Protein AF-A0A959HSR7-F1 (afdb_monomer_lite)

Radius of gyration: 31.54 Å; chains: 1; bounding box: 76×34×88 Å

Secondary structure (DSSP, 8-state):
-EETTEE--GGG--TT-EEEEE-TTT--EEEEEEEEEEEEEEEEEEEEEEETTEEEEE-TT-EEEETTEEEEGGG--TT-EEEBTTSSEEE--EEEEEEEEEEEEEEEESS-SEEEETTTTEEEE---GGGGGTT-HHHHHHHHTS-HHHHHHHHHHHTT--HHHHHHHHH-TTHHHHHHHHHHTT-TTGGG-HHHHHHHHHHHT-TTHHHHT--HHHHHHHHHHHHHH--SHHHHHHHHHHHHHHHHTT-EEESHHHHHHHHHH-HHHHHHHHHHHHHHHH-HHHHTT-EEEEEEEETTEEEEEEETTEEEEEE--SSSSPTTHHHHHHHHHHH-SSGGGEEEEE-TTT-TT-S-HHHHHHHHHHHTT----HHHHHTTSTT--HHHHHHHHHHTHHHHEEE-

Sequence (404 aa):
MYTEKGKEPIENISVSEKVLSYNDKTKEKEYRPVTALKTYIVSAILAIVFNAQDTLWATPNHPFWHKGHYVEASALHTGDTIEALEGGYDRIQQIIPFSGERRVYNFTVAENSNYYVGSRGLLVHNDCFLKRLTDSPELIARIDALPDALKGQFIQDFYEAGEDVIKVLKEKPGCVKAREGLYEAGYSKLRKNPVSLQKSSTLLENPALINSGLDETLVKRAIAGNRNAGAGAAALDALTDGLNSLVNSGTTFENFPRLLSDLEKGGGFAEGAGWIQKYIVTNTSEFAGKKLEFEIGVISGRVDLRIGSNLFEFKSVSTLPPSSFTNQVARDLKNVTSLDQIKWYFDGSKLPNGISQTDKDAMLSALESMDLTPDVINKFVPQGTIQDLVNVIETKFTLIFQVK

pLDDT: mean 90.11, std 8.33, range [57.59, 98.5]

Foldseek 3Di:
DQFPVGDDDQVPADFQTWAWAAQPVVRDIDTFGWHWKDKDKDFKWKWFDLDPVWTDIGRQQWWFDAPNDTDGNVPDDQQGWFAFPVGDTGGGNDIDMDGGIDMDIATDTPNGQWGFDIPRTTITGRDQVVVLCPVQVLLVVLLVPDDPVLNVVVSVLCVVPDPVLSVLCRVQSLLSVQLVLCVVLVVSPLSNPSVLSNLSSCQQPDPLCVQQQHHNVNSSLQLSLQCLQDNDPVSSNLLSQLSSQQSVLQEHEAPSVVLSVLSVVHDPSVNQSNQVSNVCSNPVVVRGNWYWYAQDDAVQGTAGTDTPQATEHEAAALDPPDPCLLVVVLRNLVRHLDLLSAAYEYACVSVVPWQDPVRLVVSLVSNLPHDHDPVSQCSYPNVDDSNVVSVVCSVCVCSRHDYD

Structure (mmCIF, N/CA/C/O backbone):
data_AF-A0A959HSR7-F1
#
_entry.id   AF-A0A959HSR7-F1
#
loop_
_atom_site.group_PDB
_atom_site.id
_atom_site.type_symbol
_atom_site.label_atom_id
_atom_site.label_alt_id
_atom_site.label_comp_id
_atom_site.label_asym_id
_atom_site.label_entity_id
_atom_site.label_seq_id
_atom_site.pdbx_PDB_ins_code
_atom_site.Cartn_x
_atom_site.Cartn_y
_atom_site.Cartn_z
_atom_site.occupancy
_atom_site.B_iso_or_equiv
_atom_site.auth_seq_id
_atom_site.auth_comp_id
_atom_site.auth_asym_id
_atom_site.auth_atom_id
_atom_site.pdbx_PDB_model_num
ATOM 1 N N . MET A 1 1 ? 28.323 9.655 -37.001 1.00 93.69 1 MET A N 1
ATOM 2 C CA . MET A 1 1 ? 27.796 8.368 -37.498 1.00 93.69 1 MET A CA 1
ATOM 3 C C . MET A 1 1 ? 28.570 7.946 -38.723 1.00 93.69 1 MET A C 1
ATOM 5 O O . MET A 1 1 ? 28.918 8.820 -39.501 1.00 93.69 1 MET A O 1
ATOM 9 N N . TYR A 1 2 ? 28.856 6.656 -38.889 1.00 96.44 2 TYR A N 1
ATOM 10 C CA . TYR A 1 2 ? 29.450 6.118 -40.120 1.00 96.44 2 TYR A CA 1
ATOM 11 C C . TYR A 1 2 ? 28.334 5.668 -41.068 1.00 96.44 2 TYR A C 1
ATOM 13 O O . TYR A 1 2 ? 27.569 4.773 -40.711 1.00 96.44 2 TYR A O 1
ATOM 21 N N . THR A 1 3 ? 28.236 6.278 -42.247 1.00 96.38 3 THR A N 1
ATOM 22 C CA . THR A 1 3 ? 27.254 5.952 -43.296 1.00 96.38 3 THR A CA 1
ATOM 23 C C . THR A 1 3 ? 27.971 5.552 -44.587 1.00 96.38 3 THR A C 1
ATOM 25 O O . THR A 1 3 ? 29.175 5.777 -44.726 1.00 96.38 3 THR A O 1
ATOM 28 N N . GLU A 1 4 ? 27.251 4.979 -45.557 1.00 94.19 4 GLU A N 1
ATOM 29 C CA . GLU A 1 4 ? 27.826 4.667 -46.882 1.00 94.19 4 GLU A CA 1
ATOM 30 C C . GLU A 1 4 ? 28.366 5.916 -47.611 1.00 94.19 4 GLU A C 1
ATOM 32 O O . GLU A 1 4 ? 29.222 5.799 -48.486 1.00 94.19 4 GLU A O 1
ATOM 37 N N . LYS A 1 5 ? 27.893 7.117 -47.248 1.00 92.25 5 LYS A N 1
ATOM 38 C CA . LYS A 1 5 ? 28.304 8.399 -47.848 1.00 92.25 5 LYS A CA 1
ATOM 39 C C . LYS A 1 5 ? 29.453 9.078 -47.094 1.00 92.25 5 LYS A C 1
ATOM 41 O O . LYS A 1 5 ? 29.922 10.129 -47.525 1.00 92.25 5 LYS A O 1
ATOM 46 N N . GLY A 1 6 ? 29.896 8.512 -45.972 1.00 92.94 6 GLY A N 1
ATOM 47 C CA . GLY A 1 6 ? 30.906 9.099 -45.096 1.00 92.94 6 GLY A CA 1
ATOM 48 C C . GLY A 1 6 ? 30.388 9.349 -43.681 1.00 92.94 6 GLY A C 1
ATOM 49 O O . GLY A 1 6 ? 29.461 8.695 -43.209 1.00 92.94 6 GLY A O 1
ATOM 50 N N . LYS A 1 7 ? 31.036 10.263 -42.951 1.00 94.31 7 LYS A N 1
ATOM 51 C CA . LYS A 1 7 ? 30.646 10.572 -41.571 1.00 94.31 7 LYS A CA 1
ATOM 52 C C . LYS A 1 7 ? 29.605 11.677 -41.527 1.00 94.31 7 LYS A C 1
ATOM 54 O O . LYS A 1 7 ? 29.820 12.741 -42.095 1.00 94.31 7 LYS A O 1
ATOM 59 N N . GLU A 1 8 ? 28.544 11.448 -40.767 1.00 95.06 8 GLU A N 1
ATOM 60 C CA . GLU A 1 8 ? 27.431 12.386 -40.631 1.00 95.06 8 GLU A CA 1
ATOM 61 C C . GLU A 1 8 ? 26.997 12.553 -39.162 1.00 95.06 8 GLU A C 1
ATOM 63 O O . GLU A 1 8 ? 27.097 11.589 -38.390 1.00 95.06 8 GLU A O 1
ATOM 68 N N . PRO A 1 9 ? 26.552 13.747 -38.724 1.00 95.31 9 PRO A N 1
ATOM 69 C CA . PRO A 1 9 ? 25.928 13.933 -37.413 1.00 95.31 9 PRO A CA 1
ATOM 70 C C . PRO A 1 9 ? 24.682 13.053 -37.229 1.00 95.31 9 PRO A C 1
ATOM 72 O O . PRO A 1 9 ? 23.972 12.758 -38.186 1.00 95.31 9 PRO A O 1
ATOM 75 N N . ILE A 1 10 ? 24.412 12.609 -35.998 1.00 94.75 10 ILE A N 1
ATOM 76 C CA . ILE A 1 10 ? 23.311 11.666 -35.722 1.00 94.75 10 ILE A CA 1
ATOM 77 C C . ILE A 1 10 ? 21.931 12.288 -35.966 1.00 94.75 10 ILE A C 1
ATOM 79 O O . ILE A 1 10 ? 21.002 11.594 -36.363 1.00 94.75 10 ILE A O 1
ATOM 83 N N . GLU A 1 11 ? 21.815 13.595 -35.770 1.00 94.62 11 GLU A N 1
ATOM 84 C CA . GLU A 1 11 ? 20.611 14.391 -35.984 1.00 94.62 11 GLU A CA 1
ATOM 85 C C . GLU A 1 11 ? 20.202 14.517 -37.459 1.00 94.62 11 GLU A C 1
ATOM 87 O O . GLU A 1 11 ? 19.050 14.849 -37.729 1.00 94.62 11 GLU A O 1
ATOM 92 N N . ASN A 1 12 ? 21.112 14.226 -38.397 1.00 95.94 12 ASN A N 1
ATOM 93 C CA . ASN A 1 12 ? 20.848 14.311 -39.836 1.00 95.94 12 ASN A CA 1
ATOM 94 C C . ASN A 1 12 ? 20.527 12.947 -40.474 1.00 95.94 12 ASN A C 1
ATOM 96 O O . ASN A 1 12 ? 20.074 12.893 -41.617 1.00 95.94 12 ASN A O 1
ATOM 100 N N . ILE A 1 13 ? 20.716 11.849 -39.736 1.00 96.12 13 ILE A N 1
ATOM 101 C CA . ILE A 1 13 ? 20.458 10.496 -40.236 1.00 96.12 13 ILE A CA 1
ATOM 102 C C . ILE A 1 13 ? 18.972 10.308 -40.538 1.00 96.12 13 ILE A C 1
ATOM 104 O O . ILE A 1 13 ? 18.111 10.605 -39.709 1.00 96.12 13 ILE A O 1
ATOM 108 N N . SER A 1 14 ? 18.678 9.745 -41.710 1.00 93.50 14 SER A N 1
ATOM 109 C CA . SER A 1 14 ? 17.309 9.485 -42.167 1.00 93.50 14 SER A CA 1
ATOM 110 C C . SER A 1 14 ? 16.933 8.000 -42.138 1.00 93.50 14 SER A C 1
ATOM 112 O O . SER A 1 14 ? 17.780 7.110 -42.186 1.00 93.50 14 SER A O 1
ATOM 114 N N . VAL A 1 15 ? 15.630 7.702 -42.090 1.00 91.56 15 VAL A N 1
ATOM 115 C CA . VAL A 1 15 ? 15.135 6.326 -42.284 1.00 91.56 15 VAL A CA 1
ATOM 116 C C . VAL A 1 15 ? 15.555 5.821 -43.670 1.00 91.56 15 VAL A C 1
ATOM 118 O O . VAL A 1 15 ? 15.620 6.588 -44.627 1.00 91.56 15 VAL A O 1
ATOM 121 N N . SER A 1 16 ? 15.859 4.526 -43.758 1.00 92.75 16 SER A N 1
ATOM 122 C CA . SER A 1 16 ? 16.412 3.828 -44.927 1.00 92.75 16 SER A CA 1
ATOM 123 C C . SER A 1 16 ? 17.858 4.178 -45.284 1.00 92.75 16 SER A C 1
ATOM 125 O O . SER A 1 16 ? 18.459 3.461 -46.085 1.00 92.75 16 SER A O 1
ATOM 127 N N . GLU A 1 17 ? 18.457 5.198 -44.667 1.00 96.94 17 GLU A N 1
ATOM 128 C CA . GLU A 1 17 ? 19.892 5.437 -44.782 1.00 96.94 17 GLU A CA 1
ATOM 129 C C . GLU A 1 17 ? 20.672 4.302 -44.133 1.00 96.94 17 GLU A C 1
ATOM 131 O O . GLU A 1 17 ? 20.294 3.796 -43.076 1.00 96.94 17 GLU A O 1
ATOM 136 N N . LYS A 1 18 ? 21.757 3.870 -44.772 1.00 96.94 18 LYS A N 1
ATOM 137 C CA . LYS A 1 18 ? 22.558 2.772 -44.253 1.00 96.94 18 LYS A CA 1
ATOM 138 C C . LYS A 1 18 ? 23.705 3.281 -43.402 1.00 96.94 18 LYS A C 1
ATOM 140 O O . LYS A 1 18 ? 24.531 4.079 -43.846 1.00 96.94 18 LYS A O 1
ATOM 145 N N . VAL A 1 19 ? 23.774 2.740 -42.197 1.00 97.50 19 VAL A N 1
ATOM 146 C CA . VAL A 1 19 ? 24.805 3.034 -41.206 1.00 97.50 19 VAL A CA 1
ATOM 147 C C . VAL A 1 19 ? 25.641 1.792 -40.947 1.00 97.50 19 VAL A C 1
ATOM 149 O O . VAL A 1 19 ? 25.148 0.667 -41.051 1.00 97.50 19 VAL A O 1
ATOM 152 N N . LEU A 1 20 ? 26.914 1.995 -40.622 1.00 97.81 20 LEU A N 1
ATOM 153 C CA . LEU A 1 20 ? 27.812 0.904 -40.283 1.00 97.81 20 LEU A CA 1
ATOM 154 C C . LEU A 1 20 ? 27.435 0.330 -38.915 1.00 97.81 20 LEU A C 1
ATOM 156 O O . LEU A 1 20 ? 27.369 1.053 -37.916 1.00 97.81 20 LEU A O 1
ATOM 160 N N . SER A 1 21 ? 27.230 -0.979 -38.887 1.00 95.69 21 SER A N 1
ATOM 161 C CA . SER A 1 21 ? 26.875 -1.770 -37.711 1.00 95.69 21 SER A CA 1
ATOM 162 C C . SER A 1 21 ? 27.726 -3.038 -37.650 1.00 95.69 21 SER A C 1
ATOM 164 O O . SER A 1 21 ? 28.453 -3.359 -38.590 1.00 95.69 21 SER A O 1
ATOM 166 N N . TYR A 1 22 ? 27.659 -3.737 -36.526 1.00 93.31 22 TYR A N 1
ATOM 167 C CA . TYR A 1 22 ? 28.343 -4.993 -36.266 1.00 93.31 22 TYR A CA 1
ATOM 168 C C . TYR A 1 22 ? 27.324 -6.116 -36.078 1.00 93.31 22 TYR A C 1
ATOM 170 O O . TYR A 1 22 ? 26.440 -6.037 -35.220 1.00 93.31 22 TYR A O 1
ATOM 178 N N . ASN A 1 23 ? 27.452 -7.171 -36.874 1.00 89.94 23 ASN A N 1
ATOM 179 C CA . ASN A 1 23 ? 26.587 -8.333 -36.794 1.00 89.94 23 ASN A CA 1
ATOM 180 C C . ASN A 1 23 ? 27.153 -9.337 -35.790 1.00 89.94 23 ASN A C 1
ATOM 182 O O . ASN A 1 23 ? 28.133 -10.031 -36.056 1.00 89.94 23 ASN A O 1
ATOM 186 N N . ASP A 1 24 ? 26.508 -9.461 -34.633 1.00 79.19 24 ASP A N 1
ATOM 187 C CA . ASP A 1 24 ? 26.978 -10.347 -33.566 1.00 79.19 24 ASP A CA 1
ATOM 188 C C . ASP A 1 24 ? 26.949 -11.837 -33.941 1.00 79.19 24 ASP A C 1
ATOM 190 O O . ASP A 1 24 ? 27.660 -12.627 -33.313 1.00 79.19 24 ASP A O 1
ATOM 194 N N . LYS A 1 25 ? 26.159 -12.241 -34.947 1.00 80.44 25 LYS A N 1
ATOM 195 C CA . LYS A 1 25 ? 26.052 -13.641 -35.389 1.00 80.44 25 LYS A CA 1
ATOM 196 C C . LYS A 1 25 ? 27.162 -14.009 -36.365 1.00 80.44 25 LYS A C 1
ATOM 198 O O . LYS A 1 25 ? 27.792 -15.048 -36.195 1.00 80.44 25 LYS A O 1
ATOM 203 N N . THR A 1 26 ? 27.393 -13.170 -37.373 1.00 90.88 26 THR A N 1
ATOM 204 C CA . THR A 1 26 ? 28.410 -13.425 -38.408 1.00 90.88 26 THR A CA 1
ATOM 205 C C . THR A 1 26 ? 29.787 -12.896 -38.022 1.00 90.88 26 THR A C 1
ATOM 207 O O . THR A 1 26 ? 30.781 -13.319 -38.600 1.00 90.88 26 THR A O 1
ATOM 210 N N . LYS A 1 27 ? 29.855 -12.015 -37.013 1.00 88.12 27 LYS A N 1
ATOM 211 C CA . LYS A 1 27 ? 31.058 -11.290 -36.578 1.00 88.12 27 LYS A CA 1
ATOM 212 C C . LYS A 1 27 ? 31.611 -10.330 -37.637 1.00 88.12 27 LYS A C 1
ATOM 214 O O . LYS A 1 27 ? 32.776 -9.942 -37.568 1.00 88.12 27 LYS A O 1
ATOM 219 N N . GLU A 1 28 ? 30.769 -9.906 -38.577 1.00 94.19 28 GLU A N 1
ATOM 220 C CA . GLU A 1 28 ? 31.128 -8.997 -39.666 1.00 94.19 28 GLU A CA 1
ATOM 221 C C . GLU A 1 28 ? 30.594 -7.578 -39.440 1.00 94.19 28 GLU A C 1
ATOM 223 O O . GLU A 1 28 ? 29.584 -7.357 -38.769 1.00 94.19 28 GLU A O 1
ATOM 228 N N . LYS A 1 29 ? 31.286 -6.598 -40.027 1.00 94.94 29 LYS A N 1
ATOM 229 C CA . LYS A 1 29 ? 30.842 -5.201 -40.084 1.00 94.94 29 LYS A CA 1
ATOM 230 C C . LYS A 1 29 ? 30.040 -5.004 -41.360 1.00 94.94 29 LYS A C 1
ATOM 232 O O . LYS A 1 29 ? 30.514 -5.348 -42.439 1.00 94.94 29 LYS A O 1
ATOM 237 N N . GLU A 1 30 ? 28.860 -4.418 -41.249 1.00 96.44 30 GLU A N 1
ATOM 238 C CA . GLU A 1 30 ? 27.945 -4.290 -42.378 1.00 96.44 30 GLU A CA 1
ATOM 239 C C . GLU A 1 30 ? 27.125 -3.002 -42.319 1.00 96.44 30 GLU A C 1
ATOM 241 O O . GLU A 1 30 ? 26.721 -2.525 -41.253 1.00 96.44 30 GLU A O 1
ATOM 246 N N . TYR A 1 31 ? 26.872 -2.441 -43.500 1.00 97.62 31 TYR A N 1
ATOM 247 C CA . TYR A 1 31 ? 25.987 -1.299 -43.674 1.00 97.62 31 TYR A CA 1
ATOM 248 C C . TYR A 1 31 ? 24.540 -1.776 -43.725 1.00 97.62 31 TYR A C 1
ATOM 250 O O . TYR A 1 31 ? 24.135 -2.482 -44.652 1.00 97.62 31 TYR A O 1
ATOM 258 N N . ARG A 1 32 ? 23.747 -1.368 -42.736 1.00 96.19 32 ARG A N 1
ATOM 259 C CA . ARG A 1 32 ? 22.342 -1.764 -42.608 1.00 96.19 32 ARG A CA 1
ATOM 260 C C . ARG A 1 32 ? 21.434 -0.541 -42.539 1.00 96.19 32 ARG A C 1
ATOM 262 O O . ARG A 1 32 ? 21.834 0.478 -41.972 1.00 96.19 32 ARG A O 1
ATOM 269 N N . PRO A 1 33 ? 20.229 -0.614 -43.130 1.00 92.69 33 PRO A N 1
ATOM 270 C CA . PRO A 1 33 ? 19.323 0.521 -43.171 1.00 92.69 33 PRO A CA 1
ATOM 271 C C . PRO A 1 33 ? 18.813 0.869 -41.774 1.00 92.69 33 PRO A C 1
ATOM 273 O O . PRO A 1 33 ? 18.479 -0.006 -40.970 1.00 92.69 33 PRO A O 1
ATOM 276 N N . VAL A 1 34 ? 18.701 2.162 -41.506 1.00 90.56 34 VAL A N 1
ATOM 277 C CA . VAL A 1 34 ? 17.990 2.696 -40.352 1.00 90.56 34 VAL A CA 1
ATOM 278 C C . VAL A 1 34 ? 16.493 2.465 -40.546 1.00 90.56 34 VAL A C 1
ATOM 280 O O . VAL A 1 34 ? 15.928 2.760 -41.594 1.00 90.56 34 VAL A O 1
ATOM 283 N N . THR A 1 35 ? 15.839 1.924 -39.527 1.00 81.62 35 THR A N 1
ATOM 284 C CA . THR A 1 35 ? 14.418 1.545 -39.530 1.00 81.62 35 THR A CA 1
ATOM 285 C C . THR A 1 35 ? 13.548 2.501 -38.720 1.00 81.62 35 THR A C 1
ATOM 287 O O . THR A 1 35 ? 12.355 2.600 -38.983 1.00 81.62 35 THR A O 1
ATOM 290 N N . ALA A 1 36 ? 14.126 3.221 -37.754 1.00 77.81 36 ALA A N 1
ATOM 291 C CA . ALA A 1 36 ? 13.415 4.203 -36.938 1.00 77.81 36 ALA A CA 1
ATOM 292 C C . ALA A 1 36 ? 14.379 5.231 -36.338 1.00 77.81 36 ALA A C 1
ATOM 294 O O . ALA A 1 36 ? 15.461 4.856 -35.890 1.00 77.81 36 ALA A O 1
ATOM 295 N N . LEU A 1 37 ? 13.960 6.493 -36.251 1.00 82.94 37 LEU A N 1
ATOM 296 C CA . LEU A 1 37 ? 14.675 7.568 -35.554 1.00 82.94 37 LEU A CA 1
ATOM 297 C C . LEU A 1 37 ? 14.027 7.826 -34.190 1.00 82.94 37 LEU A C 1
ATOM 299 O O . LEU A 1 37 ? 12.813 7.693 -34.040 1.00 82.94 37 LEU A O 1
ATOM 303 N N . LYS A 1 38 ? 14.829 8.177 -33.186 1.00 77.25 38 LYS A N 1
ATOM 304 C CA . LYS A 1 38 ? 14.393 8.427 -31.807 1.00 77.25 38 LYS A CA 1
ATOM 305 C C . LYS A 1 38 ? 15.037 9.708 -31.290 1.00 77.25 38 LYS A C 1
ATOM 307 O O . LYS A 1 38 ? 16.226 9.953 -31.490 1.00 77.25 38 LYS A O 1
ATOM 312 N N . THR A 1 39 ? 14.257 10.516 -30.585 1.00 78.44 39 THR A N 1
ATOM 313 C CA . THR A 1 39 ? 14.723 11.765 -29.978 1.00 78.44 39 THR A CA 1
ATOM 314 C C . THR A 1 39 ? 14.155 11.880 -28.573 1.00 78.44 39 THR A C 1
ATOM 316 O O . THR A 1 39 ? 12.969 11.636 -28.366 1.00 78.44 39 THR A O 1
ATOM 319 N N . TYR A 1 40 ? 14.999 12.256 -27.615 1.00 75.06 40 TYR A N 1
ATOM 320 C CA . TYR A 1 40 ? 14.633 12.380 -26.205 1.00 75.06 40 TYR A CA 1
ATOM 321 C C . TYR A 1 40 ? 15.118 13.714 -25.640 1.00 75.06 40 TYR A C 1
ATOM 323 O O . TYR A 1 40 ? 16.128 14.249 -26.096 1.00 75.06 40 TYR A O 1
ATOM 331 N N . ILE A 1 41 ? 14.421 14.227 -24.626 1.00 73.44 41 ILE A N 1
ATOM 332 C CA . ILE A 1 41 ? 14.941 15.276 -23.745 1.00 73.44 41 ILE A CA 1
ATOM 333 C C . ILE A 1 41 ? 15.380 14.604 -22.445 1.00 73.44 41 ILE A C 1
ATOM 335 O O . ILE A 1 41 ? 14.589 13.909 -21.810 1.00 73.44 41 ILE A O 1
ATOM 339 N N . VAL A 1 42 ? 16.643 14.782 -22.070 1.00 73.06 42 VAL A N 1
ATOM 340 C CA . VAL A 1 42 ? 17.256 14.198 -20.869 1.00 73.06 42 VAL A CA 1
ATOM 341 C C . VAL A 1 42 ? 17.850 15.296 -19.999 1.00 73.06 42 VAL A C 1
ATOM 343 O O . VAL A 1 42 ? 18.225 16.350 -20.503 1.00 73.06 42 VAL A O 1
ATOM 346 N N . SER A 1 43 ? 17.953 15.053 -18.695 1.00 76.25 43 SER A N 1
ATOM 347 C CA . SER A 1 43 ? 18.486 16.019 -17.726 1.00 76.25 43 SER A CA 1
ATOM 348 C C . SER A 1 43 ? 19.964 15.808 -17.385 1.00 76.25 43 SER A C 1
ATOM 350 O O . SER A 1 43 ? 20.503 16.553 -16.568 1.00 76.25 43 SER A O 1
ATOM 352 N N . ALA A 1 44 ? 20.606 14.778 -17.943 1.00 72.38 44 ALA A N 1
ATOM 353 C CA . ALA A 1 44 ? 22.004 14.451 -17.684 1.00 72.38 44 ALA A CA 1
ATOM 354 C C . ALA A 1 44 ? 22.665 13.784 -18.898 1.00 72.38 44 ALA A C 1
ATOM 356 O O . ALA A 1 44 ? 22.069 12.912 -19.535 1.00 72.38 44 ALA A O 1
ATOM 357 N N . ILE A 1 45 ? 23.907 14.176 -19.181 1.00 87.38 45 ILE A N 1
ATOM 358 C CA . ILE A 1 45 ? 24.785 13.571 -20.192 1.00 87.38 45 ILE A CA 1
ATOM 359 C C . ILE A 1 45 ? 26.224 13.507 -19.665 1.00 87.38 45 ILE A C 1
ATOM 361 O O . ILE A 1 45 ? 26.597 14.250 -18.757 1.00 87.38 45 ILE A O 1
ATOM 365 N N . LEU A 1 46 ? 27.038 12.637 -20.249 1.00 88.69 46 LEU A N 1
ATOM 366 C CA . LEU A 1 46 ? 28.477 12.550 -20.026 1.00 88.69 46 LEU A CA 1
ATOM 367 C C . LEU A 1 46 ? 29.210 13.007 -21.288 1.00 88.69 46 LEU A C 1
ATOM 369 O O . LEU A 1 46 ? 28.855 12.589 -22.392 1.00 88.69 46 LEU A O 1
ATOM 373 N N . ALA A 1 47 ? 30.241 13.832 -21.118 1.00 95.12 47 ALA A N 1
ATOM 374 C CA . ALA A 1 47 ? 31.262 14.044 -22.136 1.00 95.12 47 ALA A CA 1
ATOM 375 C C . ALA A 1 47 ? 32.407 13.059 -21.895 1.00 95.12 47 ALA A C 1
ATOM 377 O O . ALA A 1 47 ? 33.115 13.159 -20.891 1.00 95.12 47 ALA A O 1
ATOM 378 N N . ILE A 1 48 ? 32.576 12.111 -22.810 1.00 96.00 48 ILE A N 1
ATOM 379 C CA . ILE A 1 48 ? 33.663 11.135 -22.819 1.00 96.00 48 ILE A CA 1
ATOM 380 C C . ILE A 1 48 ? 34.739 11.681 -23.756 1.00 96.00 48 ILE A C 1
ATOM 382 O O . ILE A 1 48 ? 34.561 11.709 -24.975 1.00 96.00 48 ILE A O 1
ATOM 386 N N . VAL A 1 49 ? 35.830 12.172 -23.176 1.00 96.19 49 VAL A N 1
ATOM 387 C CA . VAL A 1 49 ? 36.907 12.871 -23.882 1.00 96.19 49 VAL A CA 1
ATOM 388 C C . VAL A 1 49 ? 38.032 11.889 -24.184 1.00 96.19 49 VAL A C 1
ATOM 390 O O . VAL A 1 49 ? 38.647 11.342 -23.266 1.00 96.19 49 VAL A O 1
ATOM 393 N N . PHE A 1 50 ? 38.333 11.705 -25.466 1.00 92.25 50 PHE A N 1
ATOM 394 C CA . PHE A 1 50 ? 39.446 10.877 -25.943 1.00 92.25 50 PHE A CA 1
ATOM 395 C C . PHE A 1 50 ? 40.663 11.735 -26.300 1.00 92.25 50 PHE A C 1
ATOM 397 O O . PHE A 1 50 ? 41.807 11.358 -26.053 1.00 92.25 50 PHE A O 1
ATOM 404 N N . ASN A 1 51 ? 40.426 12.932 -26.836 1.00 88.31 51 ASN A N 1
ATOM 405 C CA . ASN A 1 51 ? 41.426 13.982 -27.018 1.00 88.31 51 ASN A CA 1
ATOM 406 C C . ASN A 1 51 ? 40.730 15.348 -27.181 1.00 88.31 51 ASN A C 1
ATOM 408 O O . ASN A 1 51 ? 39.504 15.435 -27.166 1.00 88.31 51 ASN A O 1
ATOM 412 N N . ALA A 1 52 ? 41.508 16.422 -27.347 1.00 80.31 52 ALA A N 1
ATOM 413 C CA . ALA A 1 52 ? 40.981 17.786 -27.442 1.00 80.31 52 ALA A CA 1
ATOM 414 C C . ALA A 1 52 ? 40.032 18.026 -28.636 1.00 80.31 52 ALA A C 1
ATOM 416 O O . ALA A 1 52 ? 39.293 19.008 -28.631 1.00 80.31 52 ALA A O 1
ATOM 417 N N . GLN A 1 53 ? 40.046 17.159 -29.652 1.00 84.56 53 GLN A N 1
ATOM 418 C CA . GLN A 1 53 ? 39.207 17.250 -30.848 1.00 84.56 53 GLN A CA 1
ATOM 419 C C . GLN A 1 53 ? 38.180 16.110 -30.956 1.00 84.56 53 GLN A C 1
ATOM 421 O O . GLN A 1 53 ? 37.350 16.141 -31.862 1.00 84.56 53 GLN A O 1
ATOM 426 N N . ASP A 1 54 ? 38.209 15.125 -30.052 1.00 86.88 54 ASP A N 1
ATOM 427 C CA . ASP A 1 54 ? 37.318 13.964 -30.081 1.00 86.88 54 ASP A CA 1
ATOM 428 C C . ASP A 1 54 ? 36.665 13.749 -28.717 1.00 86.88 54 ASP A C 1
ATOM 430 O O . ASP A 1 54 ? 37.285 13.317 -27.739 1.00 86.88 54 ASP A O 1
ATOM 434 N N . THR A 1 55 ? 35.387 14.107 -28.657 1.00 93.75 55 THR A N 1
ATOM 435 C CA . THR A 1 55 ? 34.539 13.978 -27.476 1.00 93.75 55 THR A CA 1
ATOM 436 C C . THR A 1 55 ? 33.209 13.384 -27.896 1.00 93.75 55 THR A C 1
ATOM 438 O O . THR A 1 55 ? 32.541 13.903 -28.794 1.00 93.75 55 THR A O 1
ATOM 441 N N . LEU A 1 56 ? 32.803 12.317 -27.214 1.00 93.69 56 LEU A N 1
ATOM 442 C CA . LEU A 1 56 ? 31.482 11.730 -27.372 1.00 93.69 56 LEU A CA 1
ATOM 443 C C . LEU A 1 56 ? 30.560 12.190 -26.256 1.00 93.69 56 LEU A C 1
ATOM 445 O O . LEU A 1 56 ? 30.921 12.173 -25.083 1.00 93.69 56 LEU A O 1
ATOM 449 N N . TRP A 1 57 ? 29.349 12.568 -26.645 1.00 92.56 57 TRP A N 1
ATOM 450 C CA . TRP A 1 57 ? 28.293 12.972 -25.731 1.00 92.56 57 TRP A CA 1
ATOM 451 C C . TRP A 1 57 ? 27.240 11.880 -25.696 1.00 92.56 57 TRP A C 1
ATOM 453 O O . TRP A 1 57 ? 26.644 11.557 -26.724 1.00 92.56 57 TRP A O 1
ATOM 463 N N . ALA A 1 58 ? 27.024 11.306 -24.521 1.00 89.88 58 ALA A N 1
ATOM 464 C CA . ALA A 1 58 ? 26.103 10.196 -24.345 1.00 89.88 58 ALA A CA 1
ATOM 465 C C . ALA A 1 58 ? 25.318 10.350 -23.045 1.00 89.88 58 ALA A C 1
ATOM 467 O O . ALA A 1 58 ? 25.762 11.015 -22.110 1.00 89.88 58 ALA A O 1
ATOM 468 N N . THR A 1 59 ? 24.144 9.730 -22.962 1.00 83.31 59 THR A N 1
ATOM 469 C CA . THR A 1 59 ? 23.488 9.557 -21.663 1.00 83.31 59 THR A CA 1
ATOM 470 C C . THR A 1 59 ? 24.348 8.641 -20.782 1.00 83.31 59 THR A C 1
ATOM 472 O O . THR A 1 59 ? 25.039 7.772 -21.321 1.00 83.31 59 THR A O 1
ATOM 475 N N . PRO A 1 60 ? 24.324 8.791 -19.443 1.00 78.94 60 PRO A N 1
ATOM 476 C CA . PRO A 1 60 ? 25.136 7.963 -18.544 1.00 78.94 60 PRO A CA 1
ATOM 477 C C . PRO A 1 60 ? 24.952 6.451 -18.742 1.00 78.94 60 PRO A C 1
ATOM 479 O O . PRO A 1 60 ? 25.871 5.674 -18.530 1.00 78.94 60 PRO A O 1
ATOM 482 N N . ASN A 1 61 ? 23.783 6.037 -19.204 1.00 66.81 61 ASN A N 1
ATOM 483 C CA . ASN A 1 61 ? 23.401 4.646 -19.409 1.00 66.81 61 ASN A CA 1
ATOM 484 C C . ASN A 1 61 ? 23.568 4.155 -20.857 1.00 66.81 61 ASN A C 1
ATOM 486 O O . ASN A 1 61 ? 23.185 3.032 -21.171 1.00 66.81 61 ASN A O 1
ATOM 490 N N . HIS A 1 62 ? 24.114 4.973 -21.763 1.00 84.12 62 HIS A N 1
ATOM 491 C CA . HIS A 1 62 ? 24.318 4.542 -23.144 1.00 84.12 62 HIS A CA 1
ATOM 492 C C . HIS A 1 62 ? 25.432 3.481 -23.203 1.00 84.12 62 HIS A C 1
ATOM 494 O O . HIS A 1 62 ? 26.540 3.772 -22.742 1.00 84.12 62 HIS A O 1
ATOM 500 N N . PRO A 1 63 ? 25.194 2.274 -23.752 1.00 85.62 63 PRO A N 1
ATOM 501 C CA . PRO A 1 63 ? 26.200 1.217 -23.717 1.00 85.62 63 PRO A CA 1
ATOM 502 C C . PRO A 1 63 ? 27.271 1.367 -24.806 1.00 85.62 63 PRO A C 1
ATOM 504 O O . PRO A 1 63 ? 26.963 1.512 -25.991 1.00 85.62 63 PRO A O 1
ATOM 507 N N . PHE A 1 64 ? 28.531 1.238 -24.400 1.00 92.06 64 PHE A N 1
ATOM 508 C CA . PHE A 1 64 ? 29.727 1.177 -25.238 1.00 92.06 64 PHE A CA 1
ATOM 509 C C . PHE A 1 64 ? 30.304 -0.236 -25.229 1.00 92.06 64 PHE A C 1
ATOM 511 O O . PHE A 1 64 ? 30.330 -0.900 -24.195 1.00 92.06 64 PHE A O 1
ATOM 518 N N . TRP A 1 65 ? 30.801 -0.704 -26.369 1.00 91.00 65 TRP A N 1
ATOM 519 C CA . TRP A 1 65 ? 31.533 -1.965 -26.434 1.00 91.00 65 TRP A CA 1
ATOM 520 C C . TRP A 1 65 ? 32.910 -1.826 -25.772 1.00 91.00 65 TRP A C 1
ATOM 522 O O . TRP A 1 65 ? 33.759 -1.063 -26.234 1.00 91.00 65 TRP A O 1
ATOM 532 N N . HIS A 1 66 ? 33.154 -2.574 -24.700 1.00 89.50 66 HIS A N 1
ATOM 533 C CA . HIS A 1 66 ? 34.412 -2.571 -23.962 1.00 89.50 66 HIS A CA 1
ATOM 534 C C . HIS A 1 66 ? 34.785 -3.996 -23.535 1.00 89.50 66 HIS A C 1
ATOM 536 O O . HIS A 1 66 ? 34.013 -4.685 -22.878 1.00 89.50 66 HIS A O 1
ATOM 542 N N . LYS A 1 67 ? 35.992 -4.455 -23.901 1.00 85.38 67 LYS A N 1
ATOM 543 C CA . LYS A 1 67 ? 36.541 -5.772 -23.505 1.00 85.38 67 LYS A CA 1
ATOM 544 C C . LYS A 1 67 ? 35.565 -6.944 -23.738 1.00 85.38 67 LYS A C 1
ATOM 546 O O . LYS A 1 67 ? 35.355 -7.780 -22.860 1.00 85.38 67 LYS A O 1
ATOM 551 N N . GLY A 1 68 ? 34.962 -7.006 -24.925 1.00 81.94 68 GLY A N 1
ATOM 552 C CA . GLY A 1 68 ? 34.127 -8.138 -25.343 1.00 81.94 68 GLY A CA 1
ATOM 553 C C . GLY A 1 68 ? 32.683 -8.133 -24.826 1.00 81.94 68 GLY A C 1
ATOM 554 O O . GLY A 1 68 ? 31.987 -9.130 -25.005 1.00 81.94 68 GLY A O 1
ATOM 555 N N . HIS A 1 69 ? 32.232 -7.056 -24.181 1.00 79.94 69 HIS A N 1
ATOM 556 C CA . HIS A 1 69 ? 30.848 -6.885 -23.733 1.00 79.94 69 HIS A CA 1
ATOM 557 C C . HIS A 1 69 ? 30.437 -5.405 -23.760 1.00 79.94 69 HIS A C 1
ATOM 559 O O . HIS A 1 69 ? 31.273 -4.525 -23.956 1.00 79.94 69 HIS A O 1
ATOM 565 N N . TYR A 1 70 ? 29.145 -5.115 -23.588 1.00 83.12 70 TYR A N 1
ATOM 566 C CA . TYR A 1 70 ? 28.652 -3.740 -23.488 1.00 83.12 70 TYR A CA 1
ATOM 567 C C . TYR A 1 70 ? 28.704 -3.243 -22.041 1.00 83.12 70 TYR A C 1
ATOM 569 O O . TYR A 1 70 ? 28.261 -3.934 -21.126 1.00 83.12 70 TYR A O 1
ATOM 577 N N . VAL A 1 71 ? 29.228 -2.035 -21.858 1.00 81.19 71 VAL A N 1
ATOM 578 C CA . VAL A 1 71 ? 29.376 -1.343 -20.574 1.00 81.19 71 VAL A CA 1
ATOM 579 C C . VAL A 1 71 ? 28.741 0.036 -20.695 1.00 81.19 71 VAL A C 1
ATOM 581 O O . VAL A 1 71 ? 28.919 0.718 -21.701 1.00 81.19 71 VAL A O 1
ATOM 584 N N . GLU A 1 72 ? 27.982 0.458 -19.689 1.00 79.44 72 GLU A N 1
ATOM 585 C CA . GLU A 1 72 ? 27.380 1.793 -19.668 1.00 79.44 72 GLU A CA 1
ATOM 586 C C . GLU A 1 72 ? 28.439 2.900 -19.654 1.00 79.44 72 GLU A C 1
ATOM 588 O O . GLU A 1 72 ? 29.485 2.767 -19.019 1.00 79.44 72 GLU A O 1
ATOM 593 N N . ALA A 1 73 ? 28.138 4.035 -20.287 1.00 85.88 73 ALA A N 1
ATOM 594 C CA . ALA A 1 73 ? 29.003 5.212 -20.291 1.00 85.88 73 ALA A CA 1
ATOM 595 C C . ALA A 1 73 ? 29.428 5.673 -18.881 1.00 85.88 73 ALA A C 1
ATOM 597 O O . ALA A 1 73 ? 30.545 6.150 -18.700 1.00 85.88 73 ALA A O 1
ATOM 598 N N . SER A 1 74 ? 28.548 5.527 -17.888 1.00 79.75 74 SER A N 1
ATOM 599 C CA . SER A 1 74 ? 28.767 5.879 -16.480 1.00 79.75 74 SER A CA 1
ATOM 600 C C . SER A 1 74 ? 29.731 4.942 -15.753 1.00 79.75 74 SER A C 1
ATOM 602 O O . SER A 1 74 ? 30.337 5.347 -14.763 1.00 79.75 74 SER A O 1
ATOM 604 N N . ALA A 1 75 ? 29.872 3.710 -16.242 1.00 79.81 75 ALA A N 1
ATOM 605 C CA . ALA A 1 75 ? 30.754 2.688 -15.692 1.00 79.81 75 ALA A CA 1
ATOM 606 C C . ALA A 1 75 ? 32.140 2.685 -16.357 1.00 79.81 75 ALA A C 1
ATOM 608 O O . ALA A 1 75 ? 33.026 1.940 -15.934 1.00 79.81 75 ALA A O 1
ATOM 609 N N . LEU A 1 76 ? 32.339 3.509 -17.389 1.00 89.81 76 LEU A N 1
ATOM 610 C CA . LEU A 1 76 ? 33.654 3.776 -17.954 1.00 89.81 76 LEU A CA 1
ATOM 611 C C . LEU A 1 76 ? 34.456 4.673 -17.009 1.00 89.81 76 LEU A C 1
ATOM 613 O O . LEU A 1 76 ? 33.909 5.533 -16.318 1.00 89.81 76 LEU A O 1
ATOM 617 N N . HIS A 1 77 ? 35.773 4.506 -17.018 1.00 91.06 77 HIS A N 1
ATOM 618 C CA . HIS A 1 77 ? 36.694 5.282 -16.201 1.00 91.06 77 HIS A CA 1
ATOM 619 C C . HIS A 1 77 ? 37.778 5.934 -17.057 1.00 91.06 77 HIS A C 1
ATOM 621 O O . HIS A 1 77 ? 38.169 5.439 -18.117 1.00 91.06 77 HIS A O 1
ATOM 627 N N . THR A 1 78 ? 38.329 7.044 -16.564 1.00 95.25 78 THR A N 1
ATOM 628 C CA . THR A 1 78 ? 39.558 7.607 -17.129 1.00 95.25 78 THR A CA 1
ATOM 629 C C . THR A 1 78 ? 40.648 6.540 -17.160 1.00 95.25 78 THR A C 1
ATOM 631 O O . THR A 1 78 ? 40.969 5.923 -16.146 1.00 95.25 78 THR A O 1
ATOM 634 N N . GLY A 1 79 ? 41.255 6.360 -18.328 1.00 95.31 79 GLY A N 1
ATOM 635 C CA . GLY A 1 79 ? 42.270 5.348 -18.572 1.00 95.31 79 GLY A CA 1
ATOM 636 C C . GLY A 1 79 ? 41.759 4.099 -19.280 1.00 95.31 79 GLY A C 1
ATOM 637 O O . GLY A 1 79 ? 42.594 3.398 -19.853 1.00 95.31 79 GLY A O 1
ATOM 638 N N . ASP A 1 80 ? 40.445 3.855 -19.310 1.00 95.38 80 ASP A N 1
ATOM 639 C CA . ASP A 1 80 ? 39.881 2.747 -20.078 1.00 95.38 80 ASP A CA 1
ATOM 640 C C . ASP A 1 80 ? 40.170 2.901 -21.573 1.00 95.38 80 ASP A C 1
ATOM 642 O O . ASP A 1 80 ? 40.229 4.004 -22.126 1.00 95.38 80 ASP A O 1
ATOM 646 N N . THR A 1 81 ? 40.364 1.760 -22.227 1.00 94.12 81 THR A N 1
ATOM 647 C CA . THR A 1 81 ? 40.642 1.650 -23.656 1.00 94.12 81 THR A CA 1
ATOM 648 C C . THR A 1 81 ? 39.457 1.013 -24.379 1.00 94.12 81 THR A C 1
ATOM 650 O O . THR A 1 81 ? 39.050 -0.107 -24.066 1.00 94.12 81 THR A O 1
ATOM 653 N N . ILE A 1 82 ? 38.893 1.722 -25.353 1.00 94.12 82 ILE A N 1
ATOM 654 C CA . ILE A 1 82 ? 37.742 1.294 -26.157 1.00 94.12 82 ILE A CA 1
ATOM 655 C C . ILE A 1 82 ? 38.237 0.840 -27.527 1.00 94.12 82 ILE A C 1
ATOM 657 O O . ILE A 1 82 ? 39.091 1.489 -28.124 1.00 94.12 82 ILE A O 1
ATOM 661 N N . GLU A 1 83 ? 37.736 -0.289 -28.019 1.00 93.31 83 GLU A N 1
ATOM 662 C CA . GLU A 1 83 ? 38.124 -0.819 -29.328 1.00 93.31 83 GLU A CA 1
ATOM 663 C C . GLU A 1 83 ? 37.632 0.103 -30.457 1.00 93.31 83 GLU A C 1
ATOM 665 O O . GLU A 1 83 ? 36.472 0.524 -30.471 1.00 93.31 83 GLU A O 1
ATOM 670 N N . ALA A 1 84 ? 38.524 0.427 -31.396 1.00 93.12 84 ALA A N 1
ATOM 671 C CA . ALA A 1 84 ? 38.228 1.288 -32.541 1.00 93.12 84 ALA A CA 1
ATOM 672 C C . ALA A 1 84 ? 37.923 0.473 -33.810 1.00 93.12 84 ALA A C 1
ATOM 674 O O . ALA A 1 84 ? 38.391 -0.654 -33.975 1.00 93.12 84 ALA A O 1
ATOM 675 N N . LEU A 1 85 ? 37.184 1.071 -34.750 1.00 91.19 85 LEU A N 1
ATOM 676 C CA . LEU A 1 85 ? 36.689 0.410 -35.962 1.00 91.19 85 LEU A CA 1
ATOM 677 C C . LEU A 1 85 ? 37.798 -0.224 -36.817 1.00 91.19 85 LEU A C 1
ATOM 679 O O . LEU A 1 85 ? 37.640 -1.356 -37.275 1.00 91.19 85 LEU A O 1
ATOM 683 N N . GLU A 1 86 ? 38.908 0.487 -37.017 1.00 87.50 86 GLU A N 1
ATOM 684 C CA . GLU A 1 86 ? 40.063 0.045 -37.824 1.00 87.50 86 GLU A CA 1
ATOM 685 C C . GLU A 1 86 ? 41.061 -0.815 -37.022 1.00 87.50 86 GLU A C 1
ATOM 687 O O . GLU A 1 86 ? 42.191 -1.050 -37.449 1.00 87.50 86 GLU A O 1
ATOM 692 N N . GLY A 1 87 ? 40.657 -1.280 -35.837 1.00 81.56 87 GLY A N 1
ATOM 693 C CA . GLY A 1 87 ? 41.525 -1.964 -34.889 1.00 81.56 87 GLY A CA 1
ATOM 694 C C . GLY A 1 87 ? 42.302 -1.007 -33.979 1.00 81.56 87 GLY A C 1
ATOM 695 O O . GLY A 1 87 ? 42.299 0.220 -34.129 1.00 81.56 87 GLY A O 1
ATOM 696 N N . GLY A 1 88 ? 42.961 -1.595 -32.980 1.00 89.00 88 GLY A N 1
ATOM 697 C CA . GLY A 1 88 ? 43.590 -0.853 -31.890 1.00 89.00 88 GLY A CA 1
ATOM 698 C C . GLY A 1 88 ? 42.572 -0.312 -30.884 1.00 89.00 88 GLY A C 1
ATOM 699 O O . GLY A 1 88 ? 41.411 -0.719 -30.859 1.00 89.00 88 GLY A O 1
ATOM 700 N N . TYR A 1 89 ? 43.026 0.611 -30.039 1.00 90.69 89 TYR A N 1
ATOM 701 C CA . TYR A 1 89 ? 42.223 1.145 -28.945 1.00 90.69 89 TYR A CA 1
ATOM 702 C C . TYR A 1 89 ? 42.301 2.665 -28.870 1.00 90.69 89 TYR A C 1
ATOM 704 O O . TYR A 1 89 ? 43.343 3.251 -29.165 1.00 90.69 89 TYR A O 1
ATOM 712 N N . ASP A 1 90 ? 41.209 3.283 -28.434 1.00 91.56 90 ASP A N 1
ATOM 713 C CA . ASP A 1 90 ? 41.148 4.687 -28.055 1.00 91.56 90 ASP A CA 1
ATOM 714 C C . ASP A 1 90 ? 41.035 4.824 -26.536 1.00 91.56 90 ASP A C 1
ATOM 716 O O . ASP A 1 90 ? 40.265 4.106 -25.896 1.00 91.56 90 ASP A O 1
ATOM 720 N N . ARG A 1 91 ? 41.837 5.708 -25.941 1.00 94.94 91 ARG A N 1
ATOM 721 C CA . ARG A 1 91 ? 41.958 5.820 -24.483 1.00 94.94 91 ARG A CA 1
ATOM 722 C C . ARG A 1 91 ? 41.153 7.004 -23.975 1.00 94.94 91 ARG A C 1
ATOM 724 O O . ARG A 1 91 ? 41.409 8.138 -24.372 1.00 94.94 91 ARG A O 1
ATOM 731 N N . ILE A 1 92 ? 40.265 6.750 -23.021 1.00 96.69 92 ILE A N 1
ATOM 732 C CA . ILE A 1 92 ? 39.497 7.794 -22.345 1.00 96.69 92 ILE A CA 1
ATOM 733 C C . ILE A 1 92 ? 40.445 8.627 -21.478 1.00 96.69 92 ILE A C 1
ATOM 735 O O . ILE A 1 92 ? 41.071 8.115 -20.547 1.00 96.69 92 ILE A O 1
ATOM 739 N N . GLN A 1 93 ? 40.549 9.918 -21.779 1.00 97.00 93 GLN A N 1
ATOM 740 C CA . GLN A 1 93 ? 41.349 10.883 -21.020 1.00 97.00 93 GLN A CA 1
ATOM 741 C C . GLN A 1 93 ? 40.546 11.485 -19.871 1.00 97.00 93 GLN A C 1
ATOM 743 O O . GLN A 1 93 ? 41.087 11.742 -18.797 1.00 97.00 93 GLN A O 1
ATOM 748 N N . GLN A 1 94 ? 39.251 11.714 -20.091 1.00 96.19 94 GLN A N 1
ATOM 749 C CA . GLN A 1 94 ? 38.382 12.325 -19.097 1.00 96.19 94 GLN A CA 1
ATOM 750 C C . GLN A 1 94 ? 36.922 11.936 -19.323 1.00 96.19 94 GLN A C 1
ATOM 752 O O . GLN A 1 94 ? 36.485 11.769 -20.460 1.00 96.19 94 GLN A O 1
ATOM 757 N N . ILE A 1 95 ? 36.160 11.849 -18.234 1.00 93.94 95 ILE A N 1
ATOM 758 C CA . ILE A 1 95 ? 34.699 11.757 -18.259 1.00 93.94 95 ILE A CA 1
ATOM 759 C C . ILE A 1 95 ? 34.156 12.916 -17.432 1.00 93.94 95 ILE A C 1
ATOM 761 O O . ILE A 1 95 ? 34.522 13.078 -16.268 1.00 93.94 95 ILE A O 1
ATOM 765 N N . ILE A 1 96 ? 33.317 13.750 -18.045 1.00 94.19 96 ILE A N 1
ATOM 766 C CA . ILE A 1 96 ? 32.770 14.955 -17.416 1.00 94.19 96 ILE A CA 1
ATOM 767 C C . ILE A 1 96 ? 31.243 14.850 -17.394 1.00 94.19 96 ILE A C 1
ATOM 769 O O . ILE A 1 96 ? 30.629 14.814 -18.464 1.00 94.19 96 ILE A O 1
ATOM 773 N N . PRO A 1 97 ? 30.606 14.809 -16.213 1.00 87.88 97 PRO A N 1
ATOM 774 C CA . PRO A 1 97 ? 29.156 14.836 -16.118 1.00 87.88 97 PRO A CA 1
ATOM 775 C C . PRO A 1 97 ? 28.610 16.249 -16.334 1.00 87.88 97 PRO A C 1
ATOM 777 O O . PRO A 1 97 ? 29.144 17.229 -15.815 1.00 87.88 97 PRO A O 1
ATOM 780 N N . PHE A 1 98 ? 27.497 16.342 -17.057 1.00 84.06 98 PHE A N 1
ATOM 781 C CA . PHE A 1 98 ? 26.741 17.572 -17.256 1.00 84.06 98 PHE A CA 1
ATOM 782 C C . PHE A 1 98 ? 25.280 17.358 -16.883 1.00 84.06 98 PHE A C 1
ATOM 784 O O . PHE A 1 98 ? 24.635 16.433 -17.378 1.00 84.06 98 PHE A O 1
ATOM 791 N N . SER A 1 99 ? 24.752 18.264 -16.064 1.00 79.56 99 SER A N 1
ATOM 792 C CA . SER A 1 99 ? 23.343 18.298 -15.669 1.00 79.56 99 SER A CA 1
ATOM 793 C C . SER A 1 99 ? 22.630 19.466 -16.349 1.00 79.56 99 SER A C 1
ATOM 795 O O . SER A 1 99 ? 23.156 20.578 -16.406 1.00 79.56 99 SER A O 1
ATOM 797 N N . GLY A 1 100 ? 21.429 19.218 -16.864 1.00 71.00 100 GLY A N 1
ATOM 798 C CA . GLY A 1 100 ? 20.592 20.188 -17.569 1.00 71.00 100 GLY A CA 1
ATOM 799 C C . GLY A 1 100 ? 19.810 19.541 -18.709 1.00 71.00 100 GLY A C 1
ATOM 800 O O . GLY A 1 100 ? 20.204 18.492 -19.217 1.00 71.00 100 GLY A O 1
ATOM 801 N N . GLU A 1 101 ? 18.705 20.164 -19.117 1.00 73.00 101 GLU A N 1
ATOM 802 C CA . GLU A 1 101 ? 17.900 19.658 -20.230 1.00 73.00 101 GLU A CA 1
ATOM 803 C C . GLU A 1 101 ? 18.692 19.688 -21.543 1.00 73.00 101 GLU A C 1
ATOM 805 O O . GLU A 1 101 ? 19.283 20.703 -21.943 1.00 73.00 101 GLU A O 1
ATOM 810 N N . ARG A 1 102 ? 18.738 18.534 -22.204 1.00 81.19 102 ARG A N 1
ATOM 811 C CA . ARG A 1 102 ? 19.473 18.301 -23.443 1.00 81.19 102 ARG A CA 1
ATOM 812 C C . ARG A 1 102 ? 18.660 17.401 -24.349 1.00 81.19 102 ARG A C 1
ATOM 814 O O . ARG A 1 102 ? 18.095 16.404 -23.910 1.00 81.19 102 ARG A O 1
ATOM 821 N N . ARG A 1 103 ? 18.635 17.744 -25.632 1.00 84.50 103 ARG A N 1
ATOM 822 C CA . ARG A 1 103 ? 18.097 16.868 -26.665 1.00 84.50 103 ARG A CA 1
ATOM 823 C C . ARG A 1 103 ? 19.160 15.848 -27.055 1.00 84.50 103 ARG A C 1
ATOM 825 O O . ARG A 1 103 ? 20.282 16.235 -27.366 1.00 84.50 103 ARG A O 1
ATOM 832 N N . VAL A 1 104 ? 18.797 14.572 -27.051 1.00 85.69 104 VAL A N 1
ATOM 833 C CA . VAL A 1 104 ? 19.652 13.459 -27.479 1.00 85.69 104 VAL A CA 1
ATOM 834 C C . VAL A 1 104 ? 18.953 12.641 -28.558 1.00 85.69 104 VAL A C 1
ATOM 836 O O . VAL A 1 104 ? 17.722 12.625 -28.643 1.00 85.69 104 VAL A O 1
ATOM 839 N N . TYR A 1 105 ? 19.750 11.962 -29.377 1.00 87.75 105 TYR A N 1
ATOM 840 C CA . TYR A 1 105 ? 19.295 11.219 -30.547 1.00 87.75 105 TYR A CA 1
ATOM 841 C C . TYR A 1 105 ? 19.725 9.757 -30.451 1.00 87.75 105 TYR A C 1
ATOM 843 O O . TYR A 1 105 ? 20.778 9.442 -29.900 1.00 87.75 105 TYR A O 1
ATOM 851 N N . ASN A 1 106 ? 18.902 8.866 -30.991 1.00 86.62 106 ASN A N 1
ATOM 852 C CA . ASN A 1 106 ? 19.195 7.447 -31.160 1.00 86.62 106 ASN A CA 1
ATOM 853 C C . ASN A 1 106 ? 18.425 6.948 -32.397 1.00 86.62 106 ASN A C 1
ATOM 855 O O . ASN A 1 106 ? 17.507 7.617 -32.869 1.00 86.62 106 ASN A O 1
ATOM 859 N N . PHE A 1 107 ? 18.753 5.785 -32.940 1.00 86.31 107 PHE A N 1
ATOM 860 C CA . PHE A 1 107 ? 18.011 5.197 -34.050 1.00 86.31 107 PHE A CA 1
ATOM 861 C C . PHE A 1 107 ? 18.134 3.678 -34.054 1.00 86.31 107 PHE A C 1
ATOM 863 O O . PHE A 1 107 ? 19.059 3.101 -33.492 1.00 86.31 107 PHE A O 1
ATOM 870 N N . THR A 1 108 ? 17.197 3.008 -34.724 1.00 80.56 108 THR A N 1
ATOM 871 C CA . THR A 1 108 ? 17.222 1.554 -34.897 1.00 80.56 108 THR A CA 1
ATOM 872 C C . THR A 1 108 ? 17.794 1.148 -36.237 1.00 80.56 108 THR A C 1
ATOM 874 O O . THR A 1 108 ? 17.366 1.654 -37.262 1.00 80.56 108 THR A O 1
ATOM 877 N N . VAL A 1 109 ? 18.741 0.215 -36.220 1.00 85.69 109 VAL A N 1
ATOM 878 C CA . VAL A 1 109 ? 19.356 -0.392 -37.405 1.00 85.69 109 VAL A CA 1
ATOM 879 C C . VAL A 1 109 ? 18.648 -1.714 -37.704 1.00 85.69 109 VAL A C 1
ATOM 881 O O . VAL A 1 109 ? 18.254 -2.422 -36.777 1.00 85.69 109 VAL A O 1
ATOM 884 N N . ALA A 1 110 ? 18.417 -2.031 -38.977 1.00 78.75 110 ALA A N 1
ATOM 885 C CA . ALA A 1 110 ? 17.859 -3.321 -39.374 1.00 78.75 110 ALA A CA 1
ATOM 886 C C . ALA A 1 110 ? 18.818 -4.462 -39.007 1.00 78.75 110 ALA A C 1
ATOM 888 O O . ALA A 1 110 ? 20.021 -4.344 -39.220 1.00 78.75 110 ALA A O 1
ATOM 889 N N . GLU A 1 111 ? 18.265 -5.560 -38.484 1.00 79.94 111 GLU A N 1
ATOM 890 C CA . GLU A 1 111 ? 18.961 -6.816 -38.136 1.00 79.94 111 GLU A CA 1
ATOM 891 C C . GLU A 1 111 ? 20.022 -6.725 -37.017 1.00 79.94 111 GLU A C 1
ATOM 893 O O . GLU A 1 111 ? 20.259 -7.730 -36.351 1.00 79.94 111 GLU A O 1
ATOM 898 N N . ASN A 1 112 ? 20.561 -5.535 -36.728 1.00 85.00 112 ASN A N 1
ATOM 899 C CA . ASN A 1 112 ? 21.575 -5.288 -35.700 1.00 85.00 112 ASN A CA 1
ATOM 900 C C . ASN A 1 112 ? 21.086 -4.306 -34.620 1.00 85.00 112 ASN A C 1
ATOM 902 O O . ASN A 1 112 ? 20.199 -3.472 -34.824 1.00 85.00 112 ASN A O 1
ATOM 906 N N . SER A 1 113 ? 21.689 -4.383 -33.433 1.00 85.06 113 SER A N 1
ATOM 907 C CA . SER A 1 113 ? 21.346 -3.525 -32.289 1.00 85.06 113 SER A CA 1
ATOM 908 C C . SER A 1 113 ? 22.478 -2.583 -31.897 1.00 85.06 113 SER A C 1
ATOM 910 O O . SER A 1 113 ? 22.524 -2.115 -30.772 1.00 85.06 113 SER A O 1
ATOM 912 N N . ASN A 1 114 ? 23.370 -2.251 -32.820 1.00 90.88 114 ASN A N 1
ATOM 913 C CA . ASN A 1 114 ? 24.528 -1.406 -32.558 1.00 90.88 114 ASN A CA 1
ATOM 914 C C . ASN A 1 114 ? 24.876 -0.567 -33.798 1.00 90.88 114 ASN A C 1
ATOM 916 O O . ASN A 1 114 ? 24.350 -0.803 -34.890 1.00 90.88 114 ASN A O 1
ATOM 920 N N . TYR A 1 115 ? 25.723 0.440 -33.616 1.00 94.94 115 TYR A N 1
ATOM 921 C CA . TYR A 1 115 ? 26.238 1.282 -34.695 1.00 94.94 115 TYR A CA 1
ATOM 922 C C . TYR A 1 115 ? 27.563 1.942 -34.296 1.00 94.94 115 TYR A C 1
ATOM 924 O O . TYR A 1 115 ? 27.872 2.079 -33.111 1.00 94.94 115 TYR A O 1
ATOM 932 N N . TYR A 1 116 ? 28.350 2.368 -35.287 1.00 95.56 116 TYR A N 1
ATOM 933 C CA . TYR A 1 116 ? 29.649 3.011 -35.055 1.00 95.56 116 TYR A CA 1
ATOM 934 C C . TYR A 1 116 ? 29.562 4.548 -34.984 1.00 95.56 116 TYR A C 1
ATOM 936 O O . TYR A 1 116 ? 28.957 5.206 -35.844 1.00 95.56 116 TYR A O 1
ATOM 944 N N . VAL A 1 117 ? 30.216 5.135 -33.973 1.00 94.38 117 VAL A N 1
ATOM 945 C CA . VAL A 1 117 ? 30.208 6.581 -33.663 1.00 94.38 117 VAL A CA 1
ATOM 946 C C . VAL A 1 117 ? 31.609 7.177 -33.491 1.00 94.38 117 VAL A C 1
ATOM 948 O O . VAL A 1 117 ? 32.595 6.461 -33.359 1.00 94.38 117 VAL A O 1
ATOM 951 N N . GLY A 1 118 ? 31.698 8.509 -33.454 1.00 92.19 118 GLY A N 1
ATOM 952 C CA . GLY A 1 118 ? 32.942 9.226 -33.145 1.00 92.19 118 GLY A CA 1
ATOM 953 C C . GLY A 1 118 ? 33.963 9.258 -34.276 1.00 92.19 118 GLY A C 1
ATOM 954 O O . GLY A 1 118 ? 33.716 8.779 -35.387 1.00 92.19 118 GLY A O 1
ATOM 955 N N . SER A 1 119 ? 35.126 9.856 -34.012 1.00 90.31 119 SER A N 1
ATOM 956 C CA . SER A 1 119 ? 36.159 10.003 -35.040 1.00 90.31 119 SER A CA 1
ATOM 957 C C . SER A 1 119 ? 36.876 8.682 -35.347 1.00 90.31 119 SER A C 1
ATOM 959 O O . SER A 1 119 ? 37.291 8.466 -36.487 1.00 90.31 119 SER A O 1
ATOM 961 N N . ARG A 1 120 ? 36.960 7.775 -34.368 1.00 91.25 120 ARG A N 1
ATOM 962 C CA . ARG A 1 120 ? 37.643 6.479 -34.492 1.00 91.25 120 ARG A CA 1
ATOM 963 C C . ARG A 1 120 ? 36.717 5.278 -34.681 1.00 91.25 120 ARG A C 1
ATOM 965 O O . ARG A 1 120 ? 37.205 4.165 -34.853 1.00 91.25 120 ARG A O 1
ATOM 972 N N . GLY A 1 121 ? 35.402 5.493 -34.694 1.00 93.00 121 GLY A N 1
ATOM 973 C CA . GLY A 1 121 ? 34.428 4.425 -34.897 1.00 93.00 121 GLY A CA 1
ATOM 974 C C . GLY A 1 121 ? 34.366 3.512 -33.684 1.00 93.00 121 GLY A C 1
ATOM 975 O O . GLY A 1 121 ? 34.853 2.389 -33.720 1.00 93.00 121 GLY A O 1
ATOM 976 N N . LEU A 1 122 ? 33.761 4.002 -32.609 1.00 94.75 122 LEU A N 1
ATOM 977 C CA . LEU A 1 122 ? 33.480 3.211 -31.417 1.00 94.75 122 LEU A CA 1
ATOM 978 C C . LEU A 1 122 ? 32.118 2.545 -31.574 1.00 94.75 122 LEU A C 1
ATOM 980 O O . LEU A 1 122 ? 31.177 3.173 -32.067 1.00 94.75 122 LEU A O 1
ATOM 984 N N . LEU A 1 123 ? 32.017 1.281 -31.177 1.00 94.56 123 LEU A N 1
ATOM 985 C CA . LEU A 1 123 ? 30.769 0.532 -31.255 1.00 94.56 123 LEU A CA 1
ATOM 986 C C . LEU A 1 123 ? 29.897 0.856 -30.038 1.00 94.56 123 LEU A C 1
ATOM 988 O O . LEU A 1 123 ? 30.305 0.632 -28.896 1.00 94.56 123 LEU A O 1
ATOM 992 N N . VAL A 1 124 ? 28.695 1.368 -30.284 1.00 91.88 124 VAL A N 1
ATOM 993 C CA . VAL A 1 124 ? 27.694 1.637 -29.244 1.00 91.88 124 VAL A CA 1
ATOM 994 C C . VAL A 1 124 ? 26.415 0.871 -29.531 1.00 91.88 124 VAL A C 1
ATOM 996 O O . VAL A 1 124 ? 26.103 0.572 -30.688 1.00 91.88 124 VAL A O 1
ATOM 999 N N . HIS A 1 125 ? 25.674 0.534 -28.481 1.00 86.88 125 HIS A N 1
ATOM 1000 C CA . HIS A 1 125 ? 24.438 -0.224 -28.611 1.00 86.88 125 HIS A CA 1
ATOM 1001 C C . HIS A 1 125 ? 23.220 0.705 -28.714 1.00 86.88 125 HIS A C 1
ATOM 1003 O O . HIS A 1 125 ? 23.055 1.659 -27.960 1.00 86.88 125 HIS A O 1
ATOM 1009 N N . ASN A 1 126 ? 22.294 0.357 -29.598 1.00 73.44 126 ASN A N 1
ATOM 1010 C CA . ASN A 1 126 ? 20.965 0.949 -29.733 1.00 73.44 126 ASN A CA 1
ATOM 1011 C C . ASN A 1 126 ? 20.014 0.416 -28.641 1.00 73.44 126 ASN A C 1
ATOM 1013 O O . ASN A 1 126 ? 18.811 0.359 -28.890 1.00 73.44 126 ASN A O 1
ATOM 1017 N N . ASP A 1 127 ? 20.474 -0.052 -27.462 1.00 63.00 127 ASP A N 1
ATOM 1018 C CA . ASP A 1 127 ? 19.498 -0.713 -26.582 1.00 63.00 127 ASP A CA 1
ATOM 1019 C C . ASP A 1 127 ? 18.482 0.293 -26.071 1.00 63.00 127 ASP A C 1
ATOM 1021 O O . ASP A 1 127 ? 18.738 1.229 -25.311 1.00 63.00 127 ASP A O 1
ATOM 1025 N N . CYS A 1 128 ? 17.296 0.074 -26.602 1.00 57.59 128 CYS A N 1
ATOM 1026 C CA . CYS A 1 128 ? 16.073 0.723 -26.283 1.00 57.59 128 CYS A CA 1
ATOM 1027 C C . CYS A 1 128 ? 15.432 -0.304 -25.383 1.00 57.59 128 CYS A C 1
ATOM 1029 O O . CYS A 1 128 ? 15.036 -1.351 -25.876 1.00 57.59 128 CYS A O 1
ATOM 1031 N N . PHE A 1 129 ? 15.373 -0.018 -24.090 1.00 66.56 129 PHE A N 1
ATOM 1032 C CA . PHE A 1 129 ? 14.636 -0.769 -23.077 1.00 66.56 129 PHE A CA 1
ATOM 1033 C C . PHE A 1 129 ? 13.416 -1.560 -23.614 1.00 66.56 129 PHE A C 1
ATOM 1035 O O . PHE A 1 129 ? 13.237 -2.720 -23.268 1.00 66.56 129 PHE A O 1
ATOM 1042 N N . LEU A 1 130 ? 12.640 -0.995 -24.547 1.00 63.81 130 LEU A N 1
ATOM 1043 C CA . LEU A 1 130 ? 11.507 -1.653 -25.209 1.00 63.81 130 LEU A CA 1
ATOM 1044 C C . LEU A 1 130 ? 11.849 -2.936 -25.999 1.00 63.81 130 LEU A C 1
ATOM 1046 O O . LEU A 1 130 ? 11.037 -3.854 -26.006 1.00 63.81 130 LEU A O 1
ATOM 1050 N N . LYS A 1 131 ? 13.029 -3.053 -26.627 1.00 67.06 131 LYS A N 1
ATOM 1051 C CA . LYS A 1 131 ? 13.481 -4.286 -27.306 1.00 67.06 131 LYS A CA 1
ATOM 1052 C C . LYS A 1 131 ? 13.572 -5.458 -26.330 1.00 67.06 131 LYS A C 1
ATOM 1054 O O . LYS A 1 131 ? 13.140 -6.557 -26.673 1.00 67.06 131 LYS A O 1
ATOM 1059 N N . ARG A 1 132 ? 14.039 -5.201 -25.101 1.00 74.19 132 ARG A N 1
ATOM 1060 C CA . ARG A 1 132 ? 14.129 -6.197 -24.019 1.00 74.19 132 ARG A CA 1
ATOM 1061 C C . ARG A 1 132 ? 12.762 -6.737 -23.599 1.00 74.19 132 ARG A C 1
ATOM 1063 O O . ARG A 1 132 ? 12.723 -7.765 -22.937 1.00 74.19 132 ARG A O 1
ATOM 1070 N N . LEU A 1 133 ? 11.665 -6.069 -23.968 1.00 80.50 133 LEU A N 1
ATOM 1071 C CA . LEU A 1 133 ? 10.292 -6.424 -23.597 1.00 80.50 133 LEU A CA 1
ATOM 1072 C C . LEU A 1 133 ? 9.480 -7.047 -24.747 1.00 80.50 133 LEU A C 1
ATOM 1074 O O . LEU A 1 133 ? 8.333 -7.427 -24.538 1.00 80.50 133 LEU A O 1
ATOM 1078 N N . THR A 1 134 ? 10.041 -7.131 -25.960 1.00 75.88 134 THR A N 1
ATOM 1079 C CA . THR A 1 134 ? 9.304 -7.540 -27.179 1.00 75.88 134 THR A CA 1
ATOM 1080 C C . THR A 1 134 ? 8.782 -8.978 -27.158 1.00 75.88 134 THR A C 1
ATOM 1082 O O . THR A 1 134 ? 7.833 -9.294 -27.869 1.00 75.88 134 THR A O 1
ATOM 1085 N N . ASP A 1 135 ? 9.359 -9.834 -26.319 1.00 84.81 135 ASP A N 1
ATOM 1086 C CA . ASP A 1 135 ? 8.911 -11.200 -26.042 1.00 84.81 135 ASP A CA 1
ATOM 1087 C C . ASP A 1 135 ? 7.731 -11.272 -25.051 1.00 84.81 135 ASP A C 1
ATOM 1089 O O . ASP A 1 135 ? 7.234 -12.363 -24.776 1.00 84.81 135 ASP A O 1
ATOM 1093 N N . SER A 1 136 ? 7.242 -10.132 -24.543 1.00 91.25 136 SER A N 1
ATOM 1094 C CA . SER A 1 136 ? 6.056 -10.029 -23.681 1.00 91.25 136 SER A CA 1
ATOM 1095 C C . SER A 1 136 ? 5.003 -9.083 -24.291 1.00 91.25 136 SER A C 1
ATOM 1097 O O . SER A 1 136 ? 4.936 -7.899 -23.944 1.00 91.25 136 SER A O 1
ATOM 1099 N N . PRO A 1 137 ? 4.145 -9.586 -25.205 1.00 89.69 137 PRO A N 1
ATOM 1100 C CA . PRO A 1 137 ? 3.144 -8.767 -25.892 1.00 89.69 137 PRO A CA 1
ATOM 1101 C C . PRO A 1 137 ? 2.148 -8.084 -24.948 1.00 89.69 137 PRO A C 1
ATOM 1103 O O . PRO A 1 137 ? 1.755 -6.947 -25.193 1.00 89.69 137 PRO A O 1
ATOM 1106 N N . GLU A 1 138 ? 1.757 -8.746 -23.853 1.00 95.12 138 GLU A N 1
ATOM 1107 C CA . GLU A 1 138 ? 0.836 -8.163 -22.868 1.00 95.12 138 GLU A CA 1
ATOM 1108 C C . GLU A 1 138 ? 1.469 -6.974 -22.134 1.00 95.12 138 GLU A C 1
ATOM 1110 O O . GLU A 1 138 ? 0.826 -5.937 -21.962 1.00 95.12 138 GLU A O 1
ATOM 1115 N N . LEU A 1 139 ? 2.739 -7.093 -21.730 1.00 94.12 139 LEU A N 1
ATOM 1116 C CA . LEU A 1 139 ? 3.467 -5.997 -21.094 1.00 94.12 139 LEU A CA 1
ATOM 1117 C C . LEU A 1 139 ? 3.584 -4.799 -22.038 1.00 94.12 139 LEU A C 1
ATOM 1119 O O . LEU A 1 139 ? 3.299 -3.675 -21.628 1.00 94.12 139 LEU A O 1
ATOM 1123 N N . ILE A 1 140 ? 3.947 -5.040 -23.301 1.00 87.88 140 ILE A N 1
ATOM 1124 C CA . ILE A 1 140 ? 4.003 -3.992 -24.327 1.00 87.88 140 ILE A CA 1
ATOM 1125 C C . ILE A 1 140 ? 2.639 -3.321 -24.493 1.00 87.88 140 ILE A C 1
ATOM 1127 O O . ILE A 1 140 ? 2.567 -2.098 -24.419 1.00 87.88 140 ILE A O 1
ATOM 1131 N N . ALA A 1 141 ? 1.556 -4.092 -24.617 1.00 90.00 141 ALA A N 1
ATOM 1132 C CA . ALA A 1 141 ? 0.210 -3.540 -24.758 1.00 90.00 141 ALA A CA 1
ATOM 1133 C C . ALA A 1 141 ? -0.185 -2.647 -23.569 1.00 90.00 141 ALA A C 1
ATOM 1135 O O . ALA A 1 141 ? -0.760 -1.577 -23.761 1.00 90.00 141 ALA A O 1
ATOM 1136 N N . ARG A 1 142 ? 0.165 -3.041 -22.336 1.00 94.62 142 ARG A N 1
ATOM 1137 C CA . ARG A 1 142 ? -0.088 -2.224 -21.137 1.00 94.62 142 ARG A CA 1
ATOM 1138 C C . ARG A 1 142 ? 0.760 -0.952 -21.100 1.00 94.62 142 ARG A C 1
ATOM 1140 O O . ARG A 1 142 ? 0.257 0.080 -20.671 1.00 94.62 142 ARG A O 1
ATOM 1147 N N . ILE A 1 143 ? 2.014 -1.004 -21.551 1.00 86.75 143 ILE A N 1
ATOM 1148 C CA . ILE A 1 143 ? 2.881 0.182 -21.675 1.00 86.75 143 ILE A CA 1
ATOM 1149 C C . ILE A 1 143 ? 2.361 1.122 -22.770 1.00 86.75 143 ILE A C 1
ATOM 1151 O O . ILE A 1 143 ? 2.377 2.338 -22.591 1.00 86.75 143 ILE A O 1
ATOM 1155 N N . ASP A 1 144 ? 1.896 0.577 -23.893 1.00 82.81 144 ASP A N 1
ATOM 1156 C CA . ASP A 1 144 ? 1.351 1.345 -25.014 1.00 82.81 144 ASP A CA 1
ATOM 1157 C C . ASP A 1 144 ? 0.001 1.989 -24.691 1.00 82.81 144 ASP A C 1
ATOM 1159 O O . ASP A 1 144 ? -0.309 3.042 -25.240 1.00 82.81 144 ASP A O 1
ATOM 1163 N N . ALA A 1 145 ? -0.766 1.405 -23.769 1.00 87.94 145 ALA A N 1
ATOM 1164 C CA . ALA A 1 145 ? -2.010 1.977 -23.263 1.00 87.94 145 ALA A CA 1
ATOM 1165 C C . ALA A 1 145 ? -1.802 3.162 -22.297 1.00 87.94 145 ALA A C 1
ATOM 1167 O O . ALA A 1 145 ? -2.769 3.849 -21.966 1.00 87.94 145 ALA A O 1
ATOM 1168 N N . LEU A 1 146 ? -0.573 3.411 -21.825 1.00 81.56 146 LEU A N 1
ATOM 1169 C CA . LEU A 1 146 ? -0.287 4.556 -20.961 1.00 81.56 146 LEU A CA 1
ATOM 1170 C C . LEU A 1 146 ? -0.355 5.878 -21.746 1.00 81.56 146 LEU A C 1
ATOM 1172 O O . LEU A 1 146 ? 0.136 5.944 -22.874 1.00 81.56 146 LEU A O 1
ATOM 1176 N N . PRO A 1 147 ? -0.830 6.974 -21.123 1.00 82.38 147 PRO A N 1
ATOM 1177 C CA . PRO A 1 147 ? -0.629 8.322 -21.648 1.00 82.38 147 PRO A CA 1
ATOM 1178 C C . PRO A 1 147 ? 0.858 8.612 -21.906 1.00 82.38 147 PRO A C 1
ATOM 1180 O O . PRO A 1 147 ? 1.706 8.203 -21.111 1.00 82.38 147 PRO A O 1
ATOM 1183 N N . ASP A 1 148 ? 1.181 9.384 -22.949 1.00 67.25 148 ASP A N 1
ATOM 1184 C CA . ASP A 1 148 ? 2.568 9.637 -23.388 1.00 67.25 148 ASP A CA 1
ATOM 1185 C C . ASP A 1 148 ? 3.505 10.083 -22.256 1.00 67.25 148 ASP A C 1
ATOM 1187 O O . ASP A 1 148 ? 4.633 9.596 -22.136 1.00 67.25 148 ASP A O 1
ATOM 1191 N N . ALA A 1 149 ? 3.027 10.968 -21.375 1.00 70.56 149 ALA A N 1
ATOM 1192 C CA . ALA A 1 149 ? 3.793 11.431 -20.221 1.00 70.56 149 ALA A CA 1
ATOM 1193 C C . ALA A 1 149 ? 4.139 10.283 -19.255 1.00 70.56 149 ALA A C 1
ATOM 1195 O O . ALA A 1 149 ? 5.282 10.158 -18.810 1.00 70.56 149 ALA A O 1
ATOM 1196 N N . LEU A 1 150 ? 3.172 9.410 -18.956 1.00 78.81 150 LEU A N 1
ATOM 1197 C CA . LEU A 1 150 ? 3.367 8.262 -18.072 1.00 78.81 150 LEU A CA 1
ATOM 1198 C C . LEU A 1 150 ? 4.192 7.161 -18.737 1.00 78.81 150 LEU A C 1
ATOM 1200 O O . LEU A 1 150 ? 5.006 6.534 -18.060 1.00 78.81 150 LEU A O 1
ATOM 1204 N N . LYS A 1 151 ? 4.057 6.978 -20.053 1.00 76.38 151 LYS A N 1
ATOM 1205 C CA . LYS A 1 151 ? 4.888 6.075 -20.854 1.00 76.38 151 LYS A CA 1
ATOM 1206 C C . LYS A 1 151 ? 6.355 6.502 -20.842 1.00 76.38 151 LYS A C 1
ATOM 1208 O O . LYS A 1 151 ? 7.229 5.684 -20.559 1.00 76.38 151 LYS A O 1
ATOM 1213 N N . GLY A 1 152 ? 6.633 7.787 -21.070 1.00 68.94 152 GLY A N 1
ATOM 1214 C CA . GLY A 1 152 ? 7.986 8.342 -20.970 1.00 68.94 152 GLY A CA 1
ATOM 1215 C C . GLY A 1 152 ? 8.582 8.152 -19.573 1.00 68.94 152 GLY A C 1
ATOM 1216 O O . GLY A 1 152 ? 9.723 7.715 -19.434 1.00 68.94 152 GLY A O 1
ATOM 1217 N N . GLN A 1 153 ? 7.778 8.386 -18.535 1.00 76.25 153 GLN A N 1
ATOM 1218 C CA . GLN A 1 153 ? 8.173 8.167 -17.144 1.00 76.25 153 GLN A CA 1
ATOM 1219 C C . GLN A 1 153 ? 8.394 6.683 -16.794 1.00 76.25 153 GLN A C 1
ATOM 1221 O O . GLN A 1 153 ? 9.297 6.373 -16.020 1.00 76.25 153 GLN A O 1
ATOM 1226 N N . PHE A 1 154 ? 7.606 5.762 -17.356 1.00 85.12 154 PHE A N 1
ATOM 1227 C CA . PHE A 1 154 ? 7.811 4.318 -17.207 1.00 85.12 154 PHE A CA 1
ATOM 1228 C C . PHE A 1 154 ? 9.145 3.896 -17.828 1.00 85.12 154 PHE A C 1
ATOM 1230 O O . PHE A 1 154 ? 9.945 3.229 -17.178 1.00 85.12 154 PHE A O 1
ATOM 1237 N N . ILE A 1 155 ? 9.411 4.335 -19.063 1.00 77.56 155 ILE A N 1
ATOM 1238 C CA . ILE A 1 155 ? 10.681 4.057 -19.741 1.00 77.56 155 ILE A CA 1
ATOM 1239 C C . ILE A 1 155 ? 11.838 4.615 -18.913 1.00 77.56 155 ILE A C 1
ATOM 1241 O O . ILE A 1 155 ? 12.798 3.897 -18.678 1.00 77.56 155 ILE A O 1
ATOM 1245 N N . GLN A 1 156 ? 11.736 5.848 -18.411 1.00 75.94 156 GLN A N 1
ATOM 1246 C CA . GLN A 1 156 ? 12.772 6.450 -17.569 1.00 75.94 156 GLN A CA 1
ATOM 1247 C C . GLN A 1 156 ? 13.037 5.652 -16.281 1.00 75.94 156 GLN A C 1
ATOM 1249 O O . GLN A 1 156 ? 14.187 5.529 -15.869 1.00 75.94 156 GLN A O 1
ATOM 1254 N N . ASP A 1 157 ? 11.997 5.110 -15.644 1.00 82.00 157 ASP A N 1
ATOM 1255 C CA . ASP A 1 157 ? 12.129 4.355 -14.394 1.00 82.00 157 ASP A CA 1
ATOM 1256 C C . ASP A 1 157 ? 12.838 3.012 -14.554 1.00 82.00 157 ASP A C 1
ATOM 1258 O O . ASP A 1 157 ? 13.526 2.578 -13.628 1.00 82.00 157 ASP A O 1
ATOM 1262 N N . PHE A 1 158 ? 12.659 2.365 -15.705 1.00 81.56 158 PHE A N 1
ATOM 1263 C CA . PHE A 1 158 ? 13.137 1.004 -15.937 1.00 81.56 158 PHE A CA 1
ATOM 1264 C C . PHE A 1 158 ? 14.194 0.896 -17.034 1.00 81.56 158 PHE A C 1
ATOM 1266 O O . PHE A 1 158 ? 14.663 -0.206 -17.309 1.00 81.56 158 PHE A O 1
ATOM 1273 N N . TYR A 1 159 ? 14.616 2.014 -17.631 1.00 67.62 159 TYR A N 1
ATOM 1274 C CA . TYR A 1 159 ? 15.652 2.015 -18.663 1.00 67.62 159 TYR A CA 1
ATOM 1275 C C . TYR A 1 159 ? 16.927 1.291 -18.195 1.00 67.62 159 TYR A C 1
ATOM 1277 O O . TYR A 1 159 ? 17.466 0.469 -18.931 1.00 67.62 159 TYR A O 1
ATOM 1285 N N . GLU A 1 160 ? 17.337 1.543 -16.947 1.00 58.94 160 GLU A N 1
ATOM 1286 C CA . GLU A 1 160 ? 18.519 0.973 -16.272 1.00 58.94 160 GLU A CA 1
ATOM 1287 C C . GLU A 1 160 ? 18.185 -0.279 -15.435 1.00 58.94 160 GLU A C 1
ATOM 1289 O O . GLU A 1 160 ? 18.970 -0.715 -14.595 1.00 58.94 160 GLU A O 1
ATOM 1294 N N . ALA A 1 161 ? 16.988 -0.852 -15.590 1.00 71.38 161 ALA A N 1
ATOM 1295 C CA . ALA A 1 161 ? 16.569 -1.989 -14.779 1.00 71.38 161 ALA A CA 1
ATOM 1296 C C . ALA A 1 161 ? 17.367 -3.256 -15.135 1.00 71.38 161 ALA A C 1
ATOM 1298 O O . ALA A 1 161 ? 17.503 -3.606 -16.313 1.00 71.38 161 ALA A O 1
ATOM 1299 N N . GLY A 1 162 ? 17.850 -3.967 -14.111 1.00 72.94 162 GLY A N 1
ATOM 1300 C CA . GLY A 1 162 ? 18.489 -5.276 -14.251 1.00 72.94 162 GLY A CA 1
ATOM 1301 C C . GLY A 1 162 ? 17.531 -6.351 -14.776 1.00 72.94 162 GLY A C 1
ATOM 1302 O O . GLY A 1 162 ? 16.309 -6.183 -14.760 1.00 72.94 162 GLY A O 1
ATOM 1303 N N . GLU A 1 163 ? 18.082 -7.466 -15.265 1.00 77.00 163 GLU A N 1
ATOM 1304 C CA . GLU A 1 163 ? 17.293 -8.584 -15.814 1.00 77.00 163 GLU A CA 1
ATOM 1305 C C . GLU A 1 163 ? 16.303 -9.183 -14.803 1.00 77.00 163 GLU A C 1
ATOM 1307 O O . GLU A 1 163 ? 15.239 -9.659 -15.187 1.00 77.00 163 GLU A O 1
ATOM 1312 N N . ASP A 1 164 ? 16.608 -9.110 -13.509 1.00 78.75 164 ASP A N 1
ATOM 1313 C CA . ASP A 1 164 ? 15.722 -9.516 -12.418 1.00 78.75 164 ASP A CA 1
ATOM 1314 C C . ASP A 1 164 ? 14.430 -8.684 -12.377 1.00 78.75 164 ASP A C 1
ATOM 1316 O O . ASP A 1 164 ? 13.332 -9.234 -12.279 1.00 78.75 164 ASP A O 1
ATOM 1320 N N . VAL A 1 165 ? 14.540 -7.363 -12.528 1.00 84.44 165 VAL A N 1
ATOM 1321 C CA . VAL A 1 165 ? 13.388 -6.454 -12.571 1.00 84.44 165 VAL A CA 1
ATOM 1322 C C . VAL A 1 165 ? 12.617 -6.623 -13.878 1.00 84.44 165 VAL A C 1
ATOM 1324 O O . VAL A 1 165 ? 11.387 -6.684 -13.861 1.00 84.44 165 VAL A O 1
ATOM 1327 N N . ILE A 1 166 ? 13.320 -6.744 -15.010 1.00 87.00 166 ILE A N 1
ATOM 1328 C CA . ILE A 1 166 ? 12.683 -6.994 -16.311 1.00 87.00 166 ILE A CA 1
ATOM 1329 C C . ILE A 1 166 ? 11.881 -8.291 -16.285 1.00 87.00 166 ILE A C 1
ATOM 1331 O O . ILE A 1 166 ? 10.739 -8.313 -16.745 1.00 87.00 166 ILE A O 1
ATOM 1335 N N . LYS A 1 167 ? 12.442 -9.355 -15.706 1.00 89.12 167 LYS A N 1
ATOM 1336 C CA . LYS A 1 167 ? 11.751 -10.631 -15.532 1.00 89.12 167 LYS A CA 1
ATOM 1337 C C . LYS A 1 167 ? 10.441 -10.455 -14.760 1.00 89.12 167 LYS A C 1
ATOM 1339 O O . LYS A 1 167 ? 9.411 -10.926 -15.229 1.00 89.12 167 LYS A O 1
ATOM 1344 N N . VAL A 1 168 ? 10.445 -9.704 -13.655 1.00 93.88 168 VAL A N 1
ATOM 1345 C CA . VAL A 1 168 ? 9.223 -9.419 -12.877 1.00 93.88 168 VAL A CA 1
ATOM 1346 C C . VAL A 1 168 ? 8.184 -8.650 -13.695 1.00 93.88 168 VAL A C 1
ATOM 1348 O O . VAL A 1 168 ? 7.002 -8.986 -13.646 1.00 93.88 168 VAL A O 1
ATOM 1351 N N . LEU A 1 169 ? 8.595 -7.646 -14.477 1.00 94.31 169 LEU A N 1
ATOM 1352 C CA . LEU A 1 169 ? 7.674 -6.904 -15.347 1.00 94.31 169 LEU A CA 1
ATOM 1353 C C . LEU A 1 169 ? 7.039 -7.812 -16.411 1.00 94.31 169 LEU A C 1
ATOM 1355 O O . LEU A 1 169 ? 5.847 -7.683 -16.687 1.00 94.31 169 LEU A O 1
ATOM 1359 N N . LYS A 1 170 ? 7.816 -8.740 -16.986 1.00 94.06 170 LYS A N 1
ATOM 1360 C CA . LYS A 1 170 ? 7.334 -9.707 -17.985 1.00 94.06 170 LYS A CA 1
ATOM 1361 C C . LYS A 1 170 ? 6.384 -10.741 -17.388 1.00 94.06 170 LYS A C 1
ATOM 1363 O O . LYS A 1 170 ? 5.362 -11.037 -17.996 1.00 94.06 170 LYS A O 1
ATOM 1368 N N . GLU A 1 171 ? 6.720 -11.287 -16.221 1.00 94.75 171 GLU A N 1
ATOM 1369 C CA . GLU A 1 171 ? 5.916 -12.299 -15.521 1.00 94.75 171 GLU A CA 1
ATOM 1370 C C . GLU A 1 171 ? 4.638 -11.709 -14.912 1.00 94.75 171 GLU A C 1
ATOM 1372 O O . GLU A 1 171 ? 3.637 -12.409 -14.758 1.00 94.75 171 GLU A O 1
ATOM 1377 N N . LYS A 1 172 ? 4.654 -10.413 -14.575 1.00 95.94 172 LYS A N 1
ATOM 1378 C CA . LYS A 1 172 ? 3.519 -9.698 -13.988 1.00 95.94 172 LYS A CA 1
ATOM 1379 C C . LYS A 1 172 ? 3.290 -8.357 -14.708 1.00 95.94 172 LYS A C 1
ATOM 1381 O O . LYS A 1 172 ? 3.609 -7.304 -14.151 1.00 95.94 172 LYS A O 1
ATOM 1386 N N . PRO A 1 173 ? 2.672 -8.354 -15.907 1.00 96.00 173 PRO A N 1
ATOM 1387 C CA . PRO A 1 173 ? 2.396 -7.129 -16.667 1.00 96.00 173 PRO A CA 1
ATOM 1388 C C . PRO A 1 173 ? 1.565 -6.076 -15.909 1.00 96.00 173 PRO A C 1
ATOM 1390 O O . PRO A 1 173 ? 1.668 -4.878 -16.181 1.00 96.00 173 PRO A O 1
ATOM 1393 N N . GLY A 1 174 ? 0.781 -6.485 -14.904 1.00 95.88 174 GLY A N 1
ATOM 1394 C CA . GLY A 1 174 ? 0.088 -5.583 -13.975 1.00 95.88 174 GLY A CA 1
ATOM 1395 C C . GLY A 1 174 ? 0.984 -4.644 -13.173 1.00 95.88 174 GLY A C 1
ATOM 1396 O O . GLY A 1 174 ? 0.512 -3.604 -12.704 1.00 95.88 174 GLY A O 1
ATOM 1397 N N . CYS A 1 175 ? 2.288 -4.919 -13.106 1.00 96.75 175 CYS A N 1
ATOM 1398 C CA . CYS A 1 175 ? 3.272 -4.013 -12.529 1.00 96.75 175 CYS A CA 1
ATOM 1399 C C . CYS A 1 175 ? 3.278 -2.629 -13.202 1.00 96.75 175 CYS A C 1
ATOM 1401 O O . CYS A 1 175 ? 3.611 -1.649 -12.542 1.00 96.75 175 CYS A O 1
ATOM 1403 N N . VAL A 1 176 ? 2.851 -2.506 -14.467 1.00 95.88 176 VAL A N 1
ATOM 1404 C CA . VAL A 1 176 ? 2.692 -1.203 -15.144 1.00 95.88 176 VAL A CA 1
ATOM 1405 C C . VAL A 1 176 ? 1.695 -0.308 -14.397 1.00 95.88 176 VAL A C 1
ATOM 1407 O O . VAL A 1 176 ? 1.989 0.848 -14.094 1.00 95.88 176 VAL A O 1
ATOM 1410 N N . LYS A 1 177 ? 0.543 -0.874 -14.024 1.00 93.88 177 LYS A N 1
ATOM 1411 C CA . LYS A 1 177 ? -0.528 -0.190 -13.287 1.00 93.88 177 LYS A CA 1
ATOM 1412 C C . LYS A 1 177 ? -0.139 0.078 -11.834 1.00 93.88 177 LYS A C 1
ATOM 1414 O O . LYS A 1 177 ? -0.385 1.158 -11.303 1.00 93.88 177 LYS A O 1
ATOM 1419 N N . ALA A 1 178 ? 0.519 -0.889 -11.196 1.00 95.44 178 ALA A N 1
ATOM 1420 C CA . ALA A 1 178 ? 1.077 -0.703 -9.861 1.00 95.44 178 ALA A CA 1
ATOM 1421 C C . ALA A 1 178 ? 2.085 0.455 -9.822 1.00 95.44 178 ALA A C 1
ATOM 1423 O O . ALA A 1 178 ? 2.046 1.287 -8.917 1.00 95.44 178 ALA A O 1
ATOM 1424 N N . ARG A 1 179 ? 2.959 0.542 -10.833 1.00 95.69 179 ARG A N 1
ATOM 1425 C CA . ARG A 1 179 ? 3.937 1.621 -10.962 1.00 95.69 179 ARG A CA 1
ATOM 1426 C C . ARG A 1 179 ? 3.263 2.982 -11.090 1.00 95.69 179 ARG A C 1
ATOM 1428 O O . ARG A 1 179 ? 3.748 3.933 -10.486 1.00 95.69 179 ARG A O 1
ATOM 1435 N N . GLU A 1 180 ? 2.184 3.091 -11.865 1.00 93.19 180 GLU A N 1
ATOM 1436 C CA . GLU A 1 180 ? 1.394 4.325 -11.981 1.00 93.19 180 GLU A CA 1
ATOM 1437 C C . GLU A 1 180 ? 0.856 4.764 -10.614 1.00 93.19 180 GLU A C 1
ATOM 1439 O O . GLU A 1 180 ? 1.163 5.872 -10.178 1.00 93.19 180 GLU A O 1
ATOM 1444 N N . GLY A 1 181 ? 0.173 3.874 -9.885 1.00 92.19 181 GLY A N 1
ATOM 1445 C CA . GLY A 1 181 ? -0.346 4.199 -8.551 1.00 92.19 181 GLY A CA 1
ATOM 1446 C C . GLY A 1 181 ? 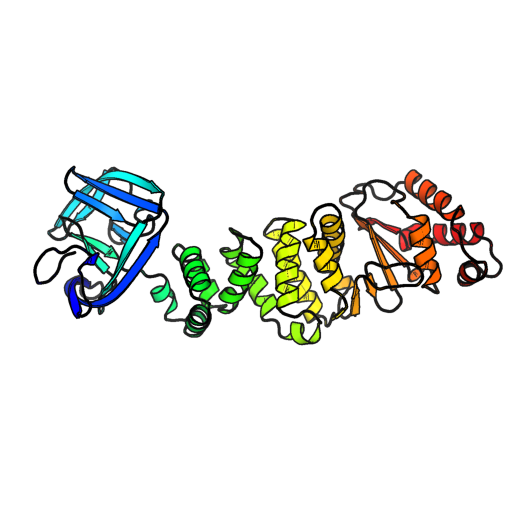0.755 4.620 -7.566 1.00 92.19 181 GLY A C 1
ATOM 1447 O O . GLY A 1 181 ? 0.587 5.568 -6.803 1.00 92.19 181 GLY A O 1
ATOM 1448 N N . LEU A 1 182 ? 1.926 3.976 -7.618 1.00 93.94 182 LEU A N 1
ATOM 1449 C CA . LEU A 1 182 ? 3.082 4.354 -6.794 1.00 93.94 182 LEU A CA 1
ATOM 1450 C C . LEU A 1 182 ? 3.726 5.679 -7.229 1.00 93.94 182 LEU A C 1
ATOM 1452 O O . LEU A 1 182 ? 4.271 6.400 -6.390 1.00 93.94 182 LEU A O 1
ATOM 1456 N N . TYR A 1 183 ? 3.683 6.004 -8.521 1.00 91.81 183 TYR A N 1
ATOM 1457 C CA . TYR A 1 183 ? 4.146 7.284 -9.046 1.00 91.81 183 TYR A CA 1
ATOM 1458 C C . TYR A 1 183 ? 3.251 8.433 -8.577 1.00 91.81 183 TYR A C 1
ATOM 1460 O O . TYR A 1 183 ? 3.769 9.405 -8.029 1.00 91.81 183 TYR A O 1
ATOM 1468 N N . GLU A 1 184 ? 1.935 8.285 -8.716 1.00 89.38 184 GLU A N 1
ATOM 1469 C CA . GLU A 1 184 ? 0.931 9.252 -8.252 1.00 89.38 184 GLU A CA 1
ATOM 1470 C C . GLU A 1 184 ? 1.006 9.460 -6.735 1.00 89.38 184 GLU A C 1
ATOM 1472 O O . GLU A 1 184 ? 0.948 10.587 -6.248 1.00 89.38 184 GLU A O 1
ATOM 1477 N N . ALA A 1 185 ? 1.244 8.380 -5.988 1.00 88.44 185 ALA A N 1
ATO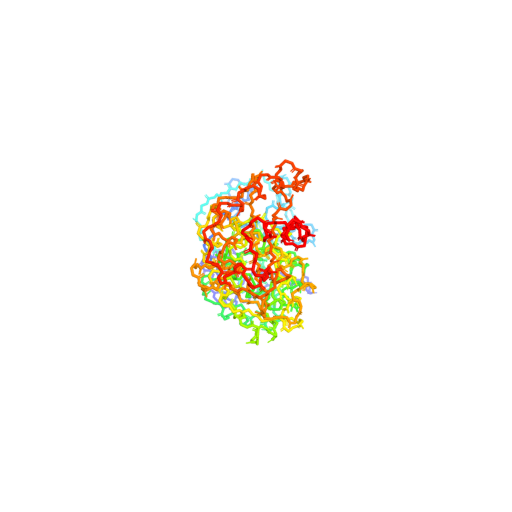M 1478 C CA . ALA A 1 185 ? 1.475 8.416 -4.549 1.00 88.44 185 ALA A CA 1
ATOM 1479 C C . ALA A 1 185 ? 2.822 9.052 -4.144 1.00 88.44 185 ALA A C 1
ATOM 1481 O O . ALA A 1 185 ? 3.073 9.245 -2.958 1.00 88.44 185 ALA A O 1
ATOM 1482 N N . GLY A 1 186 ? 3.729 9.359 -5.078 1.00 88.94 186 GLY A N 1
ATOM 1483 C CA . GLY A 1 186 ? 5.025 9.976 -4.775 1.00 88.94 186 GLY A CA 1
ATOM 1484 C C . GLY A 1 186 ? 6.080 9.020 -4.194 1.00 88.94 186 GLY A C 1
ATOM 1485 O O . GLY A 1 186 ? 7.028 9.460 -3.528 1.00 88.94 186 GLY A O 1
ATOM 1486 N N . TYR A 1 187 ? 5.959 7.709 -4.427 1.00 90.19 187 TYR A N 1
ATOM 1487 C CA . TYR A 1 187 ? 6.956 6.705 -4.038 1.00 90.19 187 TYR A CA 1
ATOM 1488 C C . TYR A 1 187 ? 8.077 6.565 -5.084 1.00 90.19 187 TYR A C 1
ATOM 1490 O O . TYR A 1 187 ? 8.200 5.548 -5.766 1.00 90.19 187 TYR A O 1
ATOM 1498 N N . SER A 1 188 ? 8.959 7.563 -5.182 1.00 87.81 188 SER A N 1
ATOM 1499 C CA . SER A 1 188 ? 10.030 7.607 -6.198 1.00 87.81 188 SER A CA 1
ATOM 1500 C C . SER A 1 188 ? 10.970 6.390 -6.207 1.00 87.81 188 SER A C 1
ATOM 1502 O O . SER A 1 188 ? 11.429 5.981 -7.274 1.00 87.81 188 SER A O 1
ATOM 1504 N N . LYS A 1 189 ? 11.245 5.797 -5.034 1.00 89.31 189 LYS A N 1
ATOM 1505 C CA . LYS A 1 189 ? 12.055 4.572 -4.897 1.00 89.31 189 LYS A CA 1
ATOM 1506 C C . LYS A 1 189 ? 11.229 3.297 -5.102 1.00 89.31 189 LYS A C 1
ATOM 1508 O O . LYS A 1 189 ? 11.652 2.428 -5.856 1.00 89.31 189 LYS A O 1
ATOM 1513 N N . LEU A 1 190 ? 10.061 3.184 -4.459 1.00 92.31 190 LEU A N 1
ATOM 1514 C CA . LEU A 1 190 ? 9.276 1.938 -4.479 1.00 92.31 190 LEU A CA 1
ATOM 1515 C C . LEU A 1 190 ? 8.598 1.681 -5.828 1.00 92.31 190 LEU A C 1
ATOM 1517 O O . LEU A 1 190 ? 8.434 0.525 -6.195 1.00 92.31 190 LEU A O 1
ATOM 1521 N N . ARG A 1 191 ? 8.302 2.723 -6.621 1.00 93.06 191 ARG A N 1
ATOM 1522 C CA . ARG A 1 191 ? 7.772 2.571 -7.991 1.00 93.06 191 ARG A CA 1
ATOM 1523 C C . ARG A 1 191 ? 8.725 1.840 -8.951 1.00 93.06 191 ARG A C 1
ATOM 1525 O O . ARG A 1 191 ? 8.305 1.453 -10.032 1.00 93.06 191 ARG A O 1
ATOM 1532 N N . LYS A 1 192 ? 9.997 1.677 -8.562 1.00 90.50 192 LYS A N 1
ATOM 1533 C CA . LYS A 1 192 ? 11.039 0.940 -9.297 1.00 90.50 192 LYS A CA 1
ATOM 1534 C C . LYS A 1 192 ? 11.406 -0.390 -8.633 1.00 90.50 192 LYS A C 1
ATOM 1536 O O . LYS A 1 192 ? 12.220 -1.135 -9.166 1.00 90.50 192 LYS A O 1
ATOM 1541 N N . ASN A 1 193 ? 10.864 -0.670 -7.447 1.00 91.12 193 ASN A N 1
ATOM 1542 C CA . ASN A 1 193 ? 11.201 -1.863 -6.687 1.00 91.12 193 ASN A CA 1
ATOM 1543 C C . ASN A 1 193 ? 10.329 -3.045 -7.153 1.00 91.12 193 ASN A C 1
ATOM 1545 O O . ASN A 1 193 ? 9.103 -2.951 -7.064 1.00 91.12 193 ASN A O 1
ATOM 1549 N N . PRO A 1 194 ? 10.922 -4.162 -7.609 1.00 91.31 194 PRO A N 1
ATOM 1550 C CA . PRO A 1 194 ? 10.163 -5.272 -8.185 1.00 91.31 194 PRO A CA 1
ATOM 1551 C C . PRO A 1 194 ? 9.190 -5.918 -7.188 1.00 91.31 194 PRO A C 1
ATOM 1553 O O . PRO A 1 194 ? 8.074 -6.262 -7.567 1.00 91.31 194 PRO A O 1
ATOM 1556 N N . VAL A 1 195 ? 9.564 -6.021 -5.908 1.00 92.81 195 VAL A N 1
ATOM 1557 C CA . VAL A 1 195 ? 8.715 -6.617 -4.862 1.00 92.81 195 VAL A CA 1
ATOM 1558 C C . VAL A 1 195 ? 7.498 -5.735 -4.587 1.00 92.81 195 VAL A C 1
ATOM 1560 O O . VAL A 1 195 ? 6.366 -6.217 -4.622 1.00 92.81 195 VAL A O 1
ATOM 1563 N N . SER A 1 196 ? 7.709 -4.430 -4.388 1.00 93.81 196 SER A N 1
ATOM 1564 C CA . SER A 1 196 ? 6.613 -3.480 -4.163 1.00 93.81 196 SER A CA 1
ATOM 1565 C C . SER A 1 196 ? 5.641 -3.433 -5.346 1.00 93.81 196 SER A C 1
ATOM 1567 O O . SER A 1 196 ? 4.425 -3.375 -5.145 1.00 93.81 196 SER A O 1
ATOM 1569 N N . LEU A 1 197 ? 6.162 -3.498 -6.577 1.00 95.31 197 LEU A N 1
ATOM 1570 C CA . LEU A 1 197 ? 5.353 -3.547 -7.796 1.00 95.31 197 LEU A CA 1
ATOM 1571 C C . LEU A 1 197 ? 4.527 -4.828 -7.878 1.00 95.31 197 LEU A C 1
ATOM 1573 O O . LEU A 1 197 ? 3.326 -4.757 -8.134 1.00 95.31 197 LEU A O 1
ATOM 1577 N N . GLN A 1 198 ? 5.139 -5.982 -7.612 1.00 95.50 198 GLN A N 1
ATOM 1578 C CA . GLN A 1 198 ? 4.467 -7.275 -7.680 1.00 95.50 198 GLN A CA 1
ATOM 1579 C C . GLN A 1 198 ? 3.349 -7.394 -6.639 1.00 95.50 198 GLN A C 1
ATOM 1581 O O . GLN A 1 198 ? 2.242 -7.821 -6.979 1.00 95.50 198 GLN A O 1
ATOM 1586 N N . LYS A 1 199 ? 3.593 -6.969 -5.393 1.00 95.25 199 LYS A N 1
ATOM 1587 C CA . LYS A 1 199 ? 2.573 -6.967 -4.331 1.00 95.25 199 LYS A CA 1
ATOM 1588 C C . LYS A 1 199 ? 1.415 -6.026 -4.654 1.00 95.25 199 LYS A C 1
ATOM 1590 O O . LYS A 1 199 ? 0.257 -6.441 -4.648 1.00 95.25 199 LYS A O 1
ATOM 1595 N N . SER A 1 200 ? 1.727 -4.790 -5.045 1.00 95.25 200 SER A N 1
ATOM 1596 C CA . SER A 1 200 ? 0.713 -3.802 -5.436 1.00 95.25 200 SER A CA 1
ATOM 1597 C C . SER A 1 200 ? -0.092 -4.266 -6.655 1.00 95.25 200 SER A C 1
ATOM 1599 O O . SER A 1 200 ? -1.312 -4.135 -6.676 1.00 95.25 200 SER A O 1
ATOM 1601 N N . SER A 1 201 ? 0.566 -4.867 -7.652 1.00 95.69 201 SER A N 1
ATOM 1602 C CA . SER A 1 201 ? -0.095 -5.452 -8.823 1.00 95.69 201 SER A CA 1
ATOM 1603 C C . SER A 1 201 ? -0.992 -6.620 -8.439 1.00 95.69 201 SER A C 1
ATOM 1605 O O . SER A 1 201 ? -2.068 -6.756 -9.006 1.00 95.69 201 SER A O 1
ATOM 1607 N N . THR A 1 202 ? -0.562 -7.467 -7.504 1.00 95.69 202 THR A N 1
ATOM 1608 C CA . THR A 1 202 ? -1.357 -8.608 -7.034 1.00 95.69 202 THR A CA 1
ATOM 1609 C C . THR A 1 202 ? -2.650 -8.136 -6.386 1.00 95.69 202 THR A C 1
ATOM 1611 O O . THR A 1 202 ? -3.705 -8.663 -6.721 1.00 95.69 202 THR A O 1
ATOM 1614 N N . LEU A 1 203 ? -2.586 -7.102 -5.541 1.00 95.44 203 LEU A N 1
ATOM 1615 C CA . LEU A 1 203 ? -3.778 -6.488 -4.965 1.00 95.44 203 LEU A CA 1
ATOM 1616 C C . LEU A 1 203 ? -4.663 -5.857 -6.049 1.00 95.44 203 LEU A C 1
ATOM 1618 O O . LEU A 1 203 ? -5.838 -6.185 -6.126 1.00 95.44 203 LEU A O 1
ATOM 1622 N N . LEU A 1 204 ? -4.112 -4.991 -6.907 1.00 93.94 204 LEU A N 1
ATOM 1623 C CA . LEU A 1 204 ? -4.875 -4.247 -7.925 1.00 93.94 204 LEU A CA 1
ATOM 1624 C C . LEU A 1 204 ? -5.539 -5.130 -8.992 1.00 93.94 204 LEU A C 1
ATOM 1626 O O . LEU A 1 204 ? -6.476 -4.686 -9.654 1.00 93.94 204 LEU A O 1
ATOM 1630 N N . GLU A 1 205 ? -5.031 -6.343 -9.197 1.00 93.00 205 GLU A N 1
ATOM 1631 C CA . GLU A 1 205 ? -5.594 -7.335 -10.119 1.00 93.00 205 GLU A CA 1
ATOM 1632 C C . GLU A 1 205 ? -6.425 -8.402 -9.400 1.00 93.00 205 GLU A C 1
ATOM 1634 O O . GLU A 1 205 ? -6.907 -9.335 -10.044 1.00 93.00 205 GLU A O 1
ATOM 1639 N N . ASN A 1 206 ? -6.595 -8.297 -8.080 1.00 94.62 206 ASN A N 1
ATOM 1640 C CA . ASN A 1 206 ? -7.372 -9.263 -7.328 1.00 94.62 206 ASN A CA 1
ATOM 1641 C C . ASN A 1 206 ? -8.867 -9.130 -7.687 1.00 94.62 206 ASN A C 1
ATOM 1643 O O . ASN A 1 206 ? -9.476 -8.100 -7.381 1.00 94.62 206 ASN A O 1
ATOM 1647 N N . PRO A 1 207 ? -9.500 -10.166 -8.271 1.00 93.44 207 PRO A N 1
ATOM 1648 C CA . PRO A 1 207 ? -10.914 -10.111 -8.637 1.00 93.44 207 PRO A CA 1
ATOM 1649 C C . PRO A 1 207 ? -11.849 -9.949 -7.427 1.00 93.44 207 PRO A C 1
ATOM 1651 O O . PRO A 1 207 ? -12.957 -9.437 -7.582 1.00 93.44 207 PRO A O 1
ATOM 1654 N N . ALA A 1 208 ? -11.416 -10.328 -6.219 1.00 94.38 208 ALA A N 1
ATOM 1655 C CA . ALA A 1 208 ? -12.189 -10.154 -4.991 1.00 94.38 208 ALA A CA 1
ATOM 1656 C C . ALA A 1 208 ? -12.395 -8.676 -4.608 1.00 94.38 208 ALA A C 1
ATOM 1658 O O . AL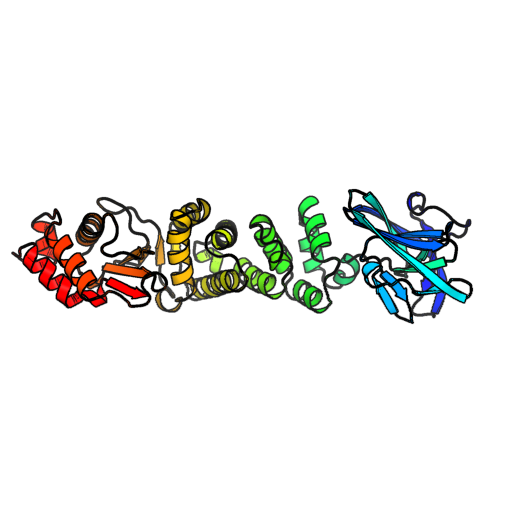A A 1 208 ? -13.334 -8.376 -3.871 1.00 94.38 208 ALA A O 1
ATOM 1659 N N . LEU A 1 209 ? -11.588 -7.744 -5.143 1.00 92.31 209 LEU A N 1
ATOM 1660 C CA . LEU A 1 209 ? -11.787 -6.302 -4.935 1.00 92.31 209 LEU A CA 1
ATOM 1661 C C . LEU A 1 209 ? -13.178 -5.832 -5.376 1.00 92.31 209 LEU A C 1
ATOM 1663 O O . LEU A 1 209 ? -13.808 -5.038 -4.684 1.00 92.31 209 LEU A O 1
ATOM 1667 N N . ILE A 1 210 ? -13.695 -6.377 -6.483 1.00 85.81 210 ILE A N 1
ATOM 1668 C CA . ILE A 1 210 ? -14.990 -5.978 -7.062 1.00 85.81 210 ILE A CA 1
ATOM 1669 C C . ILE A 1 210 ? -16.123 -6.100 -6.033 1.00 85.81 210 ILE A C 1
ATOM 1671 O O . ILE A 1 210 ? -17.014 -5.256 -5.986 1.00 85.81 210 ILE A O 1
ATOM 1675 N N . ASN A 1 211 ? -16.065 -7.127 -5.181 1.00 89.25 211 ASN A N 1
ATOM 1676 C CA . ASN A 1 211 ? -17.102 -7.418 -4.192 1.00 89.25 211 ASN A CA 1
ATOM 1677 C C . ASN A 1 211 ? -16.763 -6.907 -2.788 1.00 89.25 211 ASN A C 1
ATOM 1679 O O . ASN A 1 211 ? -17.597 -7.005 -1.890 1.00 89.25 211 ASN A O 1
ATOM 1683 N N . SER A 1 212 ? -15.559 -6.375 -2.571 1.00 94.50 212 SER A N 1
ATOM 1684 C CA . SER A 1 212 ? -15.126 -5.941 -1.245 1.00 94.50 212 SER A CA 1
ATOM 1685 C C . SER A 1 212 ? -15.554 -4.515 -0.910 1.00 94.50 212 SER A C 1
ATOM 1687 O O . SER A 1 212 ? -15.424 -4.113 0.238 1.00 94.50 212 SER A O 1
ATOM 1689 N N . GLY A 1 213 ? -16.044 -3.729 -1.872 1.00 93.06 213 GLY A N 1
ATOM 1690 C CA . GLY A 1 213 ? -16.269 -2.290 -1.679 1.00 93.06 213 GLY A CA 1
ATOM 1691 C C . GLY A 1 213 ? -14.986 -1.450 -1.762 1.00 93.06 213 GLY A C 1
ATOM 1692 O O . GLY A 1 213 ? -15.031 -0.243 -1.529 1.00 93.06 213 GLY A O 1
ATOM 1693 N N . LEU A 1 214 ? -13.851 -2.065 -2.121 1.00 92.81 214 LEU A N 1
ATOM 1694 C CA . LEU A 1 214 ? -12.614 -1.379 -2.486 1.00 92.81 214 LEU A CA 1
ATOM 1695 C C . LEU A 1 214 ? -12.434 -1.432 -4.003 1.00 92.81 214 LEU A C 1
ATOM 1697 O O . LEU A 1 214 ? -11.983 -2.436 -4.549 1.00 92.81 214 LEU A O 1
ATOM 1701 N N . ASP A 1 215 ? -12.761 -0.340 -4.687 1.00 90.31 215 ASP A N 1
ATOM 1702 C CA . ASP A 1 215 ? -12.391 -0.191 -6.092 1.00 90.31 215 ASP A CA 1
ATOM 1703 C C . ASP A 1 215 ? -10.905 0.186 -6.251 1.00 90.31 215 ASP A C 1
ATOM 1705 O O . ASP A 1 215 ? -10.180 0.470 -5.290 1.00 90.31 215 ASP A O 1
ATOM 1709 N N . GLU A 1 216 ? -10.438 0.195 -7.499 1.00 89.56 216 GLU A N 1
ATOM 1710 C CA . GLU A 1 216 ? -9.069 0.583 -7.835 1.00 89.56 216 GLU A CA 1
ATOM 1711 C C . GLU A 1 216 ? -8.695 1.975 -7.307 1.00 89.56 216 GLU A C 1
ATOM 1713 O O . GLU A 1 216 ? -7.581 2.171 -6.814 1.00 89.56 216 GLU A O 1
ATOM 1718 N N . THR A 1 217 ? -9.604 2.946 -7.415 1.00 91.06 217 THR A N 1
ATOM 1719 C CA . THR A 1 217 ? -9.369 4.325 -6.983 1.00 91.06 217 THR A CA 1
ATOM 1720 C C . THR A 1 217 ? -9.140 4.380 -5.477 1.00 91.06 217 THR A C 1
ATOM 1722 O O . THR A 1 217 ? -8.213 5.051 -5.020 1.00 91.06 217 THR A O 1
ATOM 1725 N N . LEU A 1 218 ? -9.922 3.637 -4.695 1.00 93.12 218 LEU A N 1
ATOM 1726 C CA . LEU A 1 218 ? -9.761 3.544 -3.247 1.00 93.12 218 LEU A CA 1
ATOM 1727 C C . LEU A 1 218 ? -8.468 2.830 -2.853 1.00 93.12 218 LEU A C 1
ATOM 1729 O O . LEU A 1 218 ? -7.801 3.278 -1.921 1.00 93.12 218 LEU A O 1
ATOM 1733 N N . VAL A 1 219 ? -8.062 1.785 -3.578 1.00 93.25 219 VAL A N 1
ATOM 1734 C CA . VAL A 1 219 ? -6.767 1.122 -3.345 1.00 93.25 219 VAL A CA 1
ATOM 1735 C C . VAL A 1 219 ? -5.602 2.075 -3.635 1.00 93.25 219 VAL A C 1
ATOM 1737 O O . VAL A 1 219 ? -4.696 2.199 -2.808 1.00 93.25 219 VAL A O 1
ATOM 1740 N N . LYS A 1 220 ? -5.632 2.806 -4.758 1.00 90.31 220 LYS A N 1
ATOM 1741 C CA . LYS A 1 220 ? -4.611 3.818 -5.091 1.00 90.31 220 LYS A CA 1
ATOM 1742 C C . LYS A 1 220 ? -4.545 4.924 -4.026 1.00 90.31 220 LYS A C 1
ATOM 1744 O O . LYS A 1 220 ? -3.452 5.276 -3.581 1.00 90.31 220 LYS A O 1
ATOM 1749 N N . ARG A 1 221 ? -5.696 5.408 -3.541 1.00 91.88 221 ARG A N 1
ATOM 1750 C CA . ARG A 1 221 ? -5.769 6.378 -2.430 1.00 91.88 221 ARG A CA 1
ATOM 1751 C C . ARG A 1 221 ? -5.220 5.816 -1.117 1.00 91.88 221 ARG A C 1
ATOM 1753 O O . ARG A 1 221 ? -4.490 6.518 -0.424 1.00 91.88 221 ARG A O 1
ATOM 1760 N N . ALA A 1 222 ? -5.501 4.554 -0.790 1.00 91.75 222 ALA A N 1
ATOM 1761 C CA . ALA A 1 222 ? -4.940 3.895 0.391 1.00 91.75 222 ALA A CA 1
ATOM 1762 C C . ALA A 1 222 ? -3.409 3.820 0.326 1.00 91.75 222 ALA A C 1
ATOM 1764 O O . ALA A 1 222 ? -2.742 4.147 1.305 1.00 91.75 222 ALA A O 1
ATOM 1765 N N . ILE A 1 223 ? -2.854 3.463 -0.838 1.00 90.62 223 ILE A N 1
ATOM 1766 C CA . ILE A 1 223 ? -1.406 3.457 -1.086 1.00 90.62 223 ILE A CA 1
ATOM 1767 C C . ILE A 1 223 ? -0.819 4.864 -0.899 1.00 90.62 223 ILE A C 1
ATOM 1769 O O . ILE A 1 223 ? 0.182 5.020 -0.200 1.00 90.62 223 ILE A O 1
ATOM 1773 N N . ALA A 1 224 ? -1.447 5.892 -1.476 1.00 87.25 224 ALA A N 1
ATOM 1774 C CA . ALA A 1 224 ? -0.992 7.276 -1.349 1.00 87.25 224 ALA A CA 1
ATOM 1775 C C . ALA A 1 224 ? -1.031 7.781 0.101 1.00 87.25 224 ALA A C 1
ATOM 1777 O O . ALA A 1 224 ? -0.041 8.320 0.596 1.00 87.25 224 ALA A O 1
ATOM 1778 N N . GLY A 1 225 ? -2.140 7.559 0.805 1.00 85.19 225 GLY A N 1
ATOM 1779 C CA . GLY A 1 225 ? -2.291 7.969 2.195 1.00 85.19 225 GLY A CA 1
ATOM 1780 C C . GLY A 1 225 ? -1.336 7.235 3.143 1.00 85.19 225 GLY A C 1
ATOM 1781 O O . GLY A 1 225 ? -0.772 7.853 4.045 1.00 85.19 225 GLY A O 1
ATOM 1782 N N . ASN A 1 226 ? -1.069 5.946 2.909 1.00 85.38 226 ASN A N 1
ATOM 1783 C CA . ASN A 1 226 ? -0.126 5.168 3.717 1.00 85.38 226 ASN A CA 1
ATOM 1784 C C . ASN A 1 226 ? 1.273 5.800 3.732 1.00 85.38 226 ASN A C 1
ATOM 1786 O O . ASN A 1 226 ? 1.926 5.823 4.770 1.00 85.38 226 ASN A O 1
ATOM 1790 N N . ARG A 1 227 ? 1.704 6.422 2.626 1.00 83.31 227 ARG A N 1
ATOM 1791 C CA . ARG A 1 227 ? 2.969 7.174 2.567 1.00 83.31 227 ARG A CA 1
ATOM 1792 C C . ARG A 1 227 ? 3.031 8.318 3.576 1.00 83.31 227 ARG A C 1
ATOM 1794 O O . ARG A 1 227 ? 4.111 8.589 4.096 1.00 83.31 227 ARG A O 1
ATOM 1801 N N . ASN A 1 228 ? 1.905 8.990 3.818 1.00 74.56 228 ASN A N 1
ATOM 1802 C CA . ASN A 1 228 ? 1.822 10.127 4.733 1.00 74.56 228 ASN A CA 1
ATOM 1803 C C . ASN A 1 228 ? 1.880 9.681 6.200 1.00 74.56 228 ASN A C 1
ATOM 1805 O O . ASN A 1 228 ? 2.477 10.381 7.013 1.00 74.56 228 ASN A O 1
ATOM 1809 N N . ALA A 1 229 ? 1.295 8.523 6.527 1.00 65.12 229 ALA A N 1
ATOM 1810 C CA . ALA A 1 229 ? 1.301 7.957 7.879 1.00 65.12 229 ALA A CA 1
ATOM 1811 C C . ALA A 1 229 ? 2.553 7.122 8.206 1.00 65.12 229 ALA A C 1
ATOM 1813 O O . ALA A 1 229 ? 2.902 6.948 9.372 1.00 65.12 229 ALA A O 1
ATOM 1814 N N . GLY A 1 230 ? 3.246 6.603 7.192 1.00 63.88 230 GLY A N 1
ATOM 1815 C CA . GLY A 1 230 ? 4.453 5.801 7.351 1.00 63.88 230 GLY A CA 1
ATOM 1816 C C . GLY A 1 230 ? 5.164 5.586 6.017 1.00 63.88 230 GLY A C 1
ATOM 1817 O O . GLY A 1 230 ? 4.685 4.886 5.127 1.00 63.88 230 GLY A O 1
ATOM 1818 N N . ALA A 1 231 ? 6.353 6.165 5.861 1.00 63.28 231 ALA A N 1
ATOM 1819 C CA . ALA A 1 231 ? 7.110 6.047 4.621 1.00 63.28 231 ALA A CA 1
ATOM 1820 C C . ALA A 1 231 ? 8.027 4.812 4.641 1.00 63.28 231 ALA A C 1
ATOM 1822 O O . ALA A 1 231 ? 9.006 4.770 5.385 1.00 63.28 231 ALA A O 1
ATOM 1823 N N . GLY A 1 232 ? 7.766 3.819 3.785 1.00 83.06 232 GLY A N 1
ATOM 1824 C CA . GLY A 1 232 ? 8.719 2.730 3.556 1.00 83.06 232 GLY A CA 1
ATOM 1825 C C . GLY A 1 232 ? 8.146 1.501 2.859 1.00 83.06 232 GLY A C 1
ATOM 1826 O O . GLY A 1 232 ? 6.933 1.346 2.743 1.00 83.06 232 GLY A O 1
ATOM 1827 N N . ALA A 1 233 ? 9.043 0.614 2.419 1.00 86.50 233 ALA A N 1
ATOM 1828 C CA . ALA A 1 233 ? 8.671 -0.643 1.770 1.00 86.50 233 ALA A CA 1
ATOM 1829 C C . ALA A 1 233 ? 7.864 -1.546 2.715 1.00 86.50 233 ALA A C 1
ATOM 1831 O O . ALA A 1 233 ? 6.813 -2.028 2.334 1.00 86.50 233 ALA A O 1
ATOM 1832 N N . ALA A 1 234 ? 8.285 -1.681 3.979 1.00 89.31 234 ALA A N 1
ATOM 1833 C CA . ALA A 1 234 ? 7.591 -2.520 4.958 1.00 89.31 234 ALA A CA 1
ATOM 1834 C C . ALA A 1 234 ? 6.139 -2.076 5.224 1.00 89.31 234 ALA A C 1
ATOM 1836 O O . ALA A 1 234 ? 5.259 -2.915 5.379 1.00 89.31 234 ALA A O 1
ATOM 1837 N N . ALA A 1 235 ? 5.879 -0.764 5.253 1.00 89.31 235 ALA A N 1
ATOM 1838 C CA . ALA A 1 235 ? 4.528 -0.237 5.437 1.00 89.31 235 ALA A CA 1
ATOM 1839 C C . ALA A 1 235 ? 3.648 -0.495 4.205 1.00 89.31 235 ALA A C 1
ATOM 1841 O O . ALA A 1 235 ? 2.493 -0.886 4.342 1.00 89.31 235 ALA A O 1
ATOM 1842 N N . LEU A 1 236 ? 4.190 -0.296 2.998 1.00 93.00 236 LEU A N 1
ATOM 1843 C CA . LEU A 1 236 ? 3.484 -0.609 1.754 1.00 93.00 236 LEU A CA 1
ATOM 1844 C C . LEU A 1 236 ? 3.209 -2.114 1.621 1.00 93.00 236 LEU A C 1
ATOM 1846 O O . LEU A 1 236 ? 2.122 -2.509 1.208 1.00 93.00 236 LEU A O 1
ATOM 1850 N N . ASP A 1 237 ? 4.172 -2.947 1.996 1.00 92.62 237 ASP A N 1
ATOM 1851 C CA . ASP A 1 237 ? 4.046 -4.399 1.999 1.00 92.62 237 ASP A CA 1
ATOM 1852 C C . ASP A 1 237 ? 2.942 -4.847 2.962 1.00 92.62 237 ASP A C 1
ATOM 1854 O O . ASP A 1 237 ? 2.038 -5.562 2.549 1.00 92.62 237 ASP A O 1
ATOM 1858 N N . ALA A 1 238 ? 2.947 -4.356 4.206 1.00 93.31 238 ALA A N 1
ATOM 1859 C CA . ALA A 1 238 ? 1.898 -4.661 5.178 1.00 93.31 238 ALA A CA 1
ATOM 1860 C C . ALA A 1 238 ? 0.505 -4.230 4.687 1.00 93.31 238 ALA A C 1
ATOM 1862 O O . ALA A 1 238 ? -0.455 -4.986 4.821 1.00 93.31 238 ALA A O 1
ATOM 1863 N N . LEU A 1 239 ? 0.399 -3.043 4.079 1.00 95.06 239 LEU A N 1
ATOM 1864 C CA . LEU A 1 239 ? -0.845 -2.565 3.476 1.00 95.06 239 LEU A CA 1
ATOM 1865 C C . LEU A 1 239 ? -1.318 -3.491 2.352 1.00 95.06 239 LEU A C 1
ATOM 1867 O O . LEU A 1 239 ? -2.473 -3.914 2.344 1.00 95.06 239 LEU A O 1
ATOM 1871 N N . THR A 1 240 ? -0.443 -3.779 1.389 1.00 95.19 240 THR A N 1
ATOM 1872 C CA . THR A 1 240 ? -0.809 -4.540 0.188 1.00 95.19 240 THR A CA 1
ATOM 1873 C C . THR A 1 240 ? -1.115 -5.998 0.511 1.00 95.19 240 THR A C 1
ATOM 1875 O O . THR A 1 240 ? -2.157 -6.496 0.085 1.00 95.19 240 THR A O 1
ATOM 1878 N N . ASP A 1 241 ? -0.286 -6.652 1.325 1.00 96.00 241 ASP A N 1
ATOM 1879 C CA . ASP A 1 241 ? -0.497 -8.032 1.770 1.00 96.00 241 ASP A CA 1
ATOM 1880 C C . ASP A 1 241 ? -1.753 -8.142 2.648 1.00 96.00 241 ASP A C 1
ATOM 1882 O O . ASP A 1 241 ? -2.572 -9.047 2.465 1.00 96.00 241 ASP A O 1
ATOM 1886 N N . GLY A 1 242 ? -1.949 -7.193 3.568 1.00 97.44 242 GLY A N 1
ATOM 1887 C CA . GLY A 1 242 ? -3.078 -7.197 4.489 1.00 97.44 242 GLY A CA 1
ATOM 1888 C C . GLY A 1 242 ? -4.418 -6.937 3.806 1.00 97.44 242 GLY A C 1
ATOM 1889 O O . GLY A 1 242 ? -5.364 -7.696 4.015 1.00 97.44 242 GLY A O 1
ATOM 1890 N N . LEU A 1 243 ? -4.506 -5.930 2.928 1.00 96.94 243 LEU A N 1
ATOM 1891 C CA . LEU A 1 243 ? -5.713 -5.705 2.123 1.00 96.94 243 LEU A CA 1
ATOM 1892 C C . LEU A 1 243 ? -6.018 -6.916 1.241 1.00 96.94 243 LEU A C 1
ATOM 1894 O O . LEU A 1 243 ? -7.168 -7.344 1.187 1.00 96.94 243 LEU A O 1
ATOM 1898 N N . ASN A 1 244 ? -5.000 -7.506 0.608 1.00 97.00 244 ASN A N 1
ATOM 1899 C CA . ASN A 1 244 ? -5.175 -8.688 -0.233 1.00 97.00 244 ASN A CA 1
ATOM 1900 C C . ASN A 1 244 ? -5.694 -9.893 0.575 1.00 97.00 244 ASN A C 1
ATOM 1902 O O . ASN A 1 244 ? -6.603 -10.591 0.131 1.00 97.00 244 ASN A O 1
ATOM 1906 N N . SER A 1 245 ? -5.164 -10.110 1.782 1.00 97.81 245 SER A N 1
ATOM 1907 C CA . SER A 1 245 ? -5.643 -11.140 2.715 1.00 97.81 245 SER A CA 1
ATOM 1908 C C . SER A 1 245 ? -7.109 -10.920 3.109 1.00 97.81 245 SER A C 1
ATOM 1910 O O . SER A 1 245 ? -7.927 -11.836 3.011 1.00 97.81 245 SER A O 1
ATOM 1912 N N . LEU A 1 246 ? -7.474 -9.687 3.477 1.00 98.12 246 LEU A N 1
ATOM 1913 C CA . LEU A 1 246 ? -8.835 -9.340 3.893 1.00 98.12 246 LEU A CA 1
ATOM 1914 C C . LEU A 1 246 ? -9.851 -9.577 2.776 1.00 98.12 246 LEU A C 1
ATOM 1916 O O . LEU A 1 246 ? -10.836 -10.283 2.991 1.00 98.12 246 LEU A O 1
ATOM 1920 N N . VAL A 1 247 ? -9.601 -9.061 1.572 1.00 97.31 247 VAL A N 1
ATOM 1921 C CA . VAL A 1 247 ? -10.552 -9.231 0.460 1.00 97.31 247 VAL A CA 1
ATOM 1922 C C . VAL A 1 247 ? -10.695 -10.700 0.056 1.00 97.31 247 VAL A C 1
ATOM 1924 O O . VAL A 1 247 ? -11.806 -11.153 -0.204 1.00 97.31 247 VAL A O 1
ATOM 1927 N N . ASN A 1 248 ? -9.610 -11.483 0.109 1.00 97.00 248 ASN A N 1
ATOM 1928 C CA . ASN A 1 248 ? -9.655 -12.925 -0.155 1.00 97.00 248 ASN A CA 1
ATOM 1929 C C . ASN A 1 248 ? -10.423 -13.708 0.914 1.00 97.00 248 ASN A C 1
ATOM 1931 O O . ASN A 1 248 ? -10.985 -14.760 0.620 1.00 97.00 248 ASN A O 1
ATOM 1935 N N . SER A 1 249 ? -10.477 -13.198 2.143 1.00 97.69 249 SER A N 1
ATOM 1936 C CA . SER A 1 249 ? -11.284 -13.790 3.212 1.00 97.69 249 SER A CA 1
ATOM 1937 C C . SER A 1 249 ? -12.779 -13.450 3.121 1.00 97.69 249 SER A C 1
ATOM 1939 O O . SER A 1 249 ? -13.562 -13.929 3.938 1.00 97.69 249 SER A O 1
ATOM 1941 N N . GLY A 1 250 ? -13.186 -12.624 2.149 1.00 97.38 250 GLY A N 1
ATOM 1942 C CA . GLY A 1 250 ? -14.558 -12.131 2.011 1.00 97.38 250 GLY A CA 1
ATOM 1943 C C . GLY A 1 250 ? -14.872 -10.909 2.879 1.00 97.38 250 GLY A C 1
ATOM 1944 O O . GLY A 1 250 ? -16.042 -10.570 3.043 1.00 97.38 250 GLY A O 1
ATOM 1945 N N . THR A 1 251 ? -13.861 -10.245 3.451 1.00 98.31 251 THR A N 1
ATOM 1946 C CA . THR A 1 251 ? -14.056 -8.982 4.175 1.00 98.31 251 THR A CA 1
ATOM 1947 C C . THR A 1 251 ? -14.517 -7.891 3.210 1.00 98.31 251 THR A C 1
ATOM 1949 O O . THR A 1 251 ? -13.928 -7.700 2.143 1.00 98.31 251 THR A O 1
ATOM 1952 N N . THR A 1 252 ? -15.539 -7.134 3.609 1.00 97.94 252 THR A N 1
ATOM 1953 C CA . THR A 1 252 ? -16.071 -6.000 2.838 1.00 97.94 252 THR A CA 1
ATOM 1954 C C . THR A 1 252 ? -15.904 -4.691 3.602 1.00 97.94 252 THR A C 1
ATOM 1956 O O . THR A 1 252 ? -16.003 -4.676 4.826 1.00 97.94 252 THR A O 1
ATOM 1959 N N . PHE A 1 253 ? -15.729 -3.586 2.889 1.00 96.69 253 PHE A N 1
ATOM 1960 C CA . PHE A 1 253 ? -15.426 -2.259 3.404 1.00 96.69 253 PHE A CA 1
ATOM 1961 C C . PHE A 1 253 ? -16.555 -1.297 3.021 1.00 96.69 253 PHE A C 1
ATOM 1963 O O . PHE A 1 253 ? -16.883 -1.142 1.847 1.00 96.69 253 PHE A O 1
ATOM 1970 N N . GLU A 1 254 ? -17.140 -0.620 4.005 1.00 95.19 254 GLU A N 1
ATOM 1971 C CA . GLU A 1 254 ? -18.146 0.423 3.802 1.00 95.19 254 GLU A CA 1
ATOM 1972 C C . GLU A 1 254 ? -17.655 1.740 4.400 1.00 95.19 254 GLU A C 1
ATOM 1974 O O . GLU A 1 254 ? -17.059 1.758 5.474 1.00 95.19 254 GLU A O 1
ATOM 1979 N N . ASN A 1 255 ? -17.900 2.859 3.712 1.00 93.62 255 ASN A N 1
ATOM 1980 C CA . ASN A 1 255 ? -17.470 4.200 4.132 1.00 93.62 255 ASN A CA 1
ATOM 1981 C C . ASN A 1 255 ? -15.946 4.378 4.296 1.00 93.62 255 ASN A C 1
ATOM 1983 O O . ASN A 1 255 ? -15.495 5.410 4.792 1.00 93.62 255 ASN A O 1
ATOM 1987 N N . PHE A 1 256 ? -15.146 3.449 3.764 1.00 92.88 256 PHE A N 1
ATOM 1988 C CA . PHE A 1 256 ? -13.684 3.536 3.708 1.00 92.88 256 PHE A CA 1
ATOM 1989 C C . PHE A 1 256 ? -13.126 4.871 3.166 1.00 92.88 256 PHE A C 1
ATOM 1991 O O . PHE A 1 256 ? -12.122 5.340 3.705 1.00 92.88 256 PHE A O 1
ATOM 1998 N N . PRO A 1 257 ? -13.767 5.567 2.192 1.00 92.69 257 PRO A N 1
ATOM 1999 C CA . PRO A 1 257 ? -13.308 6.886 1.750 1.00 92.69 257 PRO A CA 1
ATOM 2000 C C . PRO A 1 257 ? -13.140 7.921 2.869 1.00 92.69 257 PRO A C 1
ATOM 2002 O O . PRO A 1 257 ? -12.333 8.832 2.706 1.00 92.69 257 PRO A O 1
ATOM 2005 N N . ARG A 1 258 ? -13.880 7.800 3.982 1.00 91.00 258 ARG A N 1
ATOM 2006 C CA . ARG A 1 258 ? -13.772 8.716 5.126 1.00 91.00 258 ARG A CA 1
ATOM 2007 C C . ARG A 1 258 ? -12.447 8.547 5.866 1.00 91.00 258 ARG A C 1
ATOM 2009 O O . ARG A 1 258 ? -11.775 9.546 6.098 1.00 91.00 258 ARG A O 1
ATOM 2016 N N . LEU A 1 259 ? -12.040 7.300 6.125 1.00 91.81 259 LEU A N 1
ATOM 2017 C CA . LEU A 1 259 ? -10.726 6.993 6.695 1.00 91.81 259 LEU A CA 1
ATOM 2018 C C . LEU A 1 259 ? -9.605 7.527 5.791 1.00 91.81 259 LEU A C 1
ATOM 2020 O O . LEU A 1 259 ? -8.656 8.150 6.261 1.00 91.81 259 LEU A O 1
ATOM 2024 N N . LEU A 1 260 ? -9.742 7.329 4.476 1.00 91.31 260 LEU A N 1
ATOM 2025 C CA . LEU A 1 260 ? -8.771 7.828 3.499 1.00 91.31 260 LEU A CA 1
ATOM 2026 C C . LEU A 1 260 ? -8.670 9.356 3.507 1.00 91.31 260 LEU A C 1
ATOM 2028 O O . LEU A 1 260 ? -7.569 9.888 3.421 1.00 91.31 260 LEU A O 1
ATOM 2032 N N . SER A 1 261 ? -9.787 10.069 3.666 1.00 91.06 261 SER A N 1
ATOM 2033 C CA . SER A 1 261 ? -9.769 11.530 3.759 1.00 91.06 261 SER A CA 1
ATOM 2034 C C . SER A 1 261 ? -8.997 12.041 4.975 1.00 91.06 261 SER A C 1
ATOM 2036 O O . SER A 1 261 ? -8.332 13.068 4.866 1.00 91.06 261 SER A O 1
ATOM 2038 N N . ASP A 1 262 ? -9.040 11.351 6.115 1.00 89.81 262 ASP A N 1
ATOM 2039 C CA . ASP A 1 262 ? -8.231 11.733 7.280 1.00 89.81 262 ASP A CA 1
ATOM 2040 C C . ASP A 1 262 ? -6.751 11.381 7.096 1.00 89.81 262 ASP A C 1
ATOM 2042 O O . ASP A 1 262 ? -5.877 12.173 7.453 1.00 89.81 262 ASP A O 1
ATOM 2046 N N . LEU A 1 263 ? -6.469 10.265 6.422 1.00 88.06 263 LEU A N 1
ATOM 2047 C CA . LEU A 1 263 ? -5.119 9.868 6.025 1.00 88.06 263 LEU A CA 1
ATOM 2048 C C . LEU A 1 263 ? -4.462 10.871 5.051 1.00 88.06 263 LEU A C 1
ATOM 2050 O O . LEU A 1 263 ? -3.256 11.121 5.100 1.00 88.06 263 LEU A O 1
ATOM 2054 N N . GLU A 1 264 ? -5.262 11.488 4.183 1.00 87.00 264 GLU A N 1
ATOM 2055 C CA . GLU A 1 264 ? -4.830 12.486 3.197 1.00 87.00 264 GLU A CA 1
ATOM 2056 C C . GLU A 1 264 ? -4.606 13.886 3.802 1.00 87.00 264 GLU A C 1
ATOM 2058 O O . GLU A 1 264 ? -3.809 14.653 3.263 1.00 87.00 264 GLU A O 1
ATOM 2063 N N . LYS A 1 265 ? -5.247 14.226 4.933 1.00 84.94 265 LYS A N 1
ATOM 2064 C CA . LYS A 1 265 ? -5.120 15.548 5.590 1.00 84.94 265 LYS A CA 1
ATOM 2065 C C . LYS A 1 265 ? -3.735 15.825 6.186 1.00 84.94 265 LYS A C 1
ATOM 2067 O O . LYS A 1 265 ? -3.381 16.989 6.369 1.00 84.94 265 LYS A O 1
ATOM 2072 N N . GLY A 1 266 ? -2.962 14.786 6.503 1.00 77.19 266 GLY A N 1
ATOM 2073 C CA . GLY A 1 266 ? -1.684 14.916 7.209 1.00 77.19 266 GLY A CA 1
ATOM 2074 C C . GLY A 1 266 ? -1.833 15.242 8.706 1.00 77.19 266 GLY A C 1
ATOM 2075 O O . GLY A 1 266 ? -2.937 15.369 9.241 1.00 77.19 266 GLY A O 1
ATOM 2076 N N . GLY A 1 267 ? -0.701 15.361 9.406 1.00 84.12 267 GLY A N 1
ATOM 2077 C CA . GLY A 1 267 ? -0.665 15.664 10.844 1.00 84.12 267 GLY A CA 1
ATOM 2078 C C . GLY A 1 267 ? -1.350 14.600 11.712 1.00 84.12 267 GLY A C 1
ATOM 2079 O O . GLY A 1 267 ? -1.361 13.421 11.365 1.00 84.12 267 GLY A O 1
ATOM 2080 N N . GLY A 1 268 ? -1.948 15.023 12.833 1.00 82.81 268 GLY A N 1
ATOM 2081 C CA . GLY A 1 268 ? -2.592 14.110 13.789 1.00 82.81 268 GLY A CA 1
ATOM 2082 C C . GLY A 1 268 ? -3.776 13.318 13.214 1.00 82.81 268 GLY A C 1
ATOM 2083 O O . GLY A 1 268 ? -4.036 12.205 13.662 1.00 82.81 268 GLY A O 1
ATOM 2084 N N . PHE A 1 269 ? -4.454 13.842 12.185 1.00 83.75 269 PHE A N 1
ATOM 2085 C CA . PHE A 1 269 ? -5.508 13.104 11.475 1.00 83.75 269 PHE A CA 1
ATOM 2086 C C . PHE A 1 269 ? -4.935 11.904 10.718 1.00 83.75 269 PHE A C 1
ATOM 2088 O O . PHE A 1 269 ? -5.453 10.796 10.839 1.00 83.75 269 PHE A O 1
ATOM 2095 N N . ALA A 1 270 ? -3.827 12.105 9.997 1.00 86.50 270 ALA A N 1
ATOM 2096 C CA . ALA A 1 270 ? -3.175 11.023 9.271 1.00 86.50 270 ALA A CA 1
ATOM 2097 C C . ALA A 1 270 ? -2.515 10.004 10.203 1.00 86.50 270 ALA A C 1
ATOM 2099 O O . ALA A 1 270 ? -2.487 8.822 9.881 1.00 86.50 270 ALA A O 1
ATOM 2100 N N . GLU A 1 271 ? -2.024 10.437 11.365 1.00 87.25 271 GLU A N 1
ATOM 2101 C CA . GLU A 1 271 ? -1.497 9.534 12.390 1.00 87.25 271 GLU A CA 1
ATOM 2102 C C . GLU A 1 271 ? -2.593 8.612 12.947 1.00 87.25 271 GLU A C 1
ATOM 2104 O O . GLU A 1 271 ? -2.423 7.393 12.957 1.00 87.25 271 GLU A O 1
ATOM 2109 N N . GLY A 1 272 ? -3.751 9.169 13.325 1.00 88.69 272 GLY A N 1
ATOM 2110 C CA . GLY A 1 272 ? -4.892 8.388 13.813 1.00 88.69 272 GLY A CA 1
ATOM 2111 C C . GLY A 1 272 ? -5.467 7.442 12.754 1.00 88.69 272 GLY A C 1
ATOM 2112 O O . GLY A 1 272 ? -5.594 6.241 12.995 1.00 88.69 272 GLY A O 1
ATOM 2113 N N . ALA A 1 273 ? -5.744 7.950 11.550 1.00 90.94 273 ALA A N 1
ATOM 2114 C CA . ALA A 1 273 ? -6.233 7.129 10.440 1.00 90.94 273 ALA A CA 1
ATOM 2115 C C . ALA A 1 273 ? -5.208 6.066 10.006 1.00 90.94 273 ALA A C 1
ATOM 2117 O O . ALA A 1 273 ? -5.567 4.934 9.670 1.00 90.94 273 ALA A O 1
ATOM 2118 N N . GLY A 1 274 ? -3.922 6.415 10.050 1.00 91.62 274 GLY A N 1
ATOM 2119 C CA . GLY A 1 274 ? -2.811 5.515 9.769 1.00 91.62 274 GLY A CA 1
ATOM 2120 C C . GLY A 1 274 ? -2.708 4.384 10.784 1.00 91.62 274 GLY A C 1
ATOM 2121 O O . GLY A 1 274 ? -2.486 3.240 10.389 1.00 91.62 274 GLY A O 1
ATOM 2122 N N . TRP A 1 275 ? -2.935 4.668 12.070 1.00 92.50 275 TRP A N 1
ATOM 2123 C CA . TRP A 1 275 ? -3.022 3.645 13.113 1.00 92.50 275 TRP A CA 1
ATOM 2124 C C . TRP A 1 275 ? -4.155 2.650 12.836 1.00 92.50 275 TRP A C 1
ATOM 2126 O O . TRP A 1 275 ? -3.902 1.445 12.810 1.00 92.50 275 TRP A O 1
ATOM 2136 N N . ILE A 1 276 ? -5.366 3.138 12.539 1.00 94.81 276 ILE A N 1
ATOM 2137 C CA . ILE A 1 276 ? -6.524 2.289 12.202 1.00 94.81 276 ILE A CA 1
ATOM 2138 C C . ILE A 1 276 ? -6.198 1.391 11.003 1.00 94.81 276 ILE A C 1
ATOM 2140 O O . ILE A 1 276 ? -6.349 0.169 11.074 1.00 94.81 276 ILE A O 1
ATOM 2144 N N . GLN A 1 277 ? -5.709 1.986 9.908 1.00 94.31 277 GLN A N 1
ATOM 2145 C CA . GLN A 1 277 ? -5.348 1.250 8.698 1.00 94.31 277 GLN A CA 1
ATOM 2146 C C . GLN A 1 277 ? -4.293 0.183 9.000 1.00 94.31 277 GLN A C 1
ATOM 2148 O O . GLN A 1 277 ? -4.496 -0.983 8.663 1.00 94.31 277 GLN A O 1
ATOM 2153 N N . LYS A 1 278 ? -3.193 0.569 9.657 1.00 93.56 278 LYS A N 1
ATOM 2154 C CA . LYS A 1 278 ? -2.085 -0.325 9.997 1.00 93.56 278 LYS A CA 1
ATOM 2155 C C . LYS A 1 278 ? -2.564 -1.492 10.850 1.00 93.56 278 LYS A C 1
ATOM 2157 O O . LYS A 1 278 ? -2.266 -2.632 10.513 1.00 93.56 278 LYS A O 1
ATOM 2162 N N . TYR A 1 279 ? -3.327 -1.224 11.909 1.00 95.94 279 TYR A N 1
ATOM 2163 C CA . TYR A 1 279 ? -3.821 -2.270 12.796 1.00 95.94 279 TYR A CA 1
ATOM 2164 C C . TYR A 1 279 ? -4.665 -3.299 12.040 1.00 95.94 279 TYR A C 1
ATOM 2166 O O . TYR A 1 279 ? -4.438 -4.502 12.179 1.00 95.94 279 TYR A O 1
ATOM 2174 N N . ILE A 1 280 ? -5.589 -2.839 11.193 1.00 96.62 280 ILE A N 1
ATOM 2175 C CA . ILE A 1 280 ? -6.474 -3.717 10.419 1.00 96.62 280 ILE A CA 1
ATOM 2176 C C . ILE A 1 280 ? -5.678 -4.607 9.458 1.00 96.62 280 ILE A C 1
ATOM 2178 O O . ILE A 1 280 ? -5.889 -5.821 9.421 1.00 96.62 280 ILE A O 1
ATOM 2182 N N . VAL A 1 281 ? -4.738 -4.029 8.705 1.00 95.50 281 VAL A N 1
ATOM 2183 C CA . VAL A 1 281 ? -3.975 -4.774 7.688 1.00 95.50 281 VAL A CA 1
ATOM 2184 C C . VAL A 1 281 ? -2.910 -5.689 8.293 1.00 95.50 281 VAL A C 1
ATOM 2186 O O . VAL A 1 281 ? -2.537 -6.673 7.660 1.00 95.50 281 VAL A O 1
ATOM 2189 N N . THR A 1 282 ? -2.459 -5.446 9.528 1.00 95.50 282 THR A N 1
ATOM 2190 C CA . THR A 1 282 ? -1.532 -6.358 10.223 1.00 95.50 282 THR A CA 1
ATOM 2191 C C . THR A 1 282 ? -2.229 -7.421 11.072 1.00 95.50 282 THR A C 1
ATOM 2193 O O . THR A 1 282 ? -1.589 -8.400 11.441 1.00 95.50 282 THR A O 1
ATOM 2196 N N . ASN A 1 283 ? -3.527 -7.276 11.362 1.00 97.38 283 ASN A N 1
ATOM 2197 C CA . ASN A 1 283 ? -4.304 -8.197 12.206 1.00 97.38 283 ASN A CA 1
ATOM 2198 C C . ASN A 1 283 ? -5.486 -8.815 11.441 1.00 97.38 283 ASN A C 1
ATOM 2200 O O . ASN A 1 283 ? -6.605 -8.907 11.939 1.00 97.38 283 ASN A O 1
ATOM 2204 N N . THR A 1 284 ? -5.240 -9.243 10.201 1.00 97.88 284 THR A N 1
ATOM 2205 C CA . THR A 1 284 ? -6.307 -9.634 9.261 1.00 97.88 284 THR A CA 1
ATOM 2206 C C . THR A 1 284 ? -7.215 -10.764 9.750 1.00 97.88 284 THR A C 1
ATOM 2208 O O . THR A 1 284 ? -8.396 -10.778 9.415 1.00 97.88 284 THR A O 1
ATOM 2211 N N . SER A 1 285 ? -6.714 -11.668 10.595 1.00 97.62 285 SER A N 1
ATOM 2212 C CA . SER A 1 285 ? -7.502 -12.754 11.190 1.00 97.62 285 SER A CA 1
ATOM 2213 C C . SER A 1 285 ? -8.658 -12.255 12.062 1.00 97.62 285 SER A C 1
ATOM 2215 O O . SER A 1 285 ? -9.707 -12.894 12.108 1.00 97.62 285 SER A O 1
ATOM 2217 N N . GLU A 1 286 ? -8.509 -11.100 12.715 1.00 96.62 286 GLU A N 1
ATOM 2218 C CA . GLU A 1 286 ? -9.569 -10.499 13.524 1.00 96.62 286 GLU A CA 1
ATOM 2219 C C . GLU A 1 286 ? -10.726 -9.982 12.658 1.00 96.62 286 GLU A C 1
ATOM 2221 O O . GLU A 1 286 ? -11.878 -9.964 13.096 1.00 96.62 286 GLU A O 1
ATOM 2226 N N . PHE A 1 287 ? -10.446 -9.607 11.413 1.00 97.81 287 PHE A N 1
ATOM 2227 C CA . PHE A 1 287 ? -11.392 -8.942 10.513 1.00 97.81 287 PHE A CA 1
ATOM 2228 C C . PHE A 1 287 ? -11.852 -9.826 9.346 1.00 97.81 287 PHE A C 1
ATOM 2230 O O . PHE A 1 287 ? -12.711 -9.413 8.562 1.00 97.81 287 PHE A O 1
ATOM 2237 N N . ALA A 1 288 ? -11.303 -11.036 9.241 1.00 98.00 288 ALA A N 1
ATOM 2238 C CA . ALA A 1 288 ? -11.540 -11.957 8.141 1.00 98.00 288 ALA A CA 1
ATOM 2239 C C . ALA A 1 288 ? -13.031 -12.298 7.971 1.00 98.00 288 ALA A C 1
ATOM 2241 O O . ALA A 1 288 ? -13.704 -12.684 8.930 1.00 98.00 288 ALA A O 1
ATOM 2242 N N . GLY A 1 289 ? -13.548 -12.137 6.751 1.00 97.75 289 GLY A N 1
ATOM 2243 C CA . GLY A 1 289 ? -14.943 -12.422 6.388 1.00 97.75 289 GLY A CA 1
ATOM 2244 C C . GLY A 1 289 ? -15.987 -11.476 6.992 1.00 97.75 289 GLY A C 1
ATOM 2245 O O . GLY A 1 289 ? -17.184 -11.754 6.919 1.00 97.75 289 GLY A O 1
ATOM 2246 N N . LYS A 1 290 ? -15.565 -10.374 7.624 1.00 98.12 290 LYS A N 1
ATOM 2247 C CA . LYS A 1 290 ? -16.467 -9.421 8.287 1.00 98.12 290 LYS A CA 1
ATOM 2248 C C . LYS A 1 290 ? -16.743 -8.197 7.415 1.00 98.12 290 LYS A C 1
ATOM 2250 O O . LYS A 1 290 ? -15.950 -7.825 6.556 1.00 98.12 290 LYS A O 1
ATOM 2255 N N . LYS A 1 291 ? -17.859 -7.521 7.687 1.00 97.94 291 LYS A N 1
ATOM 2256 C CA . LYS A 1 291 ? -18.151 -6.198 7.131 1.00 97.94 291 LYS A CA 1
ATOM 2257 C C . LYS A 1 291 ? -17.564 -5.118 8.043 1.00 97.94 291 LYS A C 1
ATOM 2259 O O . LYS A 1 291 ? -17.966 -5.026 9.200 1.00 97.94 291 LYS A O 1
ATOM 2264 N N . LEU A 1 292 ? -16.620 -4.339 7.520 1.00 97.44 292 LEU A N 1
ATOM 2265 C CA . LEU A 1 292 ? -15.959 -3.223 8.191 1.00 97.44 292 LEU A CA 1
ATOM 2266 C C . LEU A 1 292 ? -16.609 -1.909 7.769 1.00 97.44 292 LEU A C 1
ATOM 2268 O O . LEU A 1 292 ? -16.505 -1.499 6.614 1.00 97.44 292 LEU A O 1
ATOM 2272 N N . GLU A 1 293 ? -17.284 -1.253 8.702 1.00 96.00 293 GLU A N 1
ATOM 2273 C CA . GLU A 1 293 ? -18.010 -0.012 8.452 1.00 96.00 293 GLU A CA 1
ATOM 2274 C C . GLU A 1 293 ? -17.284 1.156 9.128 1.00 96.00 293 GLU A C 1
ATOM 2276 O O . GLU A 1 293 ? -17.296 1.267 10.353 1.00 96.00 293 GLU A O 1
ATOM 2281 N N . PHE A 1 294 ? -16.638 2.015 8.340 1.00 93.75 294 PHE A N 1
ATOM 2282 C CA . PHE A 1 294 ? -15.778 3.089 8.847 1.00 93.75 294 PHE A CA 1
ATOM 2283 C C . PHE A 1 294 ? -16.552 4.380 9.117 1.00 93.75 294 PHE A C 1
ATOM 2285 O O . PHE A 1 294 ? -17.459 4.738 8.361 1.00 93.75 294 PHE A O 1
ATOM 2292 N N . GLU A 1 295 ? -16.141 5.131 10.141 1.00 85.25 295 GLU A N 1
ATOM 2293 C CA . GLU A 1 295 ? -16.594 6.511 10.383 1.00 85.25 295 GLU A CA 1
ATOM 2294 C C . GLU A 1 295 ? -18.128 6.655 10.402 1.00 85.25 295 GLU A C 1
ATOM 2296 O O . GLU A 1 295 ? -18.719 7.574 9.801 1.00 85.25 295 GLU A O 1
ATOM 2301 N N . ILE A 1 296 ? -18.786 5.698 11.062 1.00 77.69 296 ILE A N 1
ATOM 2302 C CA . ILE A 1 296 ? -20.242 5.565 11.077 1.00 77.69 296 ILE A CA 1
ATOM 2303 C C . ILE A 1 296 ? -20.845 6.630 11.982 1.00 77.69 296 ILE A C 1
ATOM 2305 O O . ILE A 1 296 ? -20.473 6.767 13.146 1.00 77.69 296 ILE A O 1
ATOM 2309 N N . GLY A 1 297 ? -21.816 7.372 11.442 1.00 71.75 297 GLY A N 1
ATOM 2310 C CA . GLY A 1 297 ? -22.641 8.278 12.232 1.00 71.75 297 GLY A CA 1
ATOM 2311 C C . GLY A 1 297 ? -23.501 7.486 13.212 1.00 71.75 297 GLY A C 1
ATOM 2312 O O . GLY A 1 297 ? -24.281 6.629 12.802 1.00 71.75 297 GLY A O 1
ATOM 2313 N N . VAL A 1 298 ? -23.360 7.787 14.496 1.00 69.62 298 VAL A N 1
ATOM 2314 C CA . VAL A 1 298 ? -24.137 7.188 15.585 1.00 69.62 298 VAL A CA 1
ATOM 2315 C C . VAL A 1 298 ? -24.860 8.281 16.363 1.00 69.62 298 VAL A C 1
ATOM 2317 O O . VAL A 1 298 ? -24.630 9.475 16.139 1.00 69.62 298 VAL A O 1
ATOM 2320 N N . ILE A 1 299 ? -25.735 7.897 17.297 1.00 61.50 299 ILE A N 1
ATOM 2321 C CA . ILE A 1 299 ? -26.378 8.873 18.184 1.00 61.50 299 ILE A CA 1
ATOM 2322 C C . ILE A 1 299 ? -25.275 9.666 18.887 1.00 61.50 299 ILE A C 1
ATOM 2324 O O . ILE A 1 299 ? -24.455 9.077 19.584 1.00 61.50 299 ILE A O 1
ATOM 2328 N N . SER A 1 300 ? -25.267 10.987 18.689 1.00 62.38 300 SER A N 1
ATOM 2329 C CA . SER A 1 300 ? -24.312 11.923 19.297 1.00 62.38 300 SER A CA 1
ATOM 2330 C C . SER A 1 300 ? -22.838 11.754 18.877 1.00 62.38 300 SER A C 1
ATOM 2332 O O . SER A 1 300 ? -21.948 12.056 19.669 1.00 62.38 300 SER A O 1
ATOM 2334 N N . GLY A 1 301 ? -22.539 11.327 17.641 1.00 72.56 301 GLY A N 1
ATOM 2335 C CA . GLY A 1 301 ? -21.175 11.436 17.102 1.00 72.56 301 GLY A CA 1
ATOM 2336 C C . GLY A 1 301 ? -20.839 10.470 15.968 1.00 72.56 301 GLY A C 1
ATOM 2337 O O . GLY A 1 301 ? -21.683 10.152 15.131 1.00 72.56 301 GLY A O 1
ATOM 2338 N N . ARG A 1 302 ? -19.577 10.033 15.936 1.00 79.06 302 ARG A N 1
ATOM 2339 C CA . ARG A 1 302 ? -19.049 9.022 15.014 1.00 79.06 302 ARG A CA 1
ATOM 2340 C C . ARG A 1 302 ? -18.226 7.994 15.781 1.00 79.06 302 ARG A C 1
ATOM 2342 O O . ARG A 1 302 ? -17.681 8.342 16.824 1.00 79.06 302 ARG A O 1
ATOM 2349 N N . VAL A 1 303 ? -18.182 6.774 15.260 1.00 82.12 303 VAL A N 1
ATOM 2350 C CA . VAL A 1 303 ? -17.310 5.685 15.722 1.00 82.12 303 VAL A CA 1
ATOM 2351 C C . VAL A 1 303 ? -16.382 5.314 14.573 1.00 82.12 303 VAL A C 1
ATOM 2353 O O . VAL A 1 303 ? -16.837 5.237 13.426 1.00 82.12 303 VAL A O 1
ATOM 2356 N N . ASP A 1 304 ? -15.112 5.072 14.889 1.00 90.12 304 ASP A N 1
ATOM 2357 C CA . ASP A 1 304 ? -14.062 4.826 13.896 1.00 90.12 304 ASP A CA 1
ATOM 2358 C C . ASP A 1 304 ? -14.362 3.585 13.046 1.00 90.12 304 ASP A C 1
ATOM 2360 O O . ASP A 1 304 ? -14.252 3.623 11.817 1.00 90.12 304 ASP A O 1
ATOM 2364 N N . LEU A 1 305 ? -14.793 2.491 13.688 1.00 96.19 305 LEU A N 1
ATOM 2365 C CA . LEU A 1 305 ? -15.139 1.242 13.015 1.00 96.19 305 LEU A CA 1
ATOM 2366 C C . LEU A 1 305 ? -16.310 0.520 13.699 1.00 96.19 305 LEU A C 1
ATOM 2368 O O . LEU A 1 305 ? -16.333 0.322 14.913 1.00 96.19 305 LEU A O 1
ATOM 2372 N N . ARG A 1 306 ? -17.268 0.043 12.902 1.00 95.88 306 ARG A N 1
ATOM 2373 C CA . ARG A 1 306 ? -18.322 -0.881 13.334 1.00 95.88 306 ARG A CA 1
ATOM 2374 C C . ARG A 1 306 ? -18.200 -2.215 12.607 1.00 95.88 306 ARG A C 1
ATOM 2376 O O . ARG A 1 306 ? -17.947 -2.262 11.404 1.00 95.88 306 ARG A O 1
ATOM 2383 N N . ILE A 1 307 ? -18.419 -3.296 13.353 1.00 96.56 307 ILE A N 1
ATOM 2384 C CA . ILE A 1 307 ? -18.490 -4.659 12.824 1.00 96.56 307 ILE A CA 1
ATOM 2385 C C . ILE A 1 307 ? -19.713 -5.354 13.413 1.00 96.56 307 ILE A C 1
ATOM 2387 O O . ILE A 1 307 ? -19.719 -5.752 14.582 1.00 96.56 307 ILE A O 1
ATOM 2391 N N . GLY A 1 308 ? -20.764 -5.502 12.606 1.00 94.31 308 GLY A N 1
ATOM 2392 C CA . GLY A 1 308 ? -22.056 -5.967 13.105 1.00 94.31 308 GLY A CA 1
ATOM 2393 C C . GLY A 1 308 ? -22.555 -5.035 14.210 1.00 94.31 308 GLY A C 1
ATOM 2394 O O . GLY A 1 308 ? -22.754 -3.846 13.982 1.00 94.31 308 GLY A O 1
ATOM 2395 N N . SER A 1 309 ? -22.722 -5.559 15.423 1.00 93.75 309 SER A N 1
ATOM 2396 C CA . SER A 1 309 ? -23.130 -4.762 16.585 1.00 93.75 309 SER A CA 1
ATOM 2397 C C . SER A 1 309 ? -21.972 -4.227 17.434 1.00 93.75 309 SER A C 1
ATOM 2399 O O . SER A 1 309 ? -22.223 -3.570 18.438 1.00 93.75 309 SER A O 1
ATOM 2401 N N . ASN A 1 310 ? -20.724 -4.559 17.095 1.00 96.12 310 ASN A N 1
ATOM 2402 C CA . ASN A 1 310 ? -19.555 -4.158 17.873 1.00 96.12 310 ASN A CA 1
ATOM 2403 C C . ASN A 1 310 ? -19.031 -2.802 17.395 1.00 96.12 310 ASN A C 1
ATOM 2405 O O . ASN A 1 310 ? -18.909 -2.576 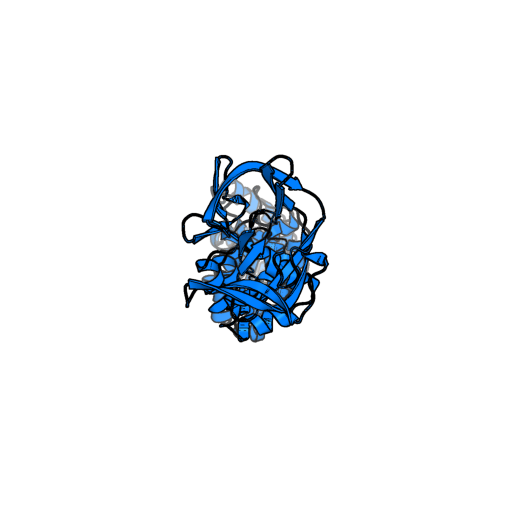16.189 1.00 96.12 310 ASN A O 1
ATOM 2409 N N . LEU A 1 311 ? -18.700 -1.933 18.347 1.00 96.12 311 LEU A N 1
ATOM 2410 C CA . LEU A 1 311 ? -18.141 -0.602 18.144 1.00 96.12 311 LEU A CA 1
ATOM 2411 C C . LEU A 1 311 ? -16.666 -0.608 18.537 1.00 96.12 31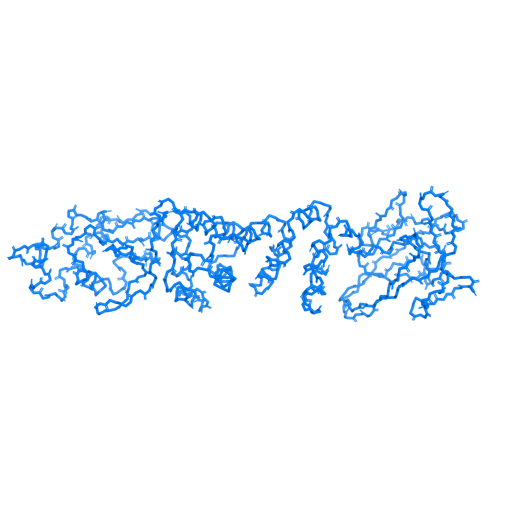1 LEU A C 1
ATOM 2413 O O . LEU A 1 311 ? -16.320 -1.039 19.637 1.00 96.12 311 LEU A O 1
ATOM 2417 N N . PHE A 1 312 ? -15.821 -0.129 17.632 1.00 96.81 312 PHE A N 1
ATOM 2418 C CA . PHE A 1 312 ? -14.384 -0.022 17.809 1.00 96.81 312 PHE A CA 1
ATOM 2419 C C . PHE A 1 312 ? -13.975 1.448 17.764 1.00 96.81 312 PHE A C 1
ATOM 2421 O O . PHE A 1 312 ? -14.220 2.139 16.776 1.00 96.81 312 PHE A O 1
ATOM 2428 N N . GLU A 1 313 ? -13.324 1.890 18.829 1.00 96.00 313 GLU A N 1
ATOM 2429 C CA . GLU A 1 313 ? -12.709 3.202 18.968 1.00 96.00 313 GLU A CA 1
ATOM 2430 C C . GLU A 1 313 ? -11.190 3.022 18.994 1.00 96.00 313 GLU A C 1
ATOM 2432 O O . GLU A 1 313 ? -10.664 2.252 19.798 1.00 96.00 313 GLU A O 1
ATOM 2437 N N . PHE A 1 314 ? -10.471 3.722 18.130 1.00 95.94 314 PHE A N 1
ATOM 2438 C CA . PHE A 1 314 ? -9.023 3.648 18.016 1.00 95.94 314 PHE A CA 1
ATOM 2439 C C . PHE A 1 314 ? -8.385 4.917 18.576 1.00 95.94 314 PHE A C 1
ATOM 2441 O O . PHE A 1 314 ? -8.760 6.041 18.246 1.00 95.94 314 PHE A O 1
ATOM 2448 N N . LYS A 1 315 ? -7.376 4.756 19.434 1.00 94.69 315 LYS A N 1
ATOM 2449 C CA . LYS A 1 315 ? -6.694 5.878 20.091 1.00 94.69 315 LYS A CA 1
ATOM 2450 C C . LYS A 1 315 ? -5.181 5.753 19.972 1.00 94.69 315 LYS A C 1
ATOM 2452 O O . LYS A 1 315 ? -4.561 4.962 20.675 1.00 94.69 315 LYS A O 1
ATOM 2457 N N . SER A 1 316 ? -4.574 6.592 19.133 1.00 92.88 316 SER A N 1
ATOM 2458 C CA . SER A 1 316 ? -3.116 6.782 19.119 1.00 92.88 316 SER A CA 1
ATOM 2459 C C . SER A 1 316 ? -2.738 7.968 20.012 1.00 92.88 316 SER A C 1
ATOM 2461 O O . SER A 1 316 ? -2.619 9.105 19.561 1.00 92.88 316 SER A O 1
ATOM 2463 N N . VAL A 1 317 ? -2.646 7.720 21.323 1.00 93.19 317 VAL A N 1
ATOM 2464 C CA . VAL A 1 317 ? -2.366 8.734 22.358 1.00 93.19 317 VAL A CA 1
ATOM 2465 C C . VAL A 1 317 ? -1.348 8.210 23.366 1.00 93.19 317 VAL A C 1
ATOM 2467 O O . VAL A 1 317 ? -1.319 7.017 23.647 1.00 93.19 317 VAL A O 1
ATOM 2470 N N . SER A 1 318 ? -0.540 9.100 23.944 1.00 94.25 318 SER A N 1
ATOM 2471 C CA . SER A 1 318 ? 0.451 8.758 24.979 1.00 94.25 318 SER A CA 1
ATOM 2472 C C . SER A 1 318 ? 0.007 9.106 26.404 1.00 94.25 318 SER A C 1
ATOM 2474 O O . SER A 1 318 ? 0.744 8.860 27.352 1.00 94.25 318 SER A O 1
ATOM 2476 N N . THR A 1 319 ? -1.161 9.733 26.561 1.00 94.75 319 THR A N 1
ATOM 2477 C CA . THR A 1 319 ? -1.703 10.182 27.851 1.00 94.75 319 THR A CA 1
ATOM 2478 C C . THR A 1 319 ? -3.131 9.686 28.015 1.00 94.75 319 THR A C 1
ATOM 2480 O O . THR A 1 319 ? -3.939 9.826 27.092 1.00 94.75 319 THR A O 1
ATOM 2483 N N . LEU A 1 320 ? -3.439 9.146 29.193 1.00 97.00 320 LEU A N 1
ATOM 2484 C CA . LEU A 1 320 ? -4.756 8.629 29.545 1.00 97.00 320 LEU A CA 1
ATOM 2485 C C . LEU A 1 320 ? -5.348 9.409 30.733 1.00 97.00 320 LEU A C 1
ATOM 2487 O O . LEU A 1 320 ? -4.593 9.848 31.601 1.00 97.00 320 LEU A O 1
ATOM 2491 N N . PRO A 1 321 ? -6.682 9.583 30.791 1.00 97.12 321 PRO A N 1
ATOM 2492 C CA . PRO A 1 321 ? -7.652 9.321 29.721 1.00 97.12 321 PRO A CA 1
ATOM 2493 C C . PRO A 1 321 ? -7.441 10.238 28.491 1.00 97.12 321 PRO A C 1
ATOM 2495 O O . PRO A 1 321 ? -6.941 11.355 28.634 1.00 97.12 321 PRO A O 1
ATOM 2498 N N . PRO A 1 322 ? -7.824 9.805 27.272 1.00 94.81 322 PRO A N 1
ATOM 2499 C CA . PRO A 1 322 ? -7.741 10.652 26.083 1.00 94.81 322 PRO A CA 1
ATOM 2500 C C . PRO A 1 322 ? -8.680 11.866 26.162 1.00 94.81 322 PRO A C 1
ATOM 2502 O O . PRO A 1 322 ? -9.631 11.915 26.947 1.00 94.81 322 PRO A O 1
ATOM 2505 N N . SER A 1 323 ? -8.465 12.847 25.285 1.00 91.25 323 SER A N 1
ATOM 2506 C CA . SER A 1 323 ? -9.391 13.972 25.150 1.00 91.25 323 SER A CA 1
ATOM 2507 C C . SER A 1 323 ? -10.806 13.492 24.808 1.00 91.25 323 SER A C 1
ATOM 2509 O O . SER A 1 323 ? -11.013 12.543 24.047 1.00 91.25 323 SER A O 1
ATOM 2511 N N . SER A 1 324 ? -11.804 14.143 25.413 1.00 90.94 324 SER A N 1
ATOM 2512 C CA . SER A 1 324 ? -13.223 13.801 25.250 1.00 90.94 324 SER A CA 1
ATOM 2513 C C . SER A 1 324 ? -13.573 12.344 25.600 1.00 90.94 324 SER A C 1
ATOM 2515 O O . SER A 1 324 ? -14.589 11.846 25.122 1.00 90.94 324 SER A O 1
ATOM 2517 N N . PHE A 1 325 ? -12.760 11.659 26.414 1.00 95.50 325 PHE A N 1
ATOM 2518 C CA . PHE A 1 325 ? -12.956 10.257 26.796 1.00 95.50 325 PHE A CA 1
ATOM 2519 C C . PHE A 1 325 ? -14.371 9.967 27.309 1.00 95.50 325 PHE A C 1
ATOM 2521 O O . PHE A 1 325 ? -15.062 9.115 26.759 1.00 95.50 325 PHE A O 1
ATOM 2528 N N . THR A 1 326 ? -14.837 10.733 28.294 1.00 95.38 326 THR A N 1
ATOM 2529 C CA . THR A 1 326 ? -16.160 10.558 28.913 1.00 95.38 326 THR A CA 1
ATOM 2530 C C . THR A 1 326 ? -17.296 10.730 27.912 1.00 95.38 326 THR A C 1
ATOM 2532 O O . THR A 1 326 ? -18.194 9.896 27.847 1.00 95.38 326 THR A O 1
ATOM 2535 N N . ASN A 1 327 ? -17.226 11.761 27.068 1.00 93.31 327 ASN A N 1
ATOM 2536 C CA . ASN A 1 327 ? -18.226 12.016 26.029 1.00 93.31 327 ASN A CA 1
ATOM 2537 C C . ASN A 1 327 ? -18.297 10.875 25.006 1.00 93.31 327 ASN A C 1
ATOM 2539 O O . ASN A 1 327 ? -19.383 10.518 24.551 1.00 93.31 327 ASN A O 1
ATOM 2543 N N . GLN A 1 328 ? -17.148 10.305 24.644 1.00 93.50 328 GLN A N 1
ATOM 2544 C CA . GLN A 1 328 ? -17.058 9.216 23.675 1.00 93.50 328 GLN A CA 1
ATOM 2545 C C . GLN A 1 328 ? -17.542 7.888 24.269 1.00 93.50 328 GLN A C 1
ATOM 2547 O O . GLN A 1 328 ? -18.369 7.227 23.653 1.00 93.50 328 GLN A O 1
ATOM 2552 N N . VAL A 1 329 ? -17.155 7.547 25.503 1.00 96.06 329 VAL A N 1
ATOM 2553 C CA . VAL A 1 329 ? -17.676 6.345 26.180 1.00 96.06 329 VAL A CA 1
ATOM 2554 C C . VAL A 1 329 ? -19.188 6.457 26.405 1.00 96.06 329 VAL A C 1
ATOM 2556 O O . VAL A 1 329 ? -19.929 5.519 26.114 1.00 96.06 329 VAL A O 1
ATOM 2559 N N . ALA A 1 330 ? -19.685 7.622 26.831 1.00 95.12 330 ALA A N 1
ATOM 2560 C CA . ALA A 1 330 ? -21.118 7.864 26.990 1.00 95.12 330 ALA A CA 1
ATOM 2561 C C . ALA A 1 330 ? -21.890 7.710 25.669 1.00 95.12 330 ALA A C 1
ATOM 2563 O O . ALA A 1 330 ? -23.006 7.185 25.648 1.00 95.12 330 ALA A O 1
ATOM 2564 N N . ARG A 1 331 ? -21.303 8.160 24.554 1.00 93.38 331 ARG A N 1
ATOM 2565 C CA . ARG A 1 331 ? -21.841 7.946 23.206 1.00 93.38 331 ARG A CA 1
ATOM 2566 C C . ARG A 1 331 ? -21.888 6.457 22.869 1.00 93.38 331 ARG A C 1
ATOM 2568 O O . ARG A 1 331 ? -22.930 5.988 22.417 1.00 93.38 331 ARG A O 1
ATOM 2575 N N . ASP A 1 332 ? -20.826 5.703 23.109 1.00 94.25 332 ASP A N 1
ATOM 2576 C CA . ASP A 1 332 ? -20.785 4.279 22.763 1.00 94.25 332 ASP A CA 1
ATOM 2577 C C . ASP A 1 332 ? -21.821 3.481 23.572 1.00 94.25 332 ASP A C 1
ATOM 2579 O O . ASP A 1 332 ? -22.594 2.708 23.004 1.00 94.25 332 ASP A O 1
ATOM 2583 N N . LEU A 1 333 ? -21.951 3.768 24.873 1.00 95.69 333 LEU A N 1
ATOM 2584 C CA . LEU A 1 333 ? -22.967 3.181 25.761 1.00 95.69 333 LEU A CA 1
ATOM 2585 C C . LEU A 1 333 ? -24.406 3.447 25.287 1.00 95.69 333 LEU A C 1
ATOM 2587 O O . LEU A 1 333 ? -25.289 2.597 25.431 1.00 95.69 333 LEU A O 1
ATOM 2591 N N . LYS A 1 334 ? -24.669 4.609 24.673 1.00 94.31 334 LYS A N 1
ATOM 2592 C CA . LYS A 1 334 ? -25.985 4.918 24.083 1.00 94.31 334 LYS A CA 1
ATOM 2593 C C . LYS A 1 334 ? -26.309 4.015 22.890 1.00 94.31 334 LYS A C 1
ATOM 2595 O O . LYS A 1 334 ? -27.490 3.746 22.662 1.00 94.31 334 LYS A O 1
ATOM 2600 N N . ASN A 1 335 ? -25.296 3.519 22.181 1.00 93.00 335 ASN A N 1
ATOM 2601 C CA . ASN A 1 335 ? -25.432 2.799 20.914 1.00 93.00 335 ASN A CA 1
ATOM 2602 C C . ASN A 1 335 ? -25.269 1.269 21.027 1.00 93.00 335 ASN A C 1
ATOM 2604 O O . ASN A 1 335 ? -25.400 0.581 20.017 1.00 93.00 335 ASN A O 1
ATOM 2608 N N . VAL A 1 336 ? -25.037 0.723 22.226 1.00 94.81 336 VAL A N 1
ATOM 2609 C CA . VAL A 1 336 ? -24.920 -0.730 22.460 1.00 94.81 336 VAL A CA 1
ATOM 2610 C C . VAL A 1 336 ? -25.911 -1.235 23.516 1.00 94.81 336 VAL A C 1
ATOM 2612 O O . VAL A 1 336 ? -26.563 -0.452 24.212 1.00 94.81 336 VAL A O 1
ATOM 2615 N N . THR A 1 337 ? -26.026 -2.560 23.628 1.00 95.00 337 THR A N 1
ATOM 2616 C CA . THR A 1 337 ? -26.851 -3.261 24.632 1.00 95.00 337 THR A CA 1
ATOM 2617 C C . THR A 1 337 ? -26.026 -4.128 25.586 1.00 95.00 337 THR A C 1
ATOM 2619 O O . THR A 1 337 ? -26.542 -4.589 26.595 1.00 95.00 337 THR A O 1
ATOM 2622 N N . SER A 1 338 ? -24.750 -4.368 25.280 1.00 96.06 338 SER A N 1
ATOM 2623 C CA . SER A 1 338 ? -23.787 -5.066 26.131 1.00 96.06 338 SER A CA 1
ATOM 2624 C C . SER A 1 338 ? -22.438 -4.357 26.074 1.00 96.06 338 SER A C 1
ATOM 2626 O O . SER A 1 338 ? -21.994 -3.933 25.009 1.00 96.06 338 SER A O 1
ATOM 2628 N N . LEU A 1 339 ? -21.749 -4.288 27.214 1.00 96.75 339 LEU A N 1
ATOM 2629 C CA . LEU A 1 339 ? -20.382 -3.763 27.291 1.00 96.75 339 LEU A CA 1
ATOM 2630 C C . LEU A 1 339 ? -19.386 -4.576 26.449 1.00 96.75 339 LEU A C 1
ATOM 2632 O O . LEU A 1 339 ? -18.365 -4.045 26.027 1.00 96.75 339 LEU A O 1
ATOM 2636 N N . ASP A 1 340 ? -19.694 -5.840 26.141 1.00 95.94 340 ASP A N 1
ATOM 2637 C CA . ASP A 1 340 ? -18.821 -6.692 25.323 1.00 95.94 340 ASP A CA 1
ATOM 2638 C C . ASP A 1 340 ? -18.751 -6.224 23.861 1.00 95.94 340 ASP A C 1
ATOM 2640 O O . ASP A 1 340 ? -17.825 -6.606 23.142 1.00 95.94 340 ASP A O 1
ATOM 2644 N N . GLN A 1 341 ? -19.709 -5.391 23.438 1.00 97.12 341 GLN A N 1
ATOM 2645 C CA . GLN A 1 341 ? -19.770 -4.792 22.107 1.00 97.12 341 GLN A CA 1
ATOM 2646 C C . GLN A 1 341 ? -18.849 -3.575 21.969 1.00 97.12 341 GLN A C 1
ATOM 2648 O O . GLN A 1 341 ? -18.573 -3.175 20.844 1.00 97.12 341 GLN A O 1
ATOM 2653 N N . ILE A 1 342 ? -18.363 -2.995 23.070 1.00 97.44 342 ILE A N 1
ATOM 2654 C CA . ILE A 1 342 ? -17.461 -1.838 23.042 1.00 97.44 342 ILE A CA 1
ATOM 2655 C C . ILE A 1 342 ? -16.012 -2.333 23.050 1.00 97.44 342 ILE A C 1
ATOM 2657 O O . ILE A 1 342 ? -15.624 -3.160 23.882 1.00 97.44 342 ILE A O 1
ATOM 26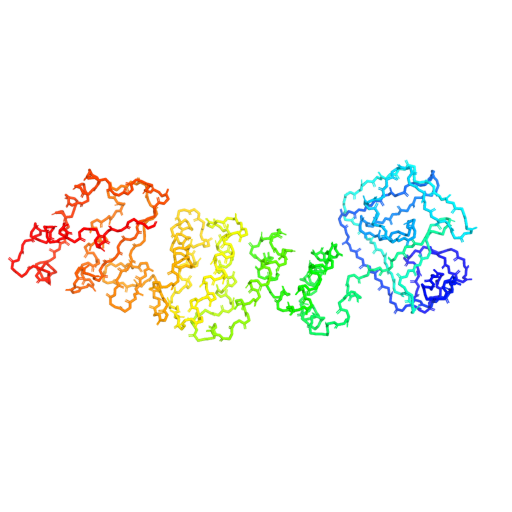61 N N . LYS A 1 343 ? -15.212 -1.820 22.114 1.00 97.56 343 LYS A N 1
ATOM 2662 C CA . LYS A 1 343 ? -13.778 -2.081 21.976 1.00 97.56 343 LYS A CA 1
ATOM 2663 C C . LYS A 1 343 ? -13.048 -0.754 21.818 1.00 97.56 343 LYS A C 1
ATOM 2665 O O . LYS A 1 343 ? -13.269 -0.038 20.858 1.00 97.56 343 LYS A O 1
ATOM 2670 N N . TRP A 1 344 ? -12.176 -0.428 22.754 1.00 98.00 344 TRP A N 1
ATOM 2671 C CA . TRP A 1 344 ? -11.301 0.737 22.709 1.00 98.00 344 TRP A CA 1
ATOM 2672 C C . TRP A 1 344 ? -9.866 0.254 22.551 1.00 98.00 344 TRP A C 1
ATOM 2674 O O . TRP A 1 344 ? -9.306 -0.336 23.474 1.00 98.00 344 TRP A O 1
ATOM 2684 N N . TYR A 1 345 ? -9.298 0.444 21.363 1.00 98.06 345 TYR A N 1
ATOM 2685 C CA . TYR A 1 345 ? -7.974 -0.032 20.976 1.00 98.06 345 TYR A CA 1
ATOM 2686 C C . TYR A 1 345 ? -6.977 1.119 20.994 1.00 98.06 345 TYR A C 1
ATOM 2688 O O . TYR A 1 345 ? -7.008 2.024 20.158 1.00 98.06 345 TYR A O 1
ATOM 2696 N N . PHE A 1 346 ? -6.074 1.069 21.963 1.00 97.69 346 PHE A N 1
ATOM 2697 C CA . PHE A 1 346 ? -5.003 2.034 22.124 1.00 97.69 346 PHE A CA 1
ATOM 2698 C C . PHE A 1 346 ? -3.741 1.556 21.411 1.00 97.69 346 PHE A C 1
ATOM 2700 O O . PHE A 1 346 ? -3.386 0.383 21.493 1.00 97.69 346 PHE A O 1
ATOM 2707 N N . ASP A 1 347 ? -3.058 2.479 20.743 1.00 95.75 347 ASP A N 1
ATOM 2708 C CA . ASP A 1 347 ? -1.789 2.230 20.060 1.00 95.75 347 ASP A CA 1
ATOM 2709 C C . ASP A 1 347 ? -0.677 1.894 21.066 1.00 95.75 347 ASP A C 1
ATOM 2711 O O . ASP A 1 347 ? -0.181 2.765 21.791 1.00 95.75 347 ASP A O 1
ATOM 2715 N N . GLY A 1 348 ? -0.249 0.631 21.100 1.00 95.44 348 GLY A N 1
ATOM 2716 C CA . GLY A 1 348 ? 0.805 0.158 21.992 1.00 95.44 348 GLY A CA 1
ATOM 2717 C C . GLY A 1 348 ? 2.165 0.798 21.738 1.00 95.44 348 GLY A C 1
ATOM 2718 O O . GLY A 1 348 ? 2.994 0.842 22.645 1.00 95.44 348 GLY A O 1
ATOM 2719 N N . SER A 1 349 ? 2.398 1.387 20.560 1.00 92.94 349 SER A N 1
ATOM 2720 C CA . SER A 1 349 ? 3.622 2.158 20.320 1.00 92.94 349 SER A CA 1
ATOM 2721 C C . SER A 1 349 ? 3.650 3.490 21.079 1.00 92.94 349 SER A C 1
ATOM 2723 O O . SER A 1 349 ? 4.730 4.007 21.370 1.00 92.94 349 SER A O 1
ATOM 2725 N N . LYS A 1 350 ? 2.480 4.031 21.445 1.00 94.69 350 LYS A N 1
ATOM 2726 C CA . LYS A 1 350 ? 2.334 5.232 22.285 1.00 94.69 350 LYS A CA 1
ATOM 2727 C C . LYS A 1 350 ? 2.221 4.903 23.771 1.00 94.69 350 LYS A C 1
ATOM 2729 O O . LYS A 1 350 ? 2.549 5.750 24.600 1.00 94.69 350 LYS A O 1
ATOM 2734 N N . LEU A 1 351 ? 1.801 3.678 24.090 1.00 95.81 351 LEU A N 1
ATOM 2735 C CA . LEU A 1 351 ? 1.664 3.146 25.446 1.00 95.81 351 LEU A CA 1
ATOM 2736 C C . LEU A 1 351 ? 2.495 1.859 25.620 1.00 95.81 351 LEU A C 1
ATOM 2738 O O . LEU A 1 351 ? 1.931 0.789 25.858 1.00 95.81 351 LEU A O 1
ATOM 2742 N N . PRO A 1 352 ? 3.838 1.929 25.537 1.00 94.31 352 PRO A N 1
ATOM 2743 C CA . PRO A 1 352 ? 4.696 0.737 25.527 1.00 94.31 352 PRO A CA 1
ATOM 2744 C C . PRO A 1 352 ? 4.621 -0.099 26.814 1.00 94.31 352 PRO A C 1
ATOM 2746 O O . PRO A 1 352 ? 4.957 -1.279 26.801 1.00 94.31 352 PRO A O 1
ATOM 2749 N N . ASN A 1 353 ? 4.163 0.499 27.918 1.00 94.19 353 ASN A N 1
ATOM 2750 C CA . ASN A 1 353 ? 3.998 -0.165 29.214 1.00 94.19 353 ASN A CA 1
ATOM 2751 C C . ASN A 1 353 ? 2.536 -0.551 29.510 1.00 94.19 353 ASN A C 1
ATOM 2753 O O . ASN A 1 353 ? 2.219 -0.933 30.635 1.00 94.19 353 ASN A O 1
ATOM 2757 N N . GLY A 1 354 ? 1.642 -0.441 28.524 1.00 95.88 354 GLY A N 1
ATOM 2758 C CA . GLY A 1 354 ? 0.211 -0.657 28.710 1.00 95.88 354 GLY A CA 1
ATOM 2759 C C . GLY A 1 354 ? -0.487 0.485 29.461 1.00 95.88 354 GLY A C 1
ATOM 2760 O O . GLY A 1 354 ? 0.033 1.596 29.558 1.00 95.88 354 GLY A O 1
ATOM 2761 N N . ILE A 1 355 ? -1.682 0.199 29.985 1.00 97.75 355 ILE A N 1
ATOM 2762 C CA . ILE A 1 355 ? -2.436 1.104 30.868 1.00 97.75 355 ILE A CA 1
ATOM 2763 C C . ILE A 1 355 ? -1.972 0.837 32.300 1.00 97.75 355 ILE A C 1
ATOM 2765 O O . ILE A 1 355 ? -2.176 -0.266 32.813 1.00 97.75 355 ILE A O 1
ATOM 2769 N N . SER A 1 356 ? -1.331 1.817 32.941 1.00 97.38 356 SER A N 1
ATOM 2770 C CA . SER A 1 356 ? -0.903 1.672 34.335 1.00 97.38 356 SER A CA 1
ATOM 2771 C C . SER A 1 356 ? -2.102 1.646 35.289 1.00 97.38 356 SER A C 1
ATOM 2773 O O . SER A 1 356 ? -3.206 2.052 34.926 1.00 97.38 356 SER A O 1
ATOM 2775 N N . GLN A 1 357 ? -1.898 1.214 36.538 1.00 97.62 357 GLN A N 1
ATOM 2776 C CA . GLN A 1 357 ? -2.966 1.278 37.543 1.00 97.62 357 GLN A CA 1
ATOM 2777 C C . GLN A 1 357 ? -3.448 2.723 37.756 1.00 97.62 357 GLN A C 1
ATOM 2779 O O . GLN A 1 357 ? -4.648 2.959 37.800 1.00 97.62 357 GLN A O 1
ATOM 2784 N N . THR A 1 358 ? -2.531 3.696 37.780 1.00 97.94 358 THR A N 1
ATOM 2785 C CA . THR A 1 358 ? -2.870 5.124 37.886 1.00 97.94 358 THR A CA 1
ATOM 2786 C C . THR A 1 358 ? -3.724 5.605 36.712 1.00 97.94 358 THR A C 1
ATOM 2788 O O . THR A 1 358 ? -4.690 6.335 36.918 1.00 97.94 358 THR A O 1
ATOM 2791 N N . ASP A 1 359 ? -3.401 5.185 35.484 1.00 98.12 359 ASP A N 1
ATOM 2792 C CA . ASP A 1 359 ? -4.194 5.537 34.299 1.00 98.12 359 ASP A CA 1
ATOM 2793 C C . ASP A 1 359 ? -5.580 4.890 34.344 1.00 98.12 359 ASP A C 1
ATOM 2795 O O . ASP A 1 359 ? -6.577 5.538 34.025 1.00 98.12 359 ASP A O 1
ATOM 2799 N N . LYS A 1 360 ? -5.653 3.621 34.769 1.00 98.31 360 LYS A N 1
ATOM 2800 C CA . LYS A 1 360 ? -6.917 2.904 34.968 1.00 98.31 360 LYS A CA 1
ATOM 2801 C C . LYS A 1 360 ? -7.800 3.640 35.977 1.00 98.31 360 LYS A C 1
ATOM 2803 O O . LYS A 1 360 ? -8.966 3.889 35.676 1.00 98.31 360 LYS A O 1
ATOM 2808 N N . ASP A 1 361 ? -7.247 4.013 37.127 1.00 98.38 361 ASP A N 1
ATOM 2809 C CA . ASP A 1 361 ? -7.976 4.725 38.180 1.00 98.38 361 ASP A CA 1
ATOM 2810 C C . ASP A 1 361 ? -8.469 6.088 37.667 1.00 98.38 361 ASP A C 1
ATOM 2812 O O . ASP A 1 361 ? -9.646 6.413 37.805 1.00 98.38 361 ASP A O 1
ATOM 2816 N N . ALA A 1 362 ? -7.615 6.846 36.969 1.00 98.19 362 ALA A N 1
ATOM 2817 C CA . ALA A 1 362 ? -7.988 8.129 36.370 1.00 98.19 362 ALA A CA 1
ATOM 2818 C C . ALA A 1 362 ? -9.097 7.995 35.310 1.00 98.19 362 ALA A C 1
ATOM 2820 O O . ALA A 1 362 ? -10.005 8.827 35.249 1.00 98.19 362 ALA A O 1
ATOM 2821 N N . MET A 1 363 ? -9.048 6.947 34.481 1.00 98.44 363 MET A N 1
ATOM 2822 C CA . MET A 1 363 ? -10.102 6.642 33.514 1.00 98.44 363 MET A CA 1
ATOM 2823 C C . MET A 1 363 ? -11.421 6.320 34.222 1.00 98.44 363 MET A C 1
ATOM 2825 O O . MET A 1 363 ? -12.442 6.902 33.865 1.00 98.44 363 MET A O 1
ATOM 2829 N N . LEU A 1 364 ? -11.416 5.444 35.231 1.00 98.50 364 LEU A N 1
ATOM 2830 C CA . LEU A 1 364 ? -12.624 5.072 35.978 1.00 98.50 364 LEU A CA 1
ATOM 2831 C C . LEU A 1 364 ? -13.238 6.273 36.706 1.00 98.50 364 LEU A C 1
ATOM 2833 O O . LEU A 1 364 ? -14.432 6.518 36.550 1.00 98.50 364 LEU A O 1
ATOM 2837 N N . SER A 1 365 ? -12.428 7.083 37.392 1.00 98.06 365 SER A N 1
ATOM 2838 C CA . SER A 1 365 ? -12.904 8.313 38.038 1.00 98.06 365 SER A CA 1
ATOM 2839 C C . SER A 1 365 ? -13.490 9.310 37.037 1.00 98.06 365 SER A C 1
ATOM 2841 O O . SER A 1 365 ? -14.481 9.974 37.329 1.00 98.06 365 SER A O 1
ATOM 2843 N N . ALA A 1 366 ? -12.932 9.413 35.825 1.00 97.69 366 ALA A N 1
ATOM 2844 C CA . ALA A 1 366 ? -13.518 10.266 34.794 1.00 97.69 366 ALA A CA 1
ATOM 2845 C C . ALA A 1 366 ? -14.929 9.788 34.394 1.00 97.69 366 ALA A C 1
ATOM 2847 O O . ALA A 1 366 ? -15.818 10.616 34.178 1.00 97.69 366 ALA A O 1
ATOM 2848 N N . LEU A 1 367 ? -15.163 8.473 34.327 1.00 97.81 367 LEU A N 1
ATOM 2849 C CA . LEU A 1 367 ? -16.454 7.895 33.932 1.00 97.81 367 LEU A CA 1
ATOM 2850 C C . LEU A 1 367 ? -17.592 8.198 34.918 1.00 97.81 367 LEU A C 1
ATOM 2852 O O . LEU A 1 367 ? -18.742 8.289 34.494 1.00 97.81 367 LEU A O 1
ATOM 2856 N N . GLU A 1 368 ? -17.297 8.439 36.195 1.00 96.19 368 GLU A N 1
ATOM 2857 C CA . GLU A 1 368 ? -18.301 8.828 37.201 1.00 96.19 368 GLU A CA 1
ATOM 2858 C C . GLU A 1 368 ? -18.963 10.183 36.889 1.00 96.19 368 GLU A C 1
ATOM 2860 O O . GLU A 1 368 ? -20.063 10.466 37.359 1.00 96.19 368 GLU A O 1
ATOM 2865 N N . SER A 1 369 ? -18.325 11.008 36.050 1.00 92.62 369 SER A N 1
ATOM 2866 C CA . SER A 1 369 ? -18.844 12.311 35.612 1.00 92.62 369 SER A CA 1
ATOM 2867 C C . SER A 1 369 ? -19.662 12.269 34.312 1.00 92.62 369 SER A C 1
ATOM 2869 O O . SER A 1 369 ? -20.053 13.321 33.802 1.00 92.62 369 SER A O 1
ATOM 2871 N N . MET A 1 370 ? -19.903 11.084 33.732 1.00 94.31 370 MET A N 1
ATOM 2872 C CA . MET A 1 370 ? -20.645 10.979 32.471 1.00 94.31 370 MET A CA 1
ATOM 2873 C C . MET A 1 370 ? -22.104 11.429 32.617 1.00 94.31 370 MET A C 1
ATOM 2875 O O . MET A 1 370 ? -22.839 10.957 33.480 1.00 94.31 370 MET A O 1
ATOM 2879 N N . ASP A 1 371 ? -22.557 12.265 31.685 1.00 89.31 371 ASP A N 1
ATOM 2880 C CA . ASP A 1 371 ? -23.964 12.654 31.580 1.00 89.31 371 ASP A CA 1
ATOM 2881 C C . ASP A 1 371 ? -24.767 11.580 30.818 1.00 89.31 371 ASP A C 1
ATOM 2883 O O . ASP A 1 371 ? -24.829 11.547 29.576 1.00 89.31 371 ASP A O 1
ATOM 2887 N N . LEU A 1 372 ? -25.329 10.637 31.582 1.00 93.94 372 LEU A N 1
ATOM 2888 C CA . LEU A 1 372 ? -26.145 9.527 31.095 1.00 93.94 372 LEU A CA 1
ATOM 2889 C C . LEU A 1 372 ? -27.564 9.598 31.654 1.00 93.94 372 LEU A C 1
ATOM 2891 O O . LEU A 1 372 ? -27.778 9.816 32.844 1.00 93.94 372 LEU A O 1
ATOM 2895 N N . THR A 1 373 ? -28.548 9.328 30.796 1.00 94.12 373 THR A N 1
ATOM 2896 C CA . THR A 1 373 ? -29.929 9.169 31.253 1.00 94.12 373 THR A CA 1
ATOM 2897 C C . THR A 1 373 ? -30.085 7.854 32.029 1.00 94.12 373 THR A C 1
ATOM 2899 O O . THR A 1 373 ? -29.379 6.881 31.728 1.00 94.12 373 THR A O 1
ATOM 2902 N N . PRO A 1 374 ? -31.047 7.767 32.969 1.00 94.50 374 PRO A N 1
ATOM 2903 C CA . PRO A 1 374 ? -31.344 6.521 33.678 1.00 94.50 374 PRO A CA 1
ATOM 2904 C C . PRO A 1 374 ? -31.608 5.339 32.738 1.00 94.50 374 PRO A C 1
ATOM 2906 O O . PRO A 1 374 ? -31.178 4.222 33.011 1.00 94.50 374 PRO A O 1
ATOM 2909 N N . ASP A 1 375 ? -32.237 5.587 31.585 1.00 94.31 375 ASP A N 1
ATOM 2910 C CA . ASP A 1 375 ? -32.506 4.556 30.579 1.00 94.31 375 ASP A CA 1
ATOM 2911 C C . ASP A 1 375 ? -31.232 3.937 30.001 1.00 94.31 375 ASP A C 1
ATOM 2913 O O . ASP A 1 375 ? -31.211 2.741 29.725 1.00 94.31 375 ASP A O 1
ATOM 2917 N N . VAL A 1 376 ? -30.160 4.718 29.821 1.00 95.56 376 VAL A N 1
ATOM 2918 C CA . VAL A 1 376 ? -28.881 4.187 29.326 1.00 95.56 376 VAL A CA 1
ATOM 2919 C C . VAL A 1 376 ? -28.206 3.337 30.396 1.00 95.56 376 VAL A C 1
ATOM 2921 O O . VAL A 1 376 ? -27.719 2.256 30.078 1.00 95.56 376 VAL A O 1
ATOM 2924 N N . ILE A 1 377 ? -28.216 3.784 31.655 1.00 97.19 377 ILE A N 1
ATOM 2925 C CA . ILE A 1 377 ? -27.640 3.035 32.784 1.00 97.19 377 ILE A CA 1
ATOM 2926 C C . ILE A 1 377 ? -28.378 1.700 32.962 1.00 97.19 377 ILE A C 1
ATOM 2928 O O . ILE A 1 377 ? -27.745 0.643 33.036 1.00 97.19 377 ILE A O 1
ATOM 2932 N N . ASN A 1 378 ? -29.713 1.732 32.905 1.00 95.94 378 ASN A N 1
ATOM 2933 C CA . ASN A 1 378 ? -30.580 0.562 33.049 1.00 95.94 378 ASN A CA 1
ATOM 2934 C C . ASN A 1 378 ? -30.332 -0.542 32.008 1.00 95.94 378 ASN A C 1
ATOM 2936 O O . ASN A 1 378 ? -30.671 -1.694 32.276 1.00 95.94 378 ASN A O 1
ATOM 2940 N N . LYS A 1 379 ? -29.724 -0.235 30.849 1.00 95.62 379 LYS A N 1
ATOM 2941 C CA . LYS A 1 379 ? -29.329 -1.259 29.859 1.00 95.62 379 LYS A CA 1
ATOM 2942 C C . LYS A 1 379 ? -28.293 -2.239 30.407 1.00 95.62 379 LYS A C 1
ATOM 2944 O O . LYS A 1 379 ? -28.261 -3.387 29.979 1.00 95.62 379 LYS A O 1
ATOM 2949 N N . PHE A 1 380 ? -27.431 -1.773 31.307 1.00 96.94 380 PHE A N 1
ATOM 2950 C CA . PHE A 1 380 ? -26.274 -2.525 31.794 1.00 96.94 380 PHE A CA 1
ATOM 2951 C C . PHE A 1 380 ? -26.413 -2.897 33.266 1.00 96.94 380 PHE A C 1
ATOM 2953 O O . PHE A 1 380 ? -25.958 -3.965 33.670 1.00 96.94 380 PHE A O 1
ATOM 2960 N N . VAL A 1 381 ? -27.054 -2.029 34.052 1.00 96.75 381 VAL A N 1
ATOM 2961 C CA . VAL A 1 381 ? -27.301 -2.240 35.477 1.00 96.75 381 VAL A CA 1
ATOM 2962 C C . VAL A 1 381 ? -28.750 -1.857 35.795 1.00 96.75 381 VAL A C 1
ATOM 2964 O O . VAL A 1 381 ? -29.047 -0.674 35.970 1.00 96.75 381 VAL A O 1
ATOM 2967 N N . PRO A 1 382 ? -29.679 -2.829 35.842 1.00 95.19 382 PRO A N 1
ATOM 2968 C CA . PRO A 1 382 ? -31.086 -2.556 36.120 1.00 95.19 382 PRO A CA 1
ATOM 2969 C C . PRO A 1 382 ? -31.284 -1.856 37.470 1.00 95.19 382 PRO A C 1
ATOM 2971 O O . PRO A 1 382 ? -30.853 -2.373 38.497 1.00 95.19 382 PRO A O 1
ATOM 2974 N N . GLN A 1 383 ? -31.964 -0.704 37.463 1.00 92.38 383 GLN A N 1
ATOM 2975 C CA . GLN A 1 383 ? -32.175 0.164 38.635 1.00 92.38 383 GLN A CA 1
ATOM 2976 C C . GLN A 1 383 ? -30.869 0.636 39.300 1.00 92.38 383 GLN A C 1
ATOM 2978 O O . GLN A 1 383 ? -30.859 0.977 40.482 1.00 92.38 383 GLN A O 1
ATOM 2983 N N . GLY A 1 384 ? -29.769 0.633 38.547 1.00 93.62 384 GLY A N 1
ATOM 2984 C CA . GLY A 1 384 ? -28.454 1.033 39.023 1.00 93.62 384 GLY A CA 1
ATOM 2985 C C . GLY A 1 384 ? -28.200 2.532 38.916 1.00 93.62 384 GLY A C 1
ATOM 2986 O O . GLY A 1 384 ? -28.907 3.286 38.242 1.00 93.62 384 GLY A O 1
ATOM 2987 N N . THR A 1 385 ? -27.130 2.953 39.572 1.00 96.50 385 THR A N 1
ATOM 2988 C CA . THR A 1 385 ? -26.553 4.292 39.479 1.00 96.50 385 THR A CA 1
ATOM 2989 C C . THR A 1 385 ? -25.397 4.324 38.477 1.00 96.50 385 THR A C 1
ATOM 2991 O O . THR A 1 385 ? -24.944 3.292 37.974 1.00 96.50 385 THR A O 1
ATOM 2994 N N . ILE A 1 386 ? -24.870 5.521 38.203 1.00 96.81 386 ILE A N 1
ATOM 2995 C CA . ILE A 1 386 ? -23.640 5.663 37.416 1.00 96.81 386 ILE A CA 1
ATOM 2996 C C . ILE A 1 386 ? -22.452 4.950 38.076 1.00 96.81 386 ILE A C 1
ATOM 2998 O O . ILE A 1 386 ? -21.648 4.349 37.370 1.00 96.81 386 ILE A O 1
ATOM 3002 N N . GLN A 1 387 ? -22.385 4.936 39.412 1.00 97.31 387 GLN A N 1
ATOM 3003 C CA . GLN A 1 387 ? -21.336 4.226 40.141 1.00 97.31 387 GLN A CA 1
ATOM 3004 C C . GLN A 1 387 ? -21.427 2.719 39.909 1.00 97.31 387 GLN A C 1
ATOM 3006 O O . GLN A 1 387 ? -20.415 2.071 39.656 1.00 97.31 387 GLN A O 1
ATOM 3011 N N . ASP A 1 388 ? -22.638 2.158 39.941 1.00 97.81 388 ASP A N 1
ATOM 3012 C CA . ASP A 1 388 ? -22.826 0.729 39.689 1.00 97.81 388 ASP A CA 1
ATOM 3013 C C . ASP A 1 388 ? -22.404 0.364 38.262 1.00 97.81 388 ASP A C 1
ATOM 3015 O O . ASP A 1 388 ? -21.758 -0.662 38.046 1.00 97.81 388 ASP A O 1
ATOM 3019 N N . LEU A 1 389 ? -22.696 1.230 37.285 1.00 98.25 389 LEU A N 1
ATOM 3020 C CA . LEU A 1 389 ? -22.209 1.070 35.916 1.00 98.25 389 LEU A CA 1
ATOM 3021 C C . LEU A 1 389 ? -20.677 1.127 35.841 1.00 98.25 389 LEU A C 1
ATOM 3023 O O . LEU A 1 389 ? -20.081 0.268 35.190 1.00 98.25 389 LEU A O 1
ATOM 3027 N N . VAL A 1 390 ? -20.033 2.093 36.506 1.00 98.25 390 VAL A N 1
ATOM 3028 C CA . VAL A 1 390 ? -18.563 2.197 36.552 1.00 98.25 390 VAL A CA 1
ATOM 3029 C C . VAL A 1 390 ? -17.947 0.942 37.176 1.00 98.25 390 VAL A C 1
ATOM 3031 O O . VAL A 1 390 ? -16.992 0.409 36.618 1.00 98.25 390 VAL A O 1
ATOM 3034 N N . ASN A 1 391 ? -18.540 0.392 38.240 1.00 98.19 391 ASN A N 1
ATOM 3035 C CA . ASN A 1 391 ? -18.089 -0.859 38.860 1.00 98.19 391 ASN A CA 1
ATOM 3036 C C . ASN A 1 391 ? -18.175 -2.047 37.881 1.00 98.19 391 ASN A C 1
ATOM 3038 O O . ASN A 1 391 ? -17.262 -2.871 37.798 1.00 98.19 391 ASN A O 1
ATOM 3042 N N . VAL A 1 392 ? -19.248 -2.135 37.084 1.00 97.94 392 VAL A N 1
ATOM 3043 C CA . VAL A 1 392 ? -19.360 -3.170 36.042 1.00 97.94 392 VAL A CA 1
ATOM 3044 C C . VAL A 1 392 ? -18.334 -2.943 34.925 1.00 97.94 392 VAL A C 1
ATOM 3046 O O . VAL A 1 392 ? -17.710 -3.906 34.474 1.00 97.94 392 VAL A O 1
ATOM 3049 N N . ILE A 1 393 ? -18.099 -1.696 34.506 1.00 98.25 393 ILE A N 1
ATOM 3050 C CA . ILE A 1 393 ? -17.045 -1.357 33.535 1.00 98.25 393 ILE A CA 1
ATOM 3051 C C . ILE A 1 393 ? -15.670 -1.756 34.075 1.00 98.25 393 ILE A C 1
ATOM 3053 O O . ILE A 1 393 ? -14.887 -2.342 33.331 1.00 98.25 393 ILE A O 1
ATOM 3057 N N . GLU A 1 394 ? -15.384 -1.519 35.356 1.00 98.44 394 GLU A N 1
ATOM 3058 C CA . GLU A 1 394 ? -14.128 -1.922 35.986 1.00 98.44 394 GLU A CA 1
ATOM 3059 C C . GLU A 1 394 ? -13.905 -3.437 35.886 1.00 98.44 394 GLU A C 1
ATOM 3061 O O . GLU A 1 394 ? -12.818 -3.879 35.500 1.00 98.44 394 GLU A O 1
ATOM 3066 N N . THR A 1 395 ? -14.938 -4.243 36.155 1.00 98.06 395 THR A N 1
ATOM 3067 C CA . THR A 1 395 ? -14.834 -5.714 36.060 1.00 98.06 395 THR A CA 1
ATOM 3068 C C . THR A 1 395 ? -14.527 -6.194 34.637 1.00 98.06 395 THR A C 1
ATOM 3070 O O . THR A 1 395 ? -13.965 -7.273 34.449 1.00 98.06 395 THR A O 1
ATOM 3073 N N . LYS A 1 396 ? -14.857 -5.377 33.629 1.00 97.62 396 LYS A N 1
ATOM 3074 C CA . LYS A 1 396 ? -14.617 -5.629 32.203 1.00 97.62 396 LYS A CA 1
ATOM 3075 C C . LYS A 1 396 ? -13.542 -4.716 31.611 1.00 97.62 396 LYS A C 1
ATOM 3077 O O . LYS A 1 396 ? -13.418 -4.646 30.388 1.00 97.62 396 LYS A O 1
ATOM 3082 N N . PHE A 1 397 ? -12.746 -4.036 32.438 1.00 98.25 397 PHE A N 1
ATOM 3083 C CA . PHE A 1 397 ? -11.881 -2.947 31.982 1.00 98.25 397 PHE A CA 1
ATOM 3084 C C . PHE A 1 397 ? -10.931 -3.388 30.865 1.00 98.25 397 PHE A C 1
ATOM 3086 O O . PHE A 1 397 ? -10.884 -2.756 29.817 1.00 98.25 397 PHE A O 1
ATOM 3093 N N . THR A 1 398 ? -10.246 -4.520 31.039 1.00 96.62 398 THR A N 1
ATOM 3094 C CA . THR A 1 398 ? -9.291 -5.060 30.055 1.00 96.62 398 THR A CA 1
ATOM 3095 C C . THR A 1 398 ? -9.957 -5.646 28.810 1.00 96.62 398 THR A C 1
ATOM 3097 O O . THR A 1 398 ? -9.306 -5.816 27.783 1.00 96.62 398 THR A O 1
ATOM 3100 N N . LEU A 1 399 ? -11.255 -5.956 28.872 1.00 95.94 399 LEU A N 1
ATOM 3101 C CA . LEU A 1 399 ? -12.032 -6.389 27.712 1.00 95.94 399 LEU A CA 1
ATOM 3102 C C . LEU A 1 399 ? -12.442 -5.195 26.843 1.00 95.94 399 LEU A C 1
ATOM 3104 O O . LEU A 1 399 ? -12.484 -5.321 25.614 1.00 95.94 399 LEU A O 1
ATOM 3108 N N . ILE A 1 400 ? -12.764 -4.069 27.482 1.00 98.12 400 ILE A N 1
ATOM 3109 C CA . ILE A 1 400 ? -13.212 -2.838 26.827 1.00 98.12 400 ILE A CA 1
ATOM 3110 C C . ILE A 1 400 ? -11.999 -2.048 26.330 1.00 98.12 400 ILE A C 1
ATOM 3112 O O . ILE A 1 400 ? -11.917 -1.769 25.141 1.00 98.12 400 ILE A O 1
ATOM 3116 N N . PHE A 1 401 ? -11.042 -1.742 27.206 1.00 98.25 401 PHE A N 1
ATOM 3117 C CA . PHE A 1 401 ? -9.868 -0.913 26.935 1.00 98.25 401 PHE A CA 1
ATOM 3118 C C . PHE A 1 401 ? -8.627 -1.795 26.748 1.00 98.25 401 PHE A C 1
ATOM 3120 O O . PHE A 1 401 ? -8.084 -2.347 27.705 1.00 98.25 401 PHE A O 1
ATOM 3127 N N . GLN A 1 402 ? -8.186 -1.946 25.500 1.00 97.75 402 GLN A N 1
ATOM 3128 C CA . GLN A 1 402 ? -7.095 -2.836 25.105 1.00 97.75 402 GLN A CA 1
ATOM 3129 C C . GLN A 1 402 ? -5.951 -2.034 24.492 1.00 97.75 402 GLN A C 1
ATOM 3131 O O . GLN A 1 402 ? -6.171 -1.222 23.600 1.00 97.75 402 GLN A O 1
ATOM 3136 N N . VAL A 1 403 ? -4.725 -2.304 24.929 1.00 97.44 403 VAL A N 1
ATOM 3137 C CA . VAL A 1 403 ? -3.514 -1.813 24.259 1.00 97.44 403 VAL A CA 1
ATOM 3138 C C . VAL A 1 403 ? -3.103 -2.845 23.218 1.00 97.44 403 VAL A C 1
ATOM 3140 O O . VAL A 1 403 ? -3.088 -4.043 23.514 1.00 97.44 403 VAL A O 1
ATOM 3143 N N . LYS A 1 404 ? -2.853 -2.387 21.994 1.00 96.31 404 LYS A N 1
ATOM 3144 C CA . LYS A 1 404 ? -2.748 -3.219 20.797 1.00 96.31 404 LYS A CA 1
ATOM 3145 C C . LYS A 1 404 ? -1.467 -3.003 20.014 1.00 96.31 404 LYS A C 1
ATOM 3147 O O . LYS A 1 404 ? -0.942 -1.868 20.027 1.00 96.31 404 LYS A O 1
#